Protein 3IT5 (pdb70)

Solvent-accessible surface area: 32335 Å² total; per-residue (Å²): 115,12,65,60,82,25,1,2,0,0,0,111,89,38,132,33,9,41,0,12,0,1,0,8,56,113,17,86,38,193,40,19,1,0,0,6,0,0,107,65,64,32,201,58,76,39,70,34,91,10,0,0,0,0,1,43,8,46,3,129,36,67,28,144,0,28,0,52,0,55,40,128,58,11,28,2,0,1,0,25,12,0,22,126,41,106,12,70,100,46,68,127,13,68,17,59,41,61,0,1,16,0,1,14,59,74,111,4,1,39,45,90,38,68,101,23,130,4,0,12,0,11,0,0,0,1,85,115,57,57,67,39,46,0,93,31,0,5,0,0,19,7,129,1,36,28,6,103,60,34,100,16,68,44,38,190,94,0,60,0,85,18,80,100,70,47,64,76,43,28,6,95,147,94,1,114,0,60,2,86,26,214,1,91,56,73,100,20,1,3,0,0,1,119,98,36,128,30,9,40,0,12,0,0,0,6,58,114,14,93,36,184,38,23,0,0,0,4,0,0,106,66,62,25,211,85,70,47,69,30,83,17,0,1,0,0,0,40,1,52,5,131,36,59,29,140,0,27,0,56,0,59,45,124,63,9,31,2,0,0,0,25,10,0,26,127,39,113,13,65,100,54,63,126,12,64,18,51,52,74,0,0,19,0,0,13,50,69,111,4,2,34,43,86,68,54,100,23,128,5,0,11,0,10,1,0,1,0,87,111,52,57,61,41,44,0,94,29,0,4,0,2,18,7,115,2,38,20,9,97,60,37,100,17,68,55,40,207,89,0,58,0,80,17,82,99,70,45,64,73,47,18,8,98,146,94,2,113,0,58,3,89,80,71,92,49,74,20,2,2,0,0,0,102,94,40,116,31,7,37,0,14,0,1,1,4,54,114,15,98,33,171,43,22,0,0,0,7,0,0,110,66,61,28,208,75,76,43,75,27,97,11,0,0,0,0,1,42,8,46,2,132,33,73,25,143,0,24,0,49,0,59,42,125,78,14,43,2,0,2,0,25,10,0,23,140,39,109,14,69,91,51,69,126,14,67,23,54,42,55,0,0,18,0,1,14,68,75,117,4,0,41,46,101,34,73,101,20,126,3,0,11,0,11,0,0,2,0,90,114,56,57,64,42,44,0,105,42,5,11,0,0,18,8,88,0,32,21,8,106,55,41,94,16,68,74,38,219,112,0,55,0,74,19,88,100,62,46,62,80,48,29,10,94,159,96,2,117,0,53,0,91,26,191,124,68,76,99,23,14,3,0,0,0,110,100,38,120,29,7,35,0,14,1,1,1,4,56,118,15,102,32,173,40,31,0,0,0,7,0,0,116,65,59,22,211,80,56,51,71,26,88,18,0,0,0,0,0,42,4,53,3,132,38,64,25,144,0,23,0,48,0,59,44,123,77,12,34,2,0,2,0,26,8,0,23,139,38,114,14,68,96,54,67,123,11,64,21,50,50,62,0,0,21,0,1,14,86,72,125,14,1,37,50,110,34,74,96,19,127,4,0,11,0,13,0,0,4,0,91,104,55,52,63,44,47,0,97,41,10,11,1,2,16,6,110,1,40,14,9,98,56,39,94,21,70,61,39,220,96,0,51,0,91,16,71,99,63,46,62,77,53,22,10,100,152,98,2,115,0,54,2,87,81

Sequence (724 aa):
APPSNLMQLPWRQGYSWQPNGAHSNTGSGYPYSSFDASYDWPRWGSATYSVVAAHAGTVRVLSRCQVRVTHPSGWATNYYHMDQIQVSNGQQVSADTKLGVYAGNINTALCEGGSSSTGPHLHFSLLYNGAFVSLQGASFGPYRINVGTSNYDNDCRRYYFYNQSAGTTHCAFRPLYNPGLALAPPSNLMQLPWRQGYSWQPNGAHSNTGSGYPYSSFDASYDWPRWGSATYSVVAAHAGTVRVLSRCQVRVTHPSGWATNYYHMDQIQVSNGQQVSADTKLGVYAGNINTALCEGGSSTGPHLHFSLLYNGAFVSLQGASFGPYRINVGTSNYDNDCRRYYFYNQSAGTTHCAFRPLYNPGLAPPSNLMQLPWRQGYSWQPNGAHSNTGSGYPYSSFDASYDWPRWGSATYSVVAAHAGTVRVLSRCQVRVTHPSGWATNYYHMDQIQVSNGQQVSADTKLGVYAGNINTALCEGGSSTGPHLHFSLLYNGAFVSLQGASFGPYRINVGTSNYDNDCRRYYFYNQSAGTTHCAFRPLYNPGLALPPSNLMQLPWRQGYSWQPNGAHSNTGSGYPYSSFDASYDWPRWGSATYSVVAAHAGTVRVLSRCQVRVTHPSGWATNYYHMDQIQVSNGQQVSADTKLGVYAGNINTALCEGGSSTGPHLHFSLLYNGAFVSLQGASFGPYRINVGTSNYDNDCRRYYFYNQSAGTTHCAFRPLYNPGLA

Organism: Pseudomonas aeruginosa (strain ATCC 15692 / DSM 22644 / CIP 104116 / JCM 14847 / LMG 12228 / 1C / PRS 101 / PAO1) (NCBI:txid208964)

GO terms:
  GO:0004175 endopeptidase activity (F, IDA)
  GO:0009253 peptidoglycan catabolic process (P, IDA)
  GO:0043952 protein transport by the Sec complex (P, IDA)
  GO:0015628 protein secretion by the type II secretion system (P, IDA)
  GO:0006508 proteolysis (P, IDA)
  GO:0005576 extracellular region (C, EXP)

Nearest PDB structures (foldseek):
  3it5-assembly4_G  TM=1.002E+00  e=1.362E-33  Pseudomonas aeruginosa PAO1
  6ik4-assembly1_A  TM=9.801E-01  e=1.605E-22  Pseudoalteromonas sp. CF6-2
  8af1-assembly1_A  TM=9.557E-01  e=5.249E-18  Lysobacter capsici
  8s0u-assembly1_B  TM=6.283E-01  e=2.150E-04  Enterococcus faecalis
  6smk-assembly1_A  TM=6.850E-01  e=1.338E-03  Enterococcus faecalis V583

CATH classification: 2.70.70.10

B-factor: mean 7.85, std 3.72, range [2.0, 39.34]

Structure (mmCIF, N/CA/C/O backbone):
data_3IT5
#
_entry.id   3IT5
#
_cell.length_a   105.818
_cell.length_b   34.079
_cell.length_c   105.837
_cell.angle_alpha   90.000
_cell.angle_beta   102.040
_cell.angle_gamma   90.000
#
_symmetry.space_group_name_H-M   'P 1 21 1'
#
loop_
_entity.id
_entity.type
_entity.pdbx_description
1 polymer 'Protease lasA'
2 non-polymer 'ZINC ION'
3 water water
#
loop_
_atom_site.group_PDB
_atom_site.id
_atom_site.type_symbol
_atom_site.label_atom_id
_atom_site.label_alt_id
_atom_site.label_comp_id
_atom_site.label_asym_id
_atom_site.label_entity_id
_atom_site.label_seq_id
_atom_site.pdbx_PDB_ins_code
_atom_site.Cartn_x
_atom_site.Cartn_y
_atom_site.Cartn_z
_atom_site.occupancy
_atom_site.B_iso_or_equiv
_atom_site.auth_seq_id
_atom_site.auth_comp_id
_atom_site.auth_asym_id
_atom_site.auth_atom_id
_atom_site.pdbx_PDB_model_num
ATOM 1 N N . ALA A 1 1 ? 29.400 -9.275 19.851 1.00 9.45 1 ALA A N 1
ATOM 2 C CA . ALA A 1 1 ? 30.588 -9.250 20.758 1.00 9.05 1 ALA A CA 1
ATOM 3 C C . ALA A 1 1 ? 31.594 -10.326 20.346 1.00 8.85 1 ALA A C 1
ATOM 4 O O . ALA A 1 1 ? 31.372 -11.507 20.603 1.00 8.59 1 ALA A O 1
ATOM 6 N N . PRO A 1 2 ? 32.712 -9.917 19.710 1.00 8.79 2 PRO A N 1
ATOM 7 C CA . PRO A 1 2 ? 33.640 -10.864 19.081 1.00 8.77 2 PRO A CA 1
ATOM 8 C C . PRO A 1 2 ? 34.224 -11.849 20.090 1.00 8.90 2 PRO A C 1
ATOM 9 O O . PRO A 1 2 ? 34.411 -11.478 21.250 1.00 8.32 2 PRO A O 1
ATOM 13 N N . PRO A 1 3 ? 34.507 -13.097 19.660 1.00 9.47 3 PRO A N 1
ATOM 14 C CA . PRO A 1 3 ? 35.163 -14.037 20.574 1.00 9.83 3 PRO A CA 1
ATOM 15 C C . PRO A 1 3 ? 36.461 -13.444 21.122 1.00 9.92 3 PRO A C 1
ATOM 16 O O . PRO A 1 3 ? 37.253 -12.872 20.368 1.00 9.90 3 PRO A O 1
ATOM 20 N N . SER A 1 4 ? 36.655 -13.578 22.431 1.00 9.83 4 SER A N 1
ATOM 21 C CA . SER A 1 4 ? 37.779 -12.967 23.139 1.00 9.74 4 SER A CA 1
ATOM 22 C C . SER A 1 4 ? 39.165 -13.471 22.705 1.00 9.67 4 SER A C 1
ATOM 23 O O . SER A 1 4 ? 40.181 -12.882 23.079 1.00 9.76 4 SER A O 1
ATOM 26 N N . ASN A 1 5 ? 39.192 -14.554 21.926 1.00 9.19 5 ASN A N 1
ATOM 27 C CA . ASN A 1 5 ? 40.431 -15.159 21.423 1.00 8.89 5 ASN A CA 1
ATOM 28 C C . ASN A 1 5 ? 40.624 -14.973 19.908 1.00 8.56 5 ASN A C 1
ATOM 29 O O . ASN A 1 5 ? 41.504 -15.592 19.304 1.00 8.26 5 ASN A O 1
ATOM 34 N N . LEU A 1 6 ? 39.791 -14.125 19.306 1.00 8.19 6 LEU A N 1
ATOM 35 C CA . LEU A 1 6 ? 39.799 -13.912 17.856 1.00 8.08 6 LEU A CA 1
ATOM 36 C C . LEU A 1 6 ? 40.784 -12.839 17.409 1.00 7.79 6 LEU A C 1
ATOM 37 O O . LEU A 1 6 ? 41.381 -12.948 16.333 1.00 7.88 6 LEU A O 1
ATOM 42 N N . MET A 1 7 ? 40.959 -11.814 18.240 1.00 7.47 7 MET A N 1
ATOM 43 C CA . MET A 1 7 ? 41.700 -10.623 17.838 1.00 7.16 7 MET A CA 1
ATOM 44 C C . MET A 1 7 ? 42.825 -10.200 18.773 1.00 7.05 7 MET A C 1
ATOM 45 O O . MET A 1 7 ? 42.718 -10.315 19.996 1.00 7.23 7 MET A O 1
ATOM 50 N N . GLN A 1 8 ? 43.906 -9.721 18.161 1.00 6.77 8 GLN A N 1
ATOM 51 C CA . GLN A 1 8 ? 44.982 -9.013 18.843 1.00 6.34 8 GLN A CA 1
ATOM 52 C C . GLN A 1 8 ? 44.943 -7.550 18.386 1.00 6.30 8 GLN A C 1
ATOM 53 O O . GLN A 1 8 ? 44.157 -7.194 17.504 1.00 6.71 8 GLN A O 1
ATOM 59 N N . LEU A 1 9 ? 45.794 -6.711 18.973 1.00 5.88 9 LEU A N 1
ATOM 60 C CA . LEU A 1 9 ? 45.929 -5.313 18.551 1.00 5.48 9 LEU A CA 1
ATOM 61 C C . LEU A 1 9 ? 46.608 -5.220 17.174 1.00 5.24 9 LEU A C 1
ATOM 62 O O . LEU A 1 9 ? 47.472 -6.046 16.857 1.00 5.00 9 LEU A O 1
ATOM 67 N N . PRO A 1 10 ? 46.222 -4.215 16.354 1.00 5.13 10 PRO A N 1
ATOM 68 C CA . PRO A 1 10 ? 46.690 -4.116 14.961 1.00 5.05 10 PRO A CA 1
ATOM 69 C C . PRO A 1 10 ? 48.112 -3.561 14.770 1.00 5.18 10 PRO A C 1
ATOM 70 O O . PRO A 1 10 ? 48.352 -2.756 13.860 1.00 4.92 10 PRO A O 1
ATOM 74 N N . TRP A 1 11 ? 49.037 -3.977 15.634 1.00 5.36 11 TRP A N 1
ATOM 75 C CA . TRP A 1 11 ? 50.466 -3.771 15.401 1.00 5.68 11 TRP A CA 1
ATOM 76 C C . TRP A 1 11 ? 51.254 -5.013 15.803 1.00 6.05 11 TRP A C 1
ATOM 77 O O . TRP A 1 11 ? 50.704 -5.922 16.425 1.00 5.94 11 TRP A O 1
ATOM 88 N N . ARG A 1 12 ? 52.530 -5.052 15.427 1.00 6.41 12 ARG A N 1
ATOM 89 C CA . ARG A 1 12 ? 53.376 -6.218 15.668 1.00 7.15 12 ARG A CA 1
ATOM 90 C C . ARG A 1 12 ? 53.379 -6.668 17.126 1.00 7.10 12 ARG A C 1
ATOM 91 O O . ARG A 1 12 ? 53.466 -5.853 18.044 1.00 6.88 12 ARG A O 1
ATOM 99 N N . GLN A 1 13 ? 53.287 -7.980 17.317 1.00 7.28 13 GLN A N 1
ATOM 100 C CA . GLN A 1 13 ? 53.399 -8.590 18.634 1.00 7.35 13 GLN A CA 1
ATOM 101 C C . GLN A 1 13 ? 54.749 -8.235 19.265 1.00 7.33 13 GLN A C 1
ATOM 102 O O . GLN A 1 13 ? 55.778 -8.231 18.583 1.00 7.32 13 GLN A O 1
ATOM 108 N N . GLY A 1 14 ? 54.740 -7.927 20.560 1.00 7.33 14 GLY A N 1
ATOM 109 C CA . GLY A 1 14 ? 55.969 -7.582 21.283 1.00 7.18 14 GLY A CA 1
ATOM 110 C C . GLY A 1 14 ? 56.277 -6.093 21.303 1.00 7.17 14 GLY A C 1
ATOM 111 O O . GLY A 1 14 ? 57.248 -5.656 21.935 1.00 6.97 14 GLY A O 1
ATOM 112 N N . TYR A 1 15 ? 55.446 -5.315 20.615 1.00 7.05 15 TYR A N 1
ATOM 113 C CA . TYR A 1 15 ? 55.641 -3.872 20.502 1.00 7.07 15 TYR A CA 1
ATOM 114 C C . TYR A 1 15 ? 54.437 -3.101 21.064 1.00 6.66 15 TYR A C 1
ATOM 115 O O . TYR A 1 15 ? 53.376 -3.679 21.299 1.00 6.46 15 TYR A O 1
ATOM 124 N N . SER A 1 16 ? 54.621 -1.806 21.301 1.00 6.45 16 SER A N 1
ATOM 125 C CA . SER A 1 16 ? 53.631 -0.990 22.000 1.00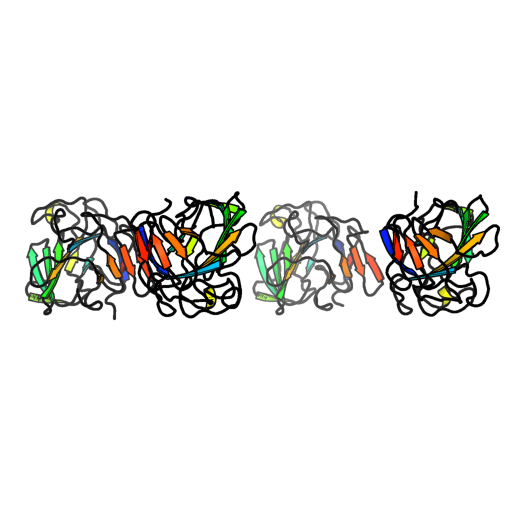 6.29 16 SER A CA 1
ATOM 126 C C . SER A 1 16 ? 53.352 0.321 21.268 1.00 6.25 16 SER A C 1
ATOM 127 O O . SER A 1 16 ? 54.275 1.086 20.974 1.00 6.27 16 SER A O 1
ATOM 130 N N . TRP A 1 17 ? 52.078 0.569 20.975 1.00 6.16 17 TRP A N 1
ATOM 131 C CA . TRP A 1 17 ? 51.645 1.840 20.393 1.00 6.00 17 TRP A CA 1
ATOM 132 C C . TRP A 1 17 ? 50.698 2.554 21.344 1.00 5.99 17 TRP A C 1
ATOM 133 O O . TRP A 1 17 ? 50.165 1.940 22.276 1.00 6.06 17 TRP A O 1
ATOM 144 N N . GLN A 1 18 ? 50.480 3.844 21.089 1.00 6.05 18 GLN A N 1
ATOM 145 C CA . GLN A 1 18 ? 49.555 4.658 21.881 1.00 6.19 18 GLN A CA 1
ATOM 146 C C . GLN A 1 18 ? 48.197 4.805 21.192 1.00 6.25 18 GLN A C 1
ATOM 147 O O . GLN A 1 18 ? 48.108 5.429 20.128 1.00 6.28 18 GLN A O 1
ATOM 153 N N . PRO A 1 19 ? 47.129 4.260 21.805 1.00 6.32 19 PRO A N 1
ATOM 154 C CA . PRO A 1 19 ? 45.794 4.449 21.231 1.00 6.28 19 PRO A CA 1
ATOM 155 C C . PRO A 1 19 ? 45.131 5.741 21.707 1.00 6.31 19 PRO A C 1
ATOM 156 O O . PRO A 1 19 ? 45.513 6.287 22.744 1.00 6.37 19 PRO A O 1
ATOM 160 N N . ASN A 1 20 ? 44.153 6.227 20.945 1.00 6.24 20 ASN A N 1
ATOM 161 C CA . ASN A 1 20 ? 43.323 7.349 21.380 1.00 6.37 20 ASN A CA 1
ATOM 162 C C . ASN A 1 20 ? 41.893 6.872 21.644 1.00 6.52 20 ASN A C 1
ATOM 163 O O . ASN A 1 20 ? 41.606 5.682 21.513 1.00 6.73 20 ASN A O 1
ATOM 168 N N . GLY A 1 21 ? 41.004 7.794 22.007 1.00 6.72 21 GLY A N 1
ATOM 169 C CA . GLY A 1 21 ? 39.627 7.453 22.354 1.00 6.68 21 GLY A CA 1
ATOM 170 C C . GLY A 1 21 ? 38.794 6.896 21.213 1.00 7.02 21 GLY A C 1
ATOM 171 O O . GLY A 1 21 ? 39.008 7.233 20.039 1.00 7.12 21 GLY A O 1
ATOM 172 N N . ALA A 1 22 ? 37.841 6.039 21.568 1.00 6.91 22 ALA A N 1
ATOM 173 C CA . ALA A 1 22 ? 36.936 5.434 20.604 1.00 6.97 22 ALA A CA 1
ATOM 174 C C . ALA A 1 22 ? 36.078 6.485 19.909 1.00 7.06 22 ALA A C 1
ATOM 175 O O . ALA A 1 22 ? 35.686 7.492 20.509 1.00 7.23 22 ALA A O 1
ATOM 177 N N . HIS A 1 23 ? 35.801 6.242 18.636 1.00 6.91 23 HIS A N 1
ATOM 178 C CA . HIS A 1 23 ? 35.007 7.157 17.833 1.00 7.13 23 HIS A CA 1
ATOM 179 C C . HIS A 1 23 ? 34.366 6.401 16.687 1.00 7.46 23 HIS A C 1
ATOM 180 O O . HIS A 1 23 ? 34.698 5.237 16.442 1.00 7.83 23 HIS A O 1
ATOM 187 N N . SER A 1 24 ? 33.429 7.050 16.003 1.00 8.04 24 SER A N 1
ATOM 188 C CA . SER A 1 24 ? 32.834 6.473 14.810 1.00 8.65 24 SER A CA 1
ATOM 189 C C . SER A 1 24 ? 33.842 6.588 13.677 1.00 9.06 24 SER A C 1
ATOM 190 O O . SER A 1 24 ? 34.786 7.377 13.761 1.00 9.15 24 SER A O 1
ATOM 193 N N . ASN A 1 25 ? 33.653 5.788 12.632 1.00 9.46 25 ASN A N 1
ATOM 194 C CA . ASN A 1 25 ? 34.508 5.822 11.449 1.00 10.04 25 ASN A CA 1
ATOM 195 C C . ASN A 1 25 ? 34.717 7.239 10.907 1.00 10.61 25 ASN A C 1
ATOM 196 O O . ASN A 1 25 ? 35.807 7.584 10.450 1.00 10.42 25 ASN A O 1
ATOM 201 N N . THR A 1 26 ? 33.662 8.050 10.980 1.00 11.33 26 THR A N 1
ATOM 202 C CA . THR A 1 26 ? 33.679 9.432 10.505 1.00 12.22 26 THR A CA 1
ATOM 203 C C . THR A 1 26 ? 34.154 10.399 11.586 1.00 12.87 26 THR A C 1
ATOM 204 O O . THR A 1 26 ? 34.417 11.575 11.309 1.00 13.12 26 THR A O 1
ATOM 208 N N . GLY A 1 27 ? 34.252 9.896 12.815 1.00 13.59 27 GLY A N 1
ATOM 209 C CA . GLY A 1 27 ? 34.611 10.711 13.971 1.00 14.32 27 GLY A CA 1
ATOM 210 C C . GLY A 1 27 ? 33.459 11.498 14.579 1.00 14.94 27 GLY A C 1
ATOM 211 O O . GLY A 1 27 ? 33.656 12.236 15.545 1.00 15.00 27 GLY A O 1
ATOM 212 N N . SER A 1 28 ? 32.255 11.344 14.029 1.00 15.47 28 SER A N 1
ATOM 213 C CA . SER A 1 28 ? 31.106 12.114 14.509 1.00 16.01 28 SER A CA 1
ATOM 214 C C . SER A 1 28 ? 29.987 11.291 15.148 1.00 16.32 28 SER A C 1
ATOM 215 O O . SER A 1 28 ? 29.606 11.547 16.291 1.00 16.66 28 SER A O 1
ATOM 218 N N . GLY A 1 29 ? 29.467 10.304 14.424 1.00 16.45 29 GLY A N 1
ATOM 219 C CA . GLY A 1 29 ? 28.215 9.659 14.819 1.00 16.60 29 GLY A CA 1
ATOM 220 C C . GLY A 1 29 ? 28.303 8.490 15.783 1.00 16.63 29 GLY A C 1
ATOM 221 O O . GLY A 1 29 ? 29.214 8.402 16.611 1.00 16.88 29 GLY A O 1
ATOM 222 N N . TYR A 1 30 ? 27.326 7.598 15.660 1.00 16.44 30 TYR A N 1
ATOM 223 C CA . TYR A 1 30 ? 27.190 6.408 16.490 1.00 16.34 30 TYR A CA 1
ATOM 224 C C . TYR A 1 30 ? 27.054 5.215 15.535 1.00 15.53 30 TYR A C 1
ATOM 225 O O . TYR A 1 30 ? 26.301 5.304 14.556 1.00 15.57 30 TYR A O 1
ATOM 234 N N . PRO A 1 31 ? 27.743 4.088 15.817 1.00 14.61 31 PRO A N 1
ATOM 235 C CA . PRO A 1 31 ? 28.453 3.686 17.033 1.00 13.82 31 PRO A CA 1
ATOM 236 C C . PRO A 1 31 ? 29.955 3.992 17.069 1.00 13.01 31 PRO A C 1
ATOM 237 O O . PRO A 1 31 ? 30.539 4.385 16.059 1.00 12.94 31 PRO A O 1
ATOM 241 N N . TYR A 1 32 ? 30.565 3.792 18.238 1.00 12.05 32 TYR A N 1
ATOM 242 C CA . TYR A 1 32 ? 31.993 4.040 18.435 1.00 10.97 32 TYR A CA 1
ATOM 243 C C . TYR A 1 32 ? 32.791 2.806 18.004 1.00 10.25 32 TYR A C 1
ATOM 244 O O . TYR A 1 32 ? 33.235 2.003 18.828 1.00 9.56 32 TYR A O 1
ATOM 253 N N . SER A 1 33 ? 32.960 2.687 16.691 1.00 9.46 33 SER A N 1
ATOM 254 C CA . SER A 1 33 ? 33.526 1.509 16.039 1.00 8.82 33 SER A CA 1
ATOM 255 C C . SER A 1 33 ? 35.043 1.508 15.933 1.00 8.31 33 SER A C 1
ATOM 256 O O . SER A 1 33 ? 35.635 0.468 15.650 1.00 8.26 33 SER A O 1
ATOM 259 N N . SER A 1 34 ? 35.662 2.669 16.134 1.00 7.83 34 SER A N 1
ATOM 260 C CA . SER A 1 34 ? 37.072 2.849 15.788 1.00 7.27 34 SER A CA 1
ATOM 261 C C . SER A 1 34 ? 37.915 3.423 16.923 1.00 7.18 34 SER A C 1
ATOM 262 O O . SER A 1 34 ? 37.406 4.120 17.805 1.00 7.16 34 SER A O 1
ATOM 265 N N . PHE A 1 35 ? 39.206 3.116 16.889 1.00 6.89 35 PHE A N 1
ATOM 266 C CA . PHE A 1 35 ? 40.193 3.842 17.677 1.00 7.07 35 PHE A CA 1
ATOM 267 C C . PHE A 1 35 ? 41.477 4.010 16.877 1.00 6.82 35 PHE A C 1
ATOM 268 O O . PHE A 1 35 ? 41.797 3.187 16.012 1.00 7.34 35 PHE A O 1
ATOM 276 N N . ASP A 1 36 ? 42.189 5.095 17.148 1.00 6.47 36 ASP A N 1
ATOM 277 C CA . ASP A 1 36 ? 43.440 5.370 16.463 1.00 6.22 36 ASP A CA 1
ATOM 278 C C . ASP A 1 36 ? 44.605 4.914 17.321 1.00 6.30 36 ASP A C 1
ATOM 279 O O . ASP A 1 36 ? 44.472 4.783 18.536 1.00 5.87 36 ASP A O 1
ATOM 284 N N . ALA A 1 37 ? 45.737 4.657 16.674 1.00 6.27 37 ALA A N 1
ATOM 285 C CA . ALA A 1 37 ? 46.946 4.246 17.364 1.00 6.57 37 ALA A CA 1
ATOM 286 C C . ALA A 1 37 ? 48.169 4.661 16.567 1.00 6.78 37 ALA A C 1
ATOM 287 O O . ALA A 1 37 ? 48.192 4.570 15.338 1.00 6.71 37 ALA A O 1
ATOM 289 N N . SER A 1 38 ? 49.178 5.136 17.286 1.00 6.98 38 SER A N 1
ATOM 290 C CA . SER A 1 38 ? 50.441 5.523 16.689 1.00 7.29 38 SER A CA 1
ATOM 291 C C . SER A 1 38 ? 51.528 5.276 17.720 1.00 7.44 38 SER A C 1
ATOM 292 O O . SER A 1 38 ? 51.313 5.499 18.919 1.00 7.62 38 SER A O 1
ATOM 295 N N . TYR A 1 39 ? 52.687 4.809 17.263 1.00 7.59 39 TYR A N 1
ATOM 296 C CA . TYR A 1 39 ? 53.818 4.600 18.165 1.00 7.64 39 TYR A CA 1
ATOM 297 C C . TYR A 1 39 ? 54.102 5.854 18.991 1.00 7.76 39 TYR A C 1
ATOM 298 O O . TYR A 1 39 ? 54.137 5.785 20.220 1.00 7.80 39 TYR A O 1
ATOM 307 N N . ASP A 1 40 ? 54.279 6.991 18.313 1.00 7.88 40 ASP A N 1
ATOM 308 C CA . ASP A 1 40 ? 54.701 8.236 18.971 1.00 8.29 40 ASP A CA 1
ATOM 309 C C . ASP A 1 40 ? 53.824 9.474 18.721 1.00 8.25 40 ASP A C 1
ATOM 310 O O . ASP A 1 40 ? 54.065 10.516 19.328 1.00 8.41 40 ASP A O 1
ATOM 315 N N . TRP A 1 41 ? 52.818 9.353 17.848 1.00 8.12 41 TRP A N 1
ATOM 316 C CA . TRP A 1 41 ? 51.936 10.474 17.443 1.00 7.99 41 TRP A CA 1
ATOM 317 C C . TRP A 1 41 ? 52.695 11.736 16.981 1.00 8.13 41 TRP A C 1
ATOM 318 O O . TRP A 1 41 ? 52.539 12.815 17.567 1.00 7.99 41 TRP A O 1
ATOM 329 N N . PRO A 1 42 ? 53.500 11.610 15.908 1.00 8.20 42 PRO A N 1
ATOM 330 C CA . PRO A 1 42 ? 54.441 12.661 15.552 1.00 8.19 42 PRO A CA 1
ATOM 331 C C . PRO A 1 42 ? 53.888 13.631 14.501 1.00 8.17 42 PRO A C 1
ATOM 332 O O . PRO A 1 42 ? 52.697 13.586 14.176 1.00 8.13 42 PRO A O 1
ATOM 336 N N . ARG A 1 43 ? 54.759 14.494 13.983 1.00 8.08 43 ARG A N 1
ATOM 337 C CA . ARG A 1 43 ? 54.423 15.377 12.871 1.00 8.12 43 ARG A CA 1
ATOM 338 C C . ARG A 1 43 ? 54.480 14.595 11.559 1.00 7.81 43 ARG A C 1
ATOM 339 O O . ARG A 1 43 ? 55.071 13.513 11.505 1.00 7.55 43 ARG A O 1
ATOM 347 N N . TRP A 1 44 ? 53.875 15.139 10.504 1.00 7.49 44 TRP A N 1
ATOM 348 C CA . TRP A 1 44 ? 54.030 14.575 9.160 1.00 7.61 44 TRP A CA 1
ATOM 349 C C . TRP A 1 44 ? 55.507 14.571 8.759 1.00 7.72 44 TRP A C 1
ATOM 350 O O . TRP A 1 44 ? 56.304 15.360 9.278 1.00 7.58 44 TRP A O 1
ATOM 361 N N . GLY A 1 45 ? 55.865 13.673 7.846 1.00 7.68 45 GLY A N 1
ATOM 362 C CA . GLY A 1 45 ? 57.249 13.518 7.418 1.00 7.53 45 GLY A CA 1
ATOM 363 C C . GLY A 1 45 ? 58.101 12.737 8.405 1.00 7.30 45 GLY A C 1
ATOM 364 O O . GLY A 1 45 ? 59.314 12.609 8.215 1.00 7.36 45 GLY A O 1
ATOM 365 N N . SER A 1 46 ? 57.469 12.225 9.459 1.00 6.87 46 SER A N 1
ATOM 366 C CA . SER A 1 46 ? 58.146 11.395 10.461 1.00 6.55 46 SER A CA 1
ATOM 367 C C . SER A 1 46 ? 58.165 9.914 10.079 1.00 6.25 46 SER A C 1
ATOM 368 O O . SER A 1 46 ? 57.459 9.481 9.158 1.00 5.89 46 SER A O 1
ATOM 371 N N . ALA A 1 47 ? 58.978 9.146 10.804 1.00 5.92 47 ALA A N 1
ATOM 372 C CA . ALA A 1 47 ? 59.050 7.698 10.632 1.00 5.94 47 ALA A CA 1
ATOM 373 C C . ALA A 1 47 ? 57.733 7.050 11.040 1.00 5.69 47 ALA A C 1
ATOM 374 O O . ALA A 1 47 ? 57.113 7.459 12.022 1.00 6.01 47 ALA A O 1
ATOM 376 N N . THR A 1 48 ? 57.296 6.057 10.271 1.00 5.66 48 THR A N 1
ATOM 377 C CA . THR A 1 48 ? 56.057 5.339 10.569 1.00 5.68 48 THR A CA 1
ATOM 378 C C . THR A 1 48 ? 56.299 3.840 10.712 1.00 5.83 48 THR A C 1
ATOM 379 O O . THR A 1 48 ? 57.338 3.322 10.288 1.00 5.99 48 THR A O 1
ATOM 383 N N . TYR A 1 49 ? 55.323 3.148 11.291 1.00 5.67 49 TYR A N 1
ATOM 384 C CA . TYR A 1 49 ? 55.530 1.774 11.732 1.00 5.95 49 TYR A CA 1
ATOM 385 C C . TYR A 1 49 ? 54.500 0.783 11.194 1.00 5.72 49 TYR A C 1
ATOM 386 O O . TYR A 1 49 ? 53.533 1.172 10.536 1.00 5.53 49 TYR A O 1
ATOM 395 N N . SER A 1 50 ? 54.729 -0.500 11.466 1.00 5.72 50 SER A N 1
ATOM 396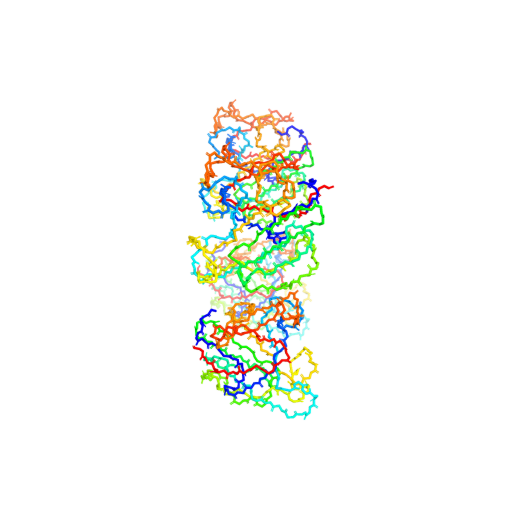 C CA . SER A 1 50 ? 53.988 -1.580 10.810 1.00 5.49 50 SER A CA 1
ATOM 397 C C . SER A 1 50 ? 52.597 -1.814 11.393 1.00 5.39 50 SER A C 1
ATOM 398 O O . SER A 1 50 ? 52.444 -2.004 12.607 1.00 5.44 50 SER A O 1
ATOM 401 N N . VAL A 1 51 ? 51.592 -1.788 10.514 1.00 4.90 51 VAL A N 1
ATOM 402 C CA . VAL A 1 51 ? 50.236 -2.220 10.847 1.00 4.50 51 VAL A CA 1
ATOM 403 C C . VAL A 1 51 ? 50.058 -3.695 10.443 1.00 4.59 51 VAL A C 1
ATOM 404 O O . VAL A 1 51 ? 50.368 -4.083 9.312 1.00 4.45 51 VAL A O 1
ATOM 408 N N . VAL A 1 52 ? 49.571 -4.510 11.374 1.00 4.27 52 VAL A N 1
ATOM 409 C CA . VAL A 1 52 ? 49.337 -5.929 11.107 1.00 4.27 52 VAL A CA 1
ATOM 410 C C . VAL A 1 52 ? 47.862 -6.293 11.271 1.00 4.15 52 VAL A C 1
ATOM 411 O O . VAL A 1 52 ? 47.105 -5.589 11.960 1.00 3.77 52 VAL A O 1
ATOM 415 N N . ALA A 1 53 ? 47.467 -7.395 10.637 1.00 4.24 53 ALA A N 1
ATOM 416 C CA . ALA A 1 53 ? 46.118 -7.933 10.769 1.00 4.11 53 ALA A CA 1
ATOM 417 C C . ALA A 1 53 ? 45.803 -8.259 12.224 1.00 4.18 53 ALA A C 1
ATOM 418 O O . ALA A 1 53 ? 46.584 -8.918 12.916 1.00 4.22 53 ALA A O 1
ATOM 420 N N . ALA A 1 54 ? 44.652 -7.781 12.681 1.00 4.11 54 ALA A N 1
ATOM 421 C CA . ALA A 1 54 ? 44.200 -8.032 14.040 1.00 3.83 54 ALA A CA 1
ATOM 422 C C . ALA A 1 54 ? 43.687 -9.462 14.198 1.00 3.84 54 ALA A C 1
ATOM 423 O O . ALA A 1 54 ? 43.570 -9.965 15.315 1.00 3.58 54 ALA A O 1
ATOM 425 N N . HIS A 1 55 ? 43.401 -10.113 13.071 1.00 4.00 55 HIS A N 1
ATOM 426 C CA . HIS A 1 55 ? 42.856 -11.466 13.068 1.00 4.09 55 HIS A CA 1
ATOM 427 C C . HIS A 1 55 ? 43.058 -12.173 11.730 1.00 4.28 55 HIS A C 1
ATOM 428 O O . HIS A 1 55 ? 43.450 -11.550 10.730 1.00 4.27 55 HIS A O 1
ATOM 435 N N . ALA A 1 56 ? 42.773 -13.475 11.735 1.00 3.89 56 ALA A N 1
ATOM 436 C CA . ALA A 1 56 ? 42.709 -14.292 10.530 1.00 4.12 56 ALA A CA 1
ATOM 437 C C . ALA A 1 56 ? 41.528 -13.885 9.655 1.00 4.07 56 ALA A C 1
ATOM 438 O O . ALA A 1 56 ? 40.468 -13.514 10.163 1.00 3.87 56 ALA A O 1
ATOM 440 N N . GLY A 1 57 ? 41.722 -13.961 8.342 1.00 4.28 57 GLY A N 1
ATOM 441 C CA . GLY A 1 57 ? 40.660 -13.669 7.387 1.00 4.62 57 GLY A CA 1
ATOM 442 C C . GLY A 1 57 ? 41.164 -13.281 6.013 1.00 4.79 57 GLY A C 1
ATOM 443 O O . GLY A 1 57 ? 42.334 -13.515 5.673 1.00 4.77 57 GLY A O 1
ATOM 444 N N . THR A 1 58 ? 40.274 -12.679 5.227 1.00 4.85 58 THR A N 1
ATOM 445 C CA . THR A 1 58 ? 40.565 -12.340 3.833 1.00 5.11 58 THR A CA 1
ATOM 446 C C . THR A 1 58 ? 40.796 -10.843 3.655 1.00 5.14 58 THR A C 1
ATOM 447 O O . THR A 1 58 ? 40.027 -10.022 4.165 1.00 4.73 58 THR A O 1
ATOM 451 N N . VAL A 1 59 ? 41.844 -10.511 2.903 1.00 5.28 59 VAL A N 1
ATOM 452 C CA . VAL A 1 59 ? 42.200 -9.123 2.603 1.00 5.90 59 VAL A CA 1
ATOM 453 C C . VAL A 1 59 ? 41.416 -8.572 1.410 1.00 6.09 59 VAL A C 1
ATOM 454 O O . VAL A 1 59 ? 41.221 -9.257 0.401 1.00 6.03 59 VAL A O 1
ATOM 458 N N . ARG A 1 60 ? 40.948 -7.338 1.560 1.00 6.55 60 ARG A N 1
ATOM 459 C CA . ARG A 1 60 ? 40.524 -6.520 0.436 1.00 7.15 60 ARG A CA 1
ATOM 460 C C . ARG A 1 60 ? 41.362 -5.250 0.450 1.00 7.14 60 ARG A C 1
ATOM 461 O O . ARG A 1 60 ? 41.337 -4.501 1.427 1.00 7.23 60 ARG A O 1
ATOM 469 N N . VAL A 1 61 ? 42.121 -5.019 -0.619 1.00 7.24 61 VAL A N 1
ATOM 470 C CA . VAL A 1 61 ? 42.803 -3.738 -0.788 1.00 7.40 61 VAL A CA 1
ATOM 471 C C . VAL A 1 61 ? 41.862 -2.790 -1.537 1.00 7.64 61 VAL A C 1
ATOM 472 O O . VAL A 1 61 ? 41.736 -2.848 -2.769 1.00 7.61 61 VAL A O 1
ATOM 476 N N . LEU A 1 62 ? 41.189 -1.939 -0.767 1.00 7.88 62 LEU A N 1
ATOM 477 C CA . LEU A 1 62 ? 40.206 -0.987 -1.294 1.00 8.15 62 LEU A CA 1
ATOM 478 C C . LEU A 1 62 ? 40.868 0.172 -2.038 1.00 7.99 62 LEU A C 1
ATOM 479 O O . LEU A 1 62 ? 40.290 0.730 -2.969 1.00 7.77 62 LEU A O 1
ATOM 484 N N . SER A 1 63 ? 42.084 0.519 -1.617 1.00 8.09 63 SER A N 1
ATOM 485 C CA . SER A 1 63 ? 42.863 1.596 -2.218 1.00 7.95 63 SER A CA 1
ATOM 486 C C . SER A 1 63 ? 44.283 1.557 -1.655 1.00 7.89 63 SER A C 1
ATOM 487 O O . SER A 1 63 ? 44.569 0.768 -0.751 1.00 7.74 63 SER A O 1
ATOM 490 N N . ARG A 1 64 ? 45.157 2.420 -2.171 1.00 7.76 64 ARG A N 1
ATOM 491 C CA . ARG A 1 64 ? 46.545 2.531 -1.685 1.00 7.61 64 ARG A CA 1
ATOM 492 C C . ARG A 1 64 ? 46.651 2.852 -0.186 1.00 7.40 64 ARG A C 1
ATOM 493 O O . ARG A 1 64 ? 47.712 2.677 0.422 1.00 7.38 64 ARG A O 1
ATOM 501 N N . CYS A 1 65 ? 45.548 3.315 0.401 1.00 7.16 65 CYS A N 1
ATOM 502 C CA . CYS A 1 65 ? 45.545 3.761 1.789 1.00 6.85 65 CYS A CA 1
ATOM 503 C C . CYS A 1 65 ? 44.477 3.108 2.681 1.00 6.60 65 CYS A C 1
ATOM 504 O O . CYS A 1 65 ? 44.248 3.556 3.810 1.00 6.12 65 CYS A O 1
ATOM 507 N N . GLN A 1 66 ? 43.838 2.047 2.185 1.00 6.06 66 GLN A N 1
ATOM 508 C CA . GLN A 1 66 ? 42.799 1.359 2.963 1.00 6.00 66 GLN A CA 1
ATOM 509 C C . GLN A 1 66 ? 42.731 -0.142 2.702 1.00 5.99 66 GLN A C 1
ATOM 510 O O . GLN A 1 66 ? 42.800 -0.587 1.550 1.00 5.91 66 GLN A O 1
ATOM 516 N N . VAL A 1 67 ? 42.574 -0.897 3.793 1.00 5.99 67 VAL A N 1
ATOM 517 C CA . VAL A 1 67 ? 42.561 -2.364 3.796 1.00 6.15 67 VAL A CA 1
ATOM 518 C C . VAL A 1 67 ? 41.489 -2.857 4.768 1.00 6.24 67 VAL A C 1
ATOM 519 O O . VAL A 1 67 ? 41.272 -2.248 5.822 1.00 6.35 67 VAL A O 1
ATOM 523 N N . ARG A 1 68 ? 40.826 -3.954 4.406 1.00 6.12 68 ARG A N 1
ATOM 524 C CA . ARG A 1 68 ? 39.880 -4.639 5.286 1.00 6.23 68 ARG A CA 1
ATOM 525 C C . ARG A 1 68 ? 40.280 -6.115 5.406 1.00 6.12 68 ARG A C 1
ATOM 526 O O . ARG A 1 68 ? 40.664 -6.745 4.416 1.00 6.09 68 ARG A O 1
ATOM 534 N N . VAL A 1 69 ? 40.209 -6.655 6.621 1.00 5.99 69 VAL A N 1
ATOM 535 C CA . VAL A 1 69 ? 40.442 -8.082 6.847 1.00 5.67 69 VAL A CA 1
ATOM 536 C C . VAL A 1 69 ? 39.132 -8.706 7.328 1.00 5.69 69 VAL A C 1
ATOM 537 O O . VAL A 1 69 ? 38.578 -8.295 8.350 1.00 5.50 69 VAL A O 1
ATOM 541 N N . THR A 1 70 ? 38.633 -9.684 6.575 1.00 5.53 70 THR A N 1
ATOM 542 C CA . THR A 1 70 ? 37.309 -10.243 6.819 1.00 5.35 70 THR A CA 1
ATOM 543 C C . THR A 1 70 ? 37.371 -11.725 7.189 1.00 5.63 70 THR A C 1
ATOM 544 O O . THR A 1 70 ? 37.835 -12.553 6.397 1.00 5.59 70 THR A O 1
ATOM 548 N N . HIS A 1 71 ? 36.905 -12.040 8.396 1.00 5.66 71 HIS A N 1
ATOM 549 C CA . HIS A 1 71 ? 36.861 -13.412 8.914 1.00 6.16 71 HIS A CA 1
ATOM 550 C C . HIS A 1 71 ? 35.619 -14.139 8.374 1.00 6.04 71 HIS A C 1
ATOM 551 O O . HIS A 1 71 ? 34.625 -13.488 8.035 1.00 5.95 71 HIS A O 1
ATOM 558 N N . PRO A 1 72 ? 35.672 -15.486 8.264 1.00 6.22 72 PRO A N 1
ATOM 559 C CA . PRO A 1 72 ? 34.465 -16.240 7.870 1.00 6.31 72 PRO A CA 1
ATOM 560 C C . PRO A 1 72 ? 33.268 -16.044 8.816 1.00 6.52 72 PRO A C 1
ATOM 561 O O . PRO A 1 72 ? 32.126 -16.275 8.419 1.00 6.39 72 PRO A O 1
ATOM 565 N N . SER A 1 73 ? 33.532 -15.611 10.047 1.00 6.55 73 SER A N 1
ATOM 566 C CA . SER A 1 73 ? 32.473 -15.299 11.012 1.00 6.82 73 SER A CA 1
ATOM 567 C C . SER A 1 73 ? 31.600 -14.106 10.606 1.00 6.85 73 SER A C 1
ATOM 568 O O . SER A 1 73 ? 30.487 -13.943 11.112 1.00 6.76 73 SER A O 1
ATOM 571 N N . GLY A 1 74 ? 32.108 -13.279 9.695 1.00 6.94 74 GLY A N 1
ATOM 572 C CA . GLY A 1 74 ? 31.468 -12.009 9.370 1.00 6.72 74 GLY A CA 1
ATOM 573 C C . GLY A 1 74 ? 32.237 -10.873 10.019 1.00 6.73 74 GLY A C 1
ATOM 574 O O . GLY A 1 74 ? 32.380 -9.795 9.432 1.00 6.54 74 GLY A O 1
ATOM 575 N N . TRP A 1 75 ? 32.738 -11.129 11.231 1.00 6.57 75 TRP A N 1
ATOM 576 C CA . TRP A 1 75 ? 33.595 -10.189 11.957 1.00 6.06 75 TRP A CA 1
ATOM 577 C C . TRP A 1 75 ? 34.733 -9.701 11.074 1.00 5.87 75 TRP A C 1
ATOM 578 O O . TRP A 1 75 ? 35.427 -10.496 10.438 1.00 5.59 75 TRP A O 1
ATOM 589 N N . ALA A 1 76 ? 34.914 -8.385 11.031 1.00 5.46 76 ALA A N 1
ATOM 590 C CA . ALA A 1 76 ? 35.915 -7.790 10.155 1.00 5.09 76 ALA A CA 1
ATOM 591 C C . ALA A 1 76 ? 36.583 -6.590 10.800 1.00 4.89 76 ALA A C 1
ATOM 592 O O . ALA A 1 76 ? 36.033 -5.964 11.705 1.00 4.70 76 ALA A O 1
ATOM 594 N N . THR A 1 77 ? 37.774 -6.264 10.318 1.00 4.78 77 THR A N 1
ATOM 595 C CA . THR A 1 77 ? 38.466 -5.072 10.784 1.00 4.52 77 THR A CA 1
ATOM 596 C C . THR A 1 77 ? 38.851 -4.182 9.609 1.00 4.52 77 THR A C 1
ATOM 597 O O . THR A 1 77 ? 39.248 -4.668 8.550 1.00 4.36 77 THR A O 1
ATOM 601 N N . ASN A 1 78 ? 38.701 -2.877 9.800 1.00 4.63 78 ASN A N 1
ATOM 602 C CA . ASN A 1 78 ? 39.086 -1.907 8.789 1.00 4.81 78 ASN A CA 1
ATOM 603 C C . ASN A 1 78 ? 40.337 -1.138 9.197 1.00 4.65 78 ASN A C 1
ATOM 604 O O . ASN A 1 78 ? 40.557 -0.877 10.379 1.00 5.04 78 ASN A O 1
ATOM 609 N N . TYR A 1 79 ? 41.147 -0.780 8.204 1.00 4.68 79 TYR A N 1
ATOM 610 C CA . TYR A 1 79 ? 42.431 -0.127 8.420 1.00 4.34 79 TYR A CA 1
ATOM 611 C C . TYR A 1 79 ? 42.546 1.035 7.439 1.00 4.56 79 TYR A C 1
ATOM 612 O O . TYR A 1 79 ? 42.655 0.826 6.230 1.00 4.46 79 TYR A O 1
ATOM 621 N N . TYR A 1 80 ? 42.498 2.257 7.963 1.00 4.56 80 TYR A N 1
ATOM 622 C CA . TYR A 1 80 ? 42.576 3.446 7.124 1.00 4.78 80 TYR A CA 1
ATOM 623 C C . TYR A 1 80 ? 43.803 4.263 7.506 1.00 4.88 80 TYR A C 1
ATOM 624 O O . TYR A 1 80 ? 44.421 4.021 8.549 1.00 4.70 80 TYR A O 1
ATOM 633 N N . HIS A 1 81 ? 44.153 5.224 6.652 1.00 5.17 81 HIS A N 1
ATOM 634 C CA . HIS A 1 81 ? 45.418 5.959 6.745 1.00 5.42 81 HIS A CA 1
ATOM 635 C C . HIS A 1 81 ? 46.607 5.005 6.575 1.00 5.35 81 HIS A C 1
ATOM 636 O O . HIS A 1 81 ? 47.602 5.104 7.287 1.00 5.48 81 HIS A O 1
ATOM 643 N N . MET A 1 82 ? 46.482 4.084 5.623 1.00 5.45 82 MET A N 1
ATOM 644 C CA . MET A 1 82 ? 47.525 3.102 5.330 1.00 5.54 82 MET A CA 1
ATOM 645 C C . MET A 1 82 ? 48.449 3.589 4.222 1.00 5.45 82 MET A C 1
ATOM 646 O O . MET A 1 82 ? 48.126 4.529 3.493 1.00 5.03 82 MET A O 1
ATOM 651 N N . ASP A 1 83 ? 49.606 2.945 4.111 1.00 5.56 83 ASP A N 1
ATOM 652 C CA . ASP A 1 83 ? 50.565 3.224 3.050 1.00 5.61 83 ASP A CA 1
ATOM 653 C C . ASP A 1 83 ? 51.381 1.960 2.813 1.00 5.66 83 ASP A C 1
ATOM 654 O O . ASP A 1 83 ? 51.406 1.069 3.666 1.00 5.44 83 ASP A O 1
ATOM 659 N N . GLN A 1 84 ? 52.020 1.874 1.646 1.00 5.82 84 GLN A N 1
ATOM 660 C CA . GLN A 1 84 ? 52.954 0.791 1.333 1.00 5.62 84 GLN A CA 1
ATOM 661 C C . GLN A 1 84 ? 52.318 -0.583 1.577 1.00 5.88 84 GLN A C 1
ATOM 662 O O . GLN A 1 84 ? 52.912 -1.468 2.212 1.00 5.95 84 GLN A O 1
ATOM 668 N N . ILE A 1 85 ? 51.099 -0.744 1.064 1.00 5.80 85 ILE A N 1
ATOM 669 C CA . ILE A 1 85 ? 50.333 -1.977 1.233 1.00 6.08 85 ILE A CA 1
ATOM 670 C C . ILE A 1 85 ? 51.055 -3.162 0.598 1.00 6.07 85 ILE A C 1
ATOM 671 O O . ILE A 1 85 ? 51.408 -3.138 -0.584 1.00 6.30 85 ILE A O 1
ATOM 676 N N . GLN A 1 86 ? 51.297 -4.184 1.411 1.00 6.04 86 GLN A N 1
ATOM 677 C CA . GLN A 1 86 ? 52.058 -5.342 0.974 1.00 5.91 86 GLN A CA 1
ATOM 678 C C . GLN A 1 86 ? 51.232 -6.633 0.963 1.00 5.99 86 GLN A C 1
ATOM 679 O O . GLN A 1 86 ? 51.780 -7.737 1.006 1.00 6.04 86 GLN A O 1
ATOM 685 N N . VAL A 1 87 ? 49.913 -6.479 0.899 1.00 5.99 87 VAL A N 1
ATOM 686 C CA . VAL A 1 87 ? 49.001 -7.618 0.745 1.00 6.13 87 VAL A CA 1
ATOM 687 C C . VAL A 1 87 ? 48.097 -7.397 -0.475 1.00 6.33 87 VAL A C 1
ATOM 688 O O . VAL A 1 87 ? 48.009 -6.274 -0.988 1.00 6.41 87 VAL A O 1
ATOM 692 N N . SER A 1 88 ? 47.445 -8.462 -0.937 1.00 6.42 88 SER A N 1
ATOM 693 C CA . SER A 1 88 ? 46.638 -8.415 -2.162 1.00 6.57 88 SER A CA 1
ATOM 694 C C . SER A 1 88 ? 45.180 -8.806 -1.938 1.00 6.56 88 SER A C 1
ATOM 695 O O . SER A 1 88 ? 44.834 -9.386 -0.908 1.00 6.34 88 SER A O 1
ATOM 698 N N . ASN A 1 89 ? 44.337 -8.481 -2.918 1.00 6.56 89 ASN A N 1
ATOM 699 C CA . ASN A 1 89 ? 42.945 -8.910 -2.941 1.00 6.63 89 ASN A CA 1
ATOM 700 C C . ASN A 1 89 ? 42.846 -10.430 -2.920 1.00 6.73 89 ASN A C 1
ATOM 701 O O . ASN A 1 89 ? 43.474 -11.106 -3.733 1.00 6.70 89 ASN A O 1
ATOM 706 N N . GLY A 1 90 ? 42.066 -10.958 -1.980 1.00 6.68 90 GLY A N 1
ATOM 707 C CA . GLY A 1 90 ? 41.862 -12.399 -1.866 1.00 6.58 90 GLY A CA 1
ATOM 708 C C . GLY A 1 90 ? 42.905 -13.109 -1.019 1.00 6.45 90 GLY A C 1
ATOM 709 O O . GLY A 1 90 ? 42.796 -14.313 -0.778 1.00 6.54 90 GLY A O 1
ATOM 710 N N . GLN A 1 91 ? 43.916 -12.370 -0.567 1.00 6.42 91 GLN A N 1
ATOM 711 C CA . GLN A 1 91 ? 44.976 -12.947 0.256 1.00 6.36 91 GLN A CA 1
ATOM 712 C C . GLN A 1 91 ? 44.476 -13.294 1.649 1.00 6.33 91 GLN A C 1
ATOM 713 O O . GLN A 1 91 ? 44.033 -12.425 2.404 1.00 6.19 91 GLN A O 1
ATOM 719 N N . GLN A 1 92 ? 44.561 -14.574 1.989 1.00 6.20 92 GLN A N 1
ATOM 720 C CA . GLN A 1 92 ? 44.241 -15.005 3.333 1.00 6.23 92 GLN A CA 1
ATOM 721 C C . GLN A 1 92 ? 45.438 -14.717 4.238 1.00 5.93 92 GLN A C 1
ATOM 722 O O . GLN A 1 92 ? 46.589 -14.921 3.841 1.00 5.70 92 GLN A O 1
ATOM 728 N N . VAL A 1 93 ? 45.147 -14.226 5.444 1.00 5.55 93 VAL A N 1
ATOM 729 C CA . VAL A 1 93 ? 46.158 -13.780 6.404 1.00 5.32 93 VAL A CA 1
ATOM 730 C C . VAL A 1 93 ? 45.793 -14.223 7.824 1.00 5.56 93 VAL A C 1
ATOM 731 O O . VAL A 1 93 ? 44.645 -14.575 8.098 1.00 5.40 93 VAL A O 1
ATOM 735 N N . SER A 1 94 ? 46.775 -14.177 8.721 1.00 5.68 94 SER A N 1
ATOM 736 C CA . SER A 1 94 ? 46.576 -14.485 10.134 1.00 5.58 94 SER A CA 1
ATOM 737 C C . SER A 1 94 ? 46.784 -13.212 10.954 1.00 5.49 94 SER A C 1
ATOM 738 O O . SER A 1 94 ? 47.331 -12.226 10.451 1.00 5.67 94 SER A O 1
ATOM 741 N N . ALA A 1 95 ? 46.364 -13.232 12.215 1.00 5.22 95 ALA A N 1
ATOM 742 C CA . ALA A 1 95 ? 46.752 -12.181 13.139 1.00 5.16 95 ALA A CA 1
ATOM 743 C C . ALA A 1 95 ? 48.265 -12.025 13.043 1.00 5.22 95 ALA A C 1
ATOM 744 O O . ALA A 1 95 ? 48.990 -13.020 12.968 1.00 5.28 95 ALA A O 1
ATOM 746 N N . ASP A 1 96 ? 48.722 -10.776 12.990 1.00 5.18 96 ASP A N 1
ATOM 747 C CA . ASP A 1 96 ? 50.150 -10.441 12.992 1.00 5.50 96 ASP A CA 1
ATOM 748 C C . ASP A 1 96 ? 50.808 -10.498 11.604 1.00 5.54 96 ASP A C 1
ATOM 749 O O . ASP A 1 96 ? 52.036 -10.467 11.499 1.00 5.67 96 ASP A O 1
ATOM 754 N N . THR A 1 97 ? 49.996 -10.576 10.547 1.00 5.69 97 THR A N 1
ATOM 755 C CA . THR A 1 97 ? 50.512 -10.474 9.179 1.00 5.67 97 THR A CA 1
ATOM 756 C C . THR A 1 97 ? 50.637 -8.999 8.815 1.00 5.63 97 THR A C 1
ATOM 757 O O . THR A 1 97 ? 49.643 -8.276 8.806 1.00 5.67 97 THR A O 1
ATOM 761 N N . LYS A 1 98 ? 51.855 -8.555 8.510 1.00 5.49 98 LYS A N 1
ATOM 762 C CA . LYS A 1 98 ? 52.079 -7.150 8.177 1.00 5.25 98 LYS A CA 1
ATOM 763 C C . LYS A 1 98 ? 51.310 -6.743 6.922 1.00 4.92 98 LYS A C 1
ATOM 764 O O . LYS A 1 98 ? 51.508 -7.311 5.850 1.00 4.91 98 LYS A O 1
ATOM 770 N N . LEU A 1 99 ? 50.431 -5.756 7.077 1.00 4.87 99 LEU A N 1
ATOM 771 C CA . LEU A 1 99 ? 49.607 -5.248 5.976 1.00 4.39 99 LEU A CA 1
ATOM 772 C C . LEU A 1 99 ? 50.282 -4.087 5.256 1.00 4.37 99 LEU A C 1
ATOM 773 O O . LEU A 1 99 ? 49.976 -3.803 4.093 1.00 4.23 99 LEU A O 1
ATOM 778 N N . GLY A 1 100 ? 51.185 -3.410 5.966 1.00 4.09 100 GLY A N 1
ATOM 779 C CA . GLY A 1 100 ? 51.908 -2.263 5.435 1.00 3.79 100 GLY A CA 1
ATOM 780 C C . GLY A 1 100 ? 52.403 -1.361 6.552 1.00 4.14 100 GLY A C 1
ATOM 781 O O . GLY A 1 100 ? 52.934 -1.831 7.566 1.00 3.81 100 GLY A O 1
ATOM 782 N N . VAL A 1 101 ? 52.228 -0.058 6.360 1.00 3.93 101 VAL A N 1
ATOM 783 C CA . VAL A 1 101 ? 52.563 0.934 7.380 1.00 4.23 101 VAL A CA 1
ATOM 784 C C . VAL A 1 101 ? 51.437 1.947 7.451 1.00 4.31 101 VAL A C 1
ATOM 785 O O . VAL A 1 101 ? 50.626 2.030 6.522 1.00 4.45 101 VAL A O 1
ATOM 789 N N . TYR A 1 102 ? 51.359 2.704 8.545 1.00 4.39 102 TYR A N 1
ATOM 790 C CA . TYR A 1 102 ? 50.504 3.884 8.526 1.00 4.35 102 TYR A CA 1
ATOM 791 C C . TYR A 1 102 ? 51.240 5.017 7.818 1.00 4.34 102 TYR A C 1
ATOM 792 O O . TYR A 1 102 ? 52.471 5.054 7.808 1.00 4.28 102 TYR A O 1
ATOM 801 N N . ALA A 1 103 ? 50.484 5.917 7.196 1.00 4.20 103 ALA A N 1
ATOM 802 C CA . ALA A 1 103 ? 51.065 6.923 6.304 1.00 4.14 103 ALA A CA 1
ATOM 803 C C . ALA A 1 103 ? 51.806 8.039 7.043 1.00 4.19 103 ALA A C 1
ATOM 804 O O . ALA A 1 103 ? 51.341 8.539 8.072 1.00 3.97 103 ALA A O 1
ATOM 806 N N . GLY A 1 104 ? 52.968 8.410 6.508 1.00 4.31 104 GLY A N 1
ATOM 807 C CA . GLY A 1 104 ? 53.764 9.524 7.040 1.00 4.11 104 GLY A CA 1
ATOM 808 C C . GLY A 1 104 ? 53.614 10.803 6.234 1.00 4.11 104 GLY A C 1
ATOM 809 O O . GLY A 1 104 ? 54.330 11.782 6.468 1.00 4.15 104 GLY A O 1
ATOM 810 N N . ASN A 1 105 ? 52.705 10.783 5.263 1.00 3.87 105 ASN A N 1
ATOM 811 C CA . ASN A 1 105 ? 52.340 11.980 4.515 1.00 4.26 105 ASN A CA 1
ATOM 812 C C . ASN A 1 105 ? 50.824 12.100 4.365 1.00 4.16 105 ASN A C 1
ATOM 813 O O . ASN A 1 105 ? 50.142 11.112 4.064 1.00 4.42 105 ASN A O 1
ATOM 818 N N . ILE A 1 106 ? 50.310 13.308 4.587 1.00 4.13 106 ILE A N 1
ATOM 819 C CA . ILE A 1 106 ? 48.867 13.574 4.589 1.00 4.00 106 ILE A CA 1
ATOM 820 C C . ILE A 1 106 ? 48.199 13.214 3.257 1.00 4.22 106 ILE A C 1
ATOM 821 O O . ILE A 1 106 ? 47.009 12.905 3.203 1.00 4.10 106 ILE A O 1
ATOM 826 N N . ASN A 1 107 ? 48.988 13.259 2.188 1.00 4.62 107 ASN A N 1
ATOM 827 C CA . ASN A 1 107 ? 48.499 13.036 0.837 1.00 4.91 107 ASN A CA 1
ATOM 828 C C . ASN A 1 107 ? 48.003 11.604 0.684 1.00 4.97 107 ASN A C 1
ATOM 829 O O . ASN A 1 107 ? 46.868 11.366 0.254 1.00 4.75 107 ASN A O 1
ATOM 834 N N . THR A 1 108 ? 48.861 10.659 1.055 1.00 4.87 108 THR A N 1
ATOM 835 C CA . THR A 1 108 ? 48.497 9.247 1.067 1.00 4.98 108 THR A CA 1
ATOM 836 C C . THR A 1 108 ? 47.500 8.980 2.191 1.00 4.94 108 THR A C 1
ATOM 837 O O . THR A 1 108 ? 46.497 8.299 1.978 1.00 4.73 108 THR A O 1
ATOM 841 N N . ALA A 1 109 ? 47.767 9.552 3.367 1.00 4.85 109 ALA A N 1
ATOM 842 C CA . ALA A 1 109 ? 46.906 9.402 4.544 1.00 5.44 109 ALA A CA 1
ATOM 843 C C . ALA A 1 109 ? 45.425 9.650 4.261 1.00 5.46 109 ALA A C 1
ATOM 844 O O . ALA A 1 109 ? 44.548 9.060 4.903 1.00 5.72 109 ALA A O 1
ATOM 846 N N . LEU A 1 110 ? 45.152 10.520 3.296 1.00 5.58 110 LEU A N 1
ATOM 847 C CA . LEU A 1 110 ? 43.781 10.872 2.967 1.00 5.99 110 LEU A CA 1
ATOM 848 C C . LEU A 1 110 ? 43.479 10.614 1.491 1.00 6.16 110 LEU A C 1
ATOM 849 O O . LEU A 1 110 ? 42.877 11.448 0.824 1.00 6.28 110 LEU A O 1
ATOM 854 N N . CYS A 1 111 ? 43.888 9.445 0.994 1.00 6.94 111 CYS A N 1
ATOM 855 C CA . CYS A 1 111 ? 43.618 9.049 -0.399 1.00 7.50 111 CYS A CA 1
ATOM 856 C C . CYS A 1 111 ? 42.117 8.931 -0.697 1.00 7.25 111 CYS A C 1
ATOM 857 O O . CYS A 1 111 ? 41.676 9.119 -1.840 1.00 6.95 111 CYS A O 1
ATOM 860 N N . GLU A 1 112 ? 41.338 8.621 0.337 1.00 7.15 112 GLU A N 1
ATOM 861 C CA . GLU A 1 112 ? 39.892 8.478 0.185 1.00 7.17 112 GLU A CA 1
ATOM 862 C C . GLU A 1 112 ? 39.129 9.547 0.964 1.00 6.91 112 GLU A C 1
ATOM 863 O O . GLU A 1 112 ? 37.994 9.329 1.381 1.00 6.57 112 GLU A O 1
ATOM 869 N N . GLY A 1 113 ? 39.767 10.707 1.135 1.00 6.77 113 GLY A N 1
ATOM 870 C CA . GLY A 1 113 ? 39.170 11.852 1.821 1.00 6.71 113 GLY A CA 1
ATOM 871 C C . GLY A 1 113 ? 39.388 11.857 3.325 1.00 6.76 113 GLY A C 1
ATOM 872 O O . GLY A 1 113 ? 40.151 11.044 3.858 1.00 7.05 113 GLY A O 1
ATOM 873 N N . GLY A 1 114 ? 38.704 12.776 4.003 1.00 6.55 114 GLY A N 1
ATOM 874 C CA . GLY A 1 114 ? 38.736 12.878 5.459 1.00 6.48 114 GLY A CA 1
ATOM 875 C C . GLY A 1 114 ? 39.656 13.985 5.943 1.00 6.23 114 GLY A C 1
ATOM 876 O O . GLY A 1 114 ? 40.001 14.897 5.181 1.00 6.43 114 GLY A O 1
ATOM 877 N N . SER A 1 115 ? 40.013 13.903 7.223 1.00 5.91 115 SER A N 1
ATOM 878 C CA A SER A 1 115 ? 40.988 14.802 7.833 0.50 5.86 115 SER A CA 1
ATOM 879 C CA B SER A 1 115 ? 40.960 14.814 7.861 0.50 5.67 115 SER A CA 1
ATOM 880 C C . SER A 1 115 ? 41.902 13.999 8.749 1.00 5.73 115 SER A C 1
ATOM 881 O O . SER A 1 115 ? 41.612 12.849 9.062 1.00 5.67 115 SER A O 1
ATOM 886 N N . SER A 1 116 ? 43.016 14.605 9.162 1.00 5.65 116 SER A N 1
ATOM 887 C CA . SER A 1 116 ? 43.984 13.947 10.050 1.00 5.62 116 SER A CA 1
ATOM 888 C C . SER A 1 116 ? 44.918 14.952 10.711 1.00 5.56 116 SER A C 1
ATOM 889 O O . SER A 1 116 ? 45.425 15.869 10.057 1.00 5.66 116 SER A O 1
ATOM 892 N N . THR A 1 117 ? 45.143 14.753 12.008 1.00 5.48 117 THR A N 1
ATOM 893 C CA . THR A 1 117 ? 46.015 15.608 12.817 1.00 5.43 117 THR A CA 1
ATOM 894 C C . THR A 1 117 ? 47.499 15.323 12.561 1.00 5.34 117 THR A C 1
ATOM 895 O O . THR A 1 117 ? 48.351 16.194 12.739 1.00 5.21 117 THR A O 1
ATOM 899 N N . GLY A 1 118 ? 47.794 14.096 12.142 1.00 5.44 118 GLY A N 1
ATOM 900 C CA . GLY A 1 118 ? 49.169 13.637 11.916 1.00 5.52 118 GLY A CA 1
ATOM 901 C C . GLY A 1 118 ? 49.163 12.134 11.693 1.00 5.40 118 GLY A C 1
ATOM 902 O O . GLY A 1 118 ? 48.094 11.523 11.699 1.00 5.69 118 GLY A O 1
ATOM 903 N N . PRO A 1 119 ? 50.349 11.525 11.497 1.00 5.44 119 PRO A N 1
ATOM 904 C CA . PRO A 1 119 ? 50.438 10.077 11.247 1.00 5.14 119 PRO A CA 1
ATOM 905 C C . PRO A 1 119 ? 49.805 9.225 12.355 1.00 4.93 119 PRO A C 1
ATOM 906 O O . PRO A 1 119 ? 50.136 9.388 13.534 1.00 4.61 119 PRO A O 1
ATOM 910 N N . HIS A 1 120 ? 48.900 8.333 11.952 1.00 4.63 120 HIS A N 1
ATOM 911 C CA . HIS A 1 120 ? 48.259 7.356 12.839 1.00 4.34 120 HIS A CA 1
ATOM 912 C C . HIS A 1 120 ? 47.492 6.306 12.025 1.00 4.34 120 HIS A C 1
ATOM 913 O O . HIS A 1 120 ? 47.251 6.487 10.829 1.00 4.17 120 HIS A O 1
ATOM 920 N N . LEU A 1 121 ? 47.128 5.207 12.680 1.00 4.51 121 LEU A N 1
ATOM 921 C CA . LEU A 1 121 ? 46.204 4.239 12.097 1.00 4.41 121 LEU A CA 1
ATOM 922 C C . LEU A 1 121 ? 44.790 4.435 12.654 1.00 4.27 121 LEU A C 1
ATOM 923 O O . LEU A 1 121 ? 44.595 4.454 13.870 1.00 4.30 121 LEU A O 1
ATOM 928 N N . HIS A 1 122 ? 43.821 4.587 11.753 1.00 4.16 122 HIS A N 1
ATOM 929 C CA . HIS A 1 122 ? 42.400 4.559 12.095 1.00 4.14 122 HIS A CA 1
ATOM 930 C C . HIS A 1 122 ? 41.904 3.125 11.874 1.00 3.99 122 HIS A C 1
ATOM 931 O O . HIS A 1 122 ? 41.963 2.604 10.762 1.00 3.82 122 HIS A O 1
ATOM 938 N N . PHE A 1 123 ? 41.424 2.499 12.947 1.00 3.95 123 PHE A N 1
ATOM 939 C CA . PHE A 1 123 ? 41.173 1.053 12.979 1.00 3.93 123 PHE A CA 1
ATOM 940 C C . PHE A 1 123 ? 39.750 0.751 13.459 1.00 3.85 123 PHE A C 1
ATOM 941 O O . PHE A 1 123 ? 39.384 1.107 14.576 1.00 3.90 123 PHE A O 1
ATOM 949 N N . SER A 1 124 ? 38.959 0.089 12.613 1.00 4.08 124 SER A N 1
ATOM 950 C CA . SER A 1 124 ? 37.516 -0.085 12.859 1.00 4.36 124 SER A CA 1
ATOM 951 C C . SER A 1 124 ? 37.040 -1.536 12.943 1.00 4.39 124 SER A C 1
ATOM 952 O O . SER A 1 124 ? 37.533 -2.405 12.227 1.00 4.55 124 SER A O 1
ATOM 955 N N . LEU A 1 125 ? 36.046 -1.767 13.797 1.00 4.58 125 LEU A N 1
ATOM 956 C CA . LEU A 1 125 ? 35.435 -3.081 13.972 1.00 4.66 125 LEU A CA 1
ATOM 957 C C . LEU A 1 125 ? 34.137 -3.205 13.177 1.00 4.88 125 LEU A C 1
ATOM 958 O O . LEU A 1 125 ? 33.233 -2.373 13.304 1.00 4.66 125 LEU A O 1
ATOM 963 N N . LEU A 1 126 ? 34.056 -4.257 12.367 1.00 5.26 126 LEU A N 1
ATOM 964 C CA . LEU A 1 126 ? 32.882 -4.524 11.542 1.00 5.88 126 LEU A CA 1
ATOM 965 C C . LEU A 1 126 ? 32.294 -5.910 11.778 1.00 6.51 126 LEU A C 1
ATOM 966 O O . LEU A 1 126 ? 32.910 -6.762 12.422 1.00 6.38 126 LEU A O 1
ATOM 971 N N . TYR A 1 127 ? 31.086 -6.112 11.256 1.00 7.20 127 TYR A N 1
ATOM 972 C CA . TYR A 1 127 ? 30.416 -7.405 11.291 1.00 7.75 127 TYR A CA 1
ATOM 973 C C . TYR A 1 127 ? 29.432 -7.449 10.139 1.00 7.91 127 TYR A C 1
ATOM 974 O O . TYR A 1 127 ? 28.558 -6.587 10.035 1.00 8.00 127 TYR A O 1
ATOM 983 N N . ASN A 1 128 ? 29.603 -8.439 9.263 1.00 8.08 128 ASN A N 1
ATOM 984 C CA . ASN A 1 128 ? 28.796 -8.585 8.047 1.00 8.18 128 ASN A CA 1
ATOM 985 C C . ASN A 1 128 ? 28.785 -7.347 7.139 1.00 8.28 128 ASN A C 1
ATOM 986 O O . ASN A 1 128 ? 27.822 -7.104 6.403 1.00 8.37 128 ASN A O 1
ATOM 991 N N . GLY A 1 129 ? 29.865 -6.571 7.202 1.00 8.40 129 GLY A N 1
ATOM 992 C CA . GLY A 1 129 ? 30.035 -5.394 6.352 1.00 8.35 129 GLY A CA 1
ATOM 993 C C . GLY A 1 129 ? 29.610 -4.058 6.935 1.00 8.20 129 GLY A C 1
ATOM 994 O O . GLY A 1 129 ? 29.668 -3.038 6.243 1.00 8.50 129 GLY A O 1
ATOM 995 N N . ALA A 1 130 ? 29.177 -4.046 8.195 1.00 8.07 130 ALA A N 1
ATOM 996 C CA . ALA A 1 130 ? 28.802 -2.790 8.857 1.00 7.97 130 ALA A CA 1
ATOM 997 C C . ALA A 1 130 ? 29.645 -2.531 10.105 1.00 7.85 130 ALA A C 1
ATOM 998 O O . ALA A 1 130 ? 30.064 -3.469 10.784 1.00 7.60 130 ALA A O 1
ATOM 1000 N N . PHE A 1 131 ? 29.888 -1.258 10.404 1.00 7.88 131 PHE A N 1
ATOM 1001 C CA . PHE A 1 131 ? 30.642 -0.894 11.599 1.00 7.77 131 PHE A CA 1
ATOM 1002 C C . PHE A 1 131 ? 29.808 -1.206 12.836 1.00 7.62 131 PHE A C 1
ATOM 1003 O O . PHE A 1 131 ? 28.587 -1.026 12.829 1.00 7.37 131 PHE A O 1
ATOM 1011 N N . VAL A 1 132 ? 30.475 -1.698 13.879 1.00 7.45 132 VAL A N 1
ATOM 1012 C CA . VAL A 1 132 ? 29.826 -2.063 15.143 1.00 7.47 132 VAL A CA 1
ATOM 1013 C C . VAL A 1 132 ? 30.579 -1.461 16.338 1.00 7.49 132 VAL A C 1
ATOM 1014 O O . VAL A 1 132 ? 31.732 -1.051 16.210 1.00 7.34 132 VAL A O 1
ATOM 1018 N N . SER A 1 133 ? 29.926 -1.423 17.497 1.00 7.43 133 SER A N 1
ATOM 1019 C CA . SER A 1 133 ? 30.514 -0.847 18.705 1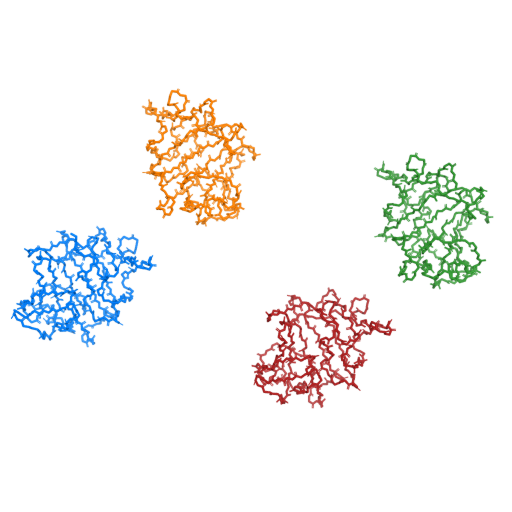.00 7.52 133 SER A CA 1
ATOM 1020 C C . SER A 1 133 ? 31.690 -1.659 19.240 1.00 7.55 133 SER A C 1
ATOM 1021 O O . SER A 1 133 ? 31.624 -2.885 19.321 1.00 7.33 133 SER A O 1
ATOM 1024 N N . LEU A 1 134 ? 32.755 -0.954 19.616 1.00 7.66 134 LEU A N 1
ATOM 1025 C CA . LEU A 1 134 ? 33.903 -1.557 20.289 1.00 7.95 134 LEU A CA 1
ATOM 1026 C C . LEU A 1 134 ? 33.622 -1.950 21.746 1.00 8.22 134 LEU A C 1
ATOM 1027 O O . LEU A 1 134 ? 34.451 -2.610 22.376 1.00 8.24 134 LEU A O 1
ATOM 1032 N N . GLN A 1 135 ? 32.461 -1.562 22.276 1.00 8.29 135 GLN A N 1
ATOM 1033 C CA . GLN A 1 135 ? 32.106 -1.879 23.663 1.00 8.50 135 GLN A CA 1
ATOM 1034 C C . GLN A 1 135 ? 32.238 -3.372 23.967 1.00 8.49 135 GLN A C 1
ATOM 1035 O O . GLN A 1 135 ? 31.642 -4.212 23.284 1.00 8.35 135 GLN A O 1
ATOM 1041 N N . GLY A 1 136 ? 33.050 -3.688 24.974 1.00 8.24 136 GLY A N 1
ATOM 1042 C CA . GLY A 1 136 ? 33.237 -5.065 25.427 1.00 8.41 136 GLY A CA 1
ATOM 1043 C C . GLY A 1 136 ? 34.123 -5.968 24.581 1.00 8.29 136 GLY A C 1
ATOM 1044 O O . GLY A 1 136 ? 34.370 -7.111 24.962 1.00 8.41 136 GLY A O 1
ATOM 1045 N N . ALA A 1 137 ? 34.602 -5.469 23.441 1.00 8.39 137 ALA A N 1
ATOM 1046 C CA . ALA A 1 137 ? 35.450 -6.259 22.540 1.00 8.48 137 ALA A CA 1
ATOM 1047 C C . ALA A 1 137 ? 36.845 -6.521 23.119 1.00 8.50 137 ALA A C 1
ATOM 1048 O O . ALA A 1 137 ? 37.438 -5.642 23.748 1.00 8.46 137 ALA A O 1
ATOM 1050 N N . SER A 1 138 ? 37.356 -7.734 22.908 1.00 8.56 138 SER A N 1
ATOM 1051 C CA . SER A 1 138 ? 38.714 -8.086 23.338 1.00 8.49 138 SER A CA 1
ATOM 1052 C C . SER A 1 138 ? 39.742 -8.000 22.207 1.00 8.28 138 SER A C 1
ATOM 1053 O O . SER A 1 138 ? 39.490 -8.434 21.082 1.00 8.05 138 SER A O 1
ATOM 1056 N N . PHE A 1 139 ? 40.892 -7.422 22.531 1.00 7.93 139 PHE A N 1
ATOM 1057 C CA . PHE A 1 139 ? 42.051 -7.400 21.657 1.00 8.04 139 PHE A CA 1
ATOM 1058 C C . PHE A 1 139 ? 43.204 -7.880 22.513 1.00 8.34 139 PHE A C 1
ATOM 1059 O O . PHE A 1 139 ? 43.709 -7.136 23.359 1.00 8.32 139 PHE A O 1
ATOM 1067 N N . GLY A 1 140 ? 43.585 -9.141 22.318 1.00 8.25 140 GLY A N 1
ATOM 1068 C CA . GLY A 1 140 ? 44.461 -9.831 23.264 1.00 8.43 140 GLY A CA 1
ATOM 1069 C C . GLY A 1 140 ? 43.737 -9.964 24.595 1.00 8.54 140 GLY A C 1
ATOM 1070 O O . GLY A 1 140 ? 42.539 -10.264 24.615 1.00 8.24 140 GLY A O 1
ATOM 1071 N N . PRO A 1 141 ? 44.448 -9.718 25.715 1.00 8.58 141 PRO A N 1
ATOM 1072 C CA . PRO A 1 141 ? 43.827 -9.775 27.039 1.00 8.60 141 PRO A CA 1
ATOM 1073 C C . PRO A 1 141 ? 42.913 -8.577 27.331 1.00 8.64 141 PRO A C 1
ATOM 1074 O O . PRO A 1 141 ? 42.095 -8.644 28.253 1.00 8.57 141 PRO A O 1
ATOM 1078 N N . TYR A 1 142 ? 43.056 -7.502 26.551 1.00 8.45 142 TYR A N 1
ATOM 1079 C CA . TYR A 1 142 ? 42.340 -6.244 26.801 1.00 8.50 142 TYR A CA 1
ATOM 1080 C C . TYR A 1 142 ? 40.876 -6.276 26.373 1.00 8.88 142 TYR A C 1
ATOM 1081 O O . TYR A 1 142 ? 40.557 -6.640 25.233 1.00 8.78 142 TYR A O 1
ATOM 1090 N N . ARG A 1 143 ? 40.000 -5.890 27.297 1.00 8.96 143 ARG A N 1
ATOM 1091 C CA . ARG A 1 143 ? 38.607 -5.599 26.989 1.00 9.43 143 ARG A CA 1
ATOM 1092 C C . ARG A 1 143 ? 38.448 -4.086 26.965 1.00 9.33 143 ARG A C 1
ATOM 1093 O O . ARG A 1 143 ? 38.830 -3.397 27.913 1.00 9.27 143 ARG A O 1
ATOM 1101 N N . ILE A 1 144 ? 37.889 -3.572 25.877 1.00 9.27 144 ILE A N 1
ATOM 1102 C CA . ILE A 1 144 ? 37.732 -2.129 25.711 1.00 9.27 144 ILE A CA 1
ATOM 1103 C C . ILE A 1 144 ? 36.380 -1.634 26.240 1.00 9.16 144 ILE A C 1
ATOM 1104 O O . ILE A 1 144 ? 35.335 -2.257 26.014 1.00 9.21 144 ILE A O 1
ATOM 1109 N N . ASN A 1 145 ? 36.427 -0.538 26.989 1.00 8.88 145 ASN A N 1
ATOM 1110 C CA . ASN A 1 145 ? 35.228 0.191 27.360 1.00 8.93 145 ASN A CA 1
ATOM 1111 C C . ASN A 1 145 ? 35.203 1.502 26.589 1.00 9.07 145 ASN A C 1
ATOM 1112 O O . ASN A 1 145 ? 36.188 2.249 26.568 1.00 8.61 145 ASN A O 1
ATOM 1117 N N . VAL A 1 146 ? 34.066 1.753 25.953 1.00 9.09 146 VAL A N 1
ATOM 1118 C CA . VAL A 1 146 ? 33.844 2.911 25.101 1.00 9.52 146 VAL A CA 1
ATOM 1119 C C . VAL A 1 146 ? 33.421 4.144 25.922 1.00 9.76 146 VAL A C 1
ATOM 1120 O O . VAL A 1 146 ? 32.549 4.053 26.792 1.00 9.75 146 VAL A O 1
ATOM 1124 N N . GLY A 1 147 ? 34.054 5.284 25.637 1.00 10.14 147 GLY A N 1
ATOM 1125 C CA . GLY A 1 147 ? 33.760 6.560 26.307 1.00 10.43 147 GLY A CA 1
ATOM 1126 C C . GLY A 1 147 ? 32.403 7.150 25.948 1.00 10.70 147 GLY A C 1
ATOM 1127 O O . GLY A 1 147 ? 31.620 6.526 25.232 1.00 10.88 147 GLY A O 1
ATOM 1128 N N . THR A 1 148 ? 32.131 8.362 26.429 1.00 10.70 148 THR A N 1
ATOM 1129 C CA . THR A 1 148 ? 30.791 8.960 26.301 1.00 10.86 148 THR A CA 1
ATOM 1130 C C . THR A 1 148 ? 30.612 9.911 25.109 1.00 10.81 148 THR A C 1
ATOM 1131 O O . THR A 1 148 ? 29.484 10.209 24.710 1.00 10.77 148 THR A O 1
ATOM 1135 N N . SER A 1 149 ? 31.721 10.385 24.552 1.00 10.65 149 SER A N 1
ATOM 1136 C CA . SER A 1 149 ? 31.694 11.189 23.330 1.00 10.52 149 SER A CA 1
ATOM 1137 C C . SER A 1 149 ? 32.721 10.645 22.349 1.00 10.24 149 SER A C 1
ATOM 1138 O O . SER A 1 149 ? 33.618 9.898 22.743 1.00 9.97 149 SER A O 1
ATOM 1141 N N . ASN A 1 150 ? 32.575 10.994 21.072 1.00 9.91 150 ASN A N 1
ATOM 1142 C CA . ASN A 1 150 ? 33.591 10.658 20.082 1.00 9.65 150 ASN A CA 1
ATOM 1143 C C . ASN A 1 150 ? 34.939 11.202 20.525 1.00 9.56 150 ASN A C 1
ATOM 1144 O O . ASN A 1 150 ? 35.055 12.381 20.877 1.00 9.49 150 ASN A O 1
ATOM 1149 N N . TYR A 1 151 ? 35.938 10.321 20.537 1.00 9.32 151 TYR A N 1
ATOM 1150 C CA . TYR A 1 151 ? 37.305 10.645 20.970 1.00 9.10 151 TYR A CA 1
ATOM 1151 C C . TYR A 1 151 ? 37.480 10.852 22.483 1.00 9.08 151 TYR A C 1
ATOM 1152 O O . TYR A 1 151 ? 38.549 11.282 22.921 1.00 9.06 151 TYR A O 1
ATOM 1161 N N . ASP A 1 152 ? 36.453 10.549 23.281 1.00 9.14 152 ASP A N 1
ATOM 1162 C CA . ASP A 1 152 ? 36.590 10.620 24.745 1.00 9.30 152 ASP A CA 1
ATOM 1163 C C . ASP A 1 152 ? 37.748 9.727 25.191 1.00 9.48 152 ASP A C 1
ATOM 1164 O O . ASP A 1 152 ? 37.816 8.554 24.814 1.00 9.65 152 ASP A O 1
ATOM 1169 N N . ASN A 1 153 ? 38.664 10.300 25.968 1.00 9.66 153 ASN A N 1
ATOM 1170 C CA . ASN A 1 153 ? 39.882 9.600 26.381 1.00 9.88 153 ASN A CA 1
ATOM 1171 C C . ASN A 1 153 ? 40.150 9.670 27.882 1.00 10.17 153 ASN A C 1
ATOM 1172 O O . ASN A 1 153 ? 41.227 9.283 28.349 1.00 10.11 153 ASN A O 1
ATOM 1177 N N . ASP A 1 154 ? 39.170 10.187 28.622 1.00 10.64 154 ASP A N 1
ATOM 1178 C CA . ASP A 1 154 ? 39.194 10.180 30.079 1.00 11.18 154 ASP A CA 1
ATOM 1179 C C . ASP A 1 154 ? 39.301 8.725 30.524 1.00 11.34 154 ASP A C 1
ATOM 1180 O O . ASP A 1 154 ? 38.428 7.914 30.209 1.00 11.60 154 ASP A O 1
ATOM 1185 N N . CYS A 1 155 ? 40.376 8.405 31.244 1.00 11.85 155 CYS A N 1
ATOM 1186 C CA . CYS A 1 155 ? 40.692 7.018 31.619 1.00 12.27 155 CYS A CA 1
ATOM 1187 C C . CYS A 1 155 ? 39.659 6.380 32.564 1.00 12.47 155 CYS A C 1
ATOM 1188 O O . CYS A 1 155 ? 39.658 5.162 32.774 1.00 12.60 155 CYS A O 1
ATOM 1191 N N . ARG A 1 156 ? 38.780 7.210 33.118 1.00 12.58 156 ARG A N 1
ATOM 1192 C CA . ARG A 1 156 ? 37.659 6.738 33.926 1.00 12.84 156 ARG A CA 1
ATOM 1193 C C . ARG A 1 156 ? 36.523 6.167 33.065 1.00 12.54 156 ARG A C 1
ATOM 1194 O O . ARG A 1 156 ? 35.784 5.289 33.514 1.00 12.57 156 ARG A O 1
ATOM 1202 N N . ARG A 1 157 ? 36.397 6.659 31.833 1.00 11.99 157 ARG A N 1
ATOM 1203 C CA . ARG A 1 157 ? 35.326 6.227 30.924 1.00 11.46 157 ARG A CA 1
ATOM 1204 C C . ARG A 1 157 ? 35.840 5.382 29.760 1.00 10.74 157 ARG A C 1
ATOM 1205 O O . ARG A 1 157 ? 35.197 4.408 29.366 1.00 10.67 157 ARG A O 1
ATOM 1213 N N . TYR A 1 158 ? 36.983 5.777 29.206 1.00 9.87 158 TYR A N 1
ATOM 1214 C CA . TYR A 1 158 ? 37.621 5.040 28.117 1.00 9.35 158 TYR A CA 1
ATOM 1215 C C . TYR A 1 158 ? 38.877 4.355 28.628 1.00 9.16 158 TYR A C 1
ATOM 1216 O O . TYR A 1 158 ? 39.766 5.009 29.180 1.00 9.12 158 TYR A O 1
ATOM 1225 N N . TYR A 1 159 ? 38.949 3.041 28.438 1.00 8.76 159 TYR A N 1
ATOM 1226 C CA . TYR A 1 159 ? 40.090 2.263 28.907 1.00 8.61 159 TYR A CA 1
ATOM 1227 C C . TYR A 1 159 ? 40.207 0.898 28.232 1.00 8.34 159 TYR A C 1
ATOM 1228 O O . TYR A 1 159 ? 39.229 0.358 27.706 1.00 8.20 159 TYR A O 1
ATOM 1237 N N . PHE A 1 160 ? 41.420 0.358 28.254 1.00 8.09 160 PHE A N 1
ATOM 1238 C CA . PHE A 1 160 ? 41.680 -1.023 27.884 1.00 8.07 160 PHE A CA 1
ATOM 1239 C C . PHE A 1 160 ? 41.922 -1.788 29.183 1.00 8.17 160 PHE A C 1
ATOM 1240 O O . PHE A 1 160 ? 42.906 -1.531 29.879 1.00 7.76 160 PHE A O 1
ATOM 1248 N N . TYR A 1 161 ? 41.017 -2.702 29.532 1.00 8.13 161 TYR A N 1
ATOM 1249 C CA . TYR A 1 161 ? 41.185 -3.476 30.763 1.00 8.16 161 TYR A CA 1
ATOM 1250 C C . TYR A 1 161 ? 41.799 -4.842 30.490 1.00 8.04 161 TYR A C 1
ATOM 1251 O O . TYR A 1 161 ? 41.185 -5.692 29.830 1.00 7.58 161 TYR A O 1
ATOM 1260 N N . ASN A 1 162 ? 43.015 -5.038 31.001 1.00 7.88 162 ASN A N 1
ATOM 1261 C CA . ASN A 1 162 ? 43.708 -6.317 30.896 1.00 7.88 162 ASN A CA 1
ATOM 1262 C C . ASN A 1 162 ? 43.071 -7.352 31.825 1.00 8.14 162 ASN A C 1
ATOM 1263 O O . ASN A 1 162 ? 43.172 -7.251 33.052 1.00 8.17 162 ASN A O 1
ATOM 1268 N N . GLN A 1 163 ? 42.433 -8.354 31.224 1.00 8.39 163 GLN A N 1
ATOM 1269 C CA . GLN A 1 163 ? 41.667 -9.365 31.959 1.00 8.69 163 GLN A CA 1
ATOM 1270 C C . GLN A 1 163 ? 42.542 -10.470 32.563 1.00 8.92 163 GLN A C 1
ATOM 1271 O O . GLN A 1 163 ? 42.044 -11.350 33.270 1.00 8.97 163 GLN A O 1
ATOM 1277 N N . SER A 1 164 ? 43.840 -10.409 32.287 1.00 9.06 164 SER A N 1
ATOM 1278 C CA . SER A 1 164 ? 44.792 -11.404 32.771 1.00 9.41 164 SER A CA 1
ATOM 1279 C C . SER A 1 164 ? 45.671 -10.869 33.901 1.00 9.33 164 SER A C 1
ATOM 1280 O O . SER A 1 164 ? 46.289 -11.649 34.626 1.00 9.44 164 SER A O 1
ATOM 1283 N N . ALA A 1 165 ? 45.716 -9.542 34.039 1.00 9.31 165 ALA A N 1
ATOM 1284 C CA . ALA A 1 165 ? 46.582 -8.865 35.006 1.00 8.98 165 ALA A CA 1
ATOM 1285 C C . ALA A 1 165 ? 45.808 -7.939 35.946 1.00 8.87 165 ALA A C 1
ATOM 1286 O O . ALA A 1 165 ? 46.331 -7.503 36.976 1.00 8.67 165 ALA A O 1
ATOM 1288 N N . GLY A 1 166 ? 44.568 -7.632 35.578 1.00 8.74 166 GLY A N 1
ATOM 1289 C CA . GLY A 1 166 ? 43.725 -6.740 36.372 1.00 8.46 166 GLY A CA 1
ATOM 1290 C C . GLY A 1 166 ? 44.060 -5.270 36.193 1.00 8.45 166 GLY A C 1
ATOM 1291 O O . GLY A 1 166 ? 43.523 -4.423 36.908 1.00 8.58 166 GLY A O 1
ATOM 1292 N N . THR A 1 167 ? 44.934 -4.971 35.230 1.00 8.30 167 THR A N 1
ATOM 1293 C CA . THR A 1 167 ? 45.416 -3.607 34.984 1.00 8.16 167 THR A CA 1
ATOM 1294 C C . THR A 1 167 ? 44.527 -2.809 34.033 1.00 8.07 167 THR A C 1
ATOM 1295 O O . THR A 1 167 ? 43.945 -3.358 33.092 1.00 7.67 167 THR A O 1
ATOM 1299 N N . THR A 1 168 ? 44.437 -1.506 34.295 1.00 8.02 168 THR A N 1
ATOM 1300 C CA . THR A 1 168 ? 43.696 -0.570 33.452 1.00 8.03 168 THR A CA 1
ATOM 1301 C C . THR A 1 168 ? 44.681 0.251 32.624 1.00 8.01 168 THR A C 1
ATOM 1302 O O . THR A 1 168 ? 45.703 0.715 33.138 1.00 8.12 168 THR A O 1
ATOM 1306 N N . HIS A 1 169 ? 44.372 0.419 31.341 1.00 8.07 169 HIS A N 1
ATOM 1307 C 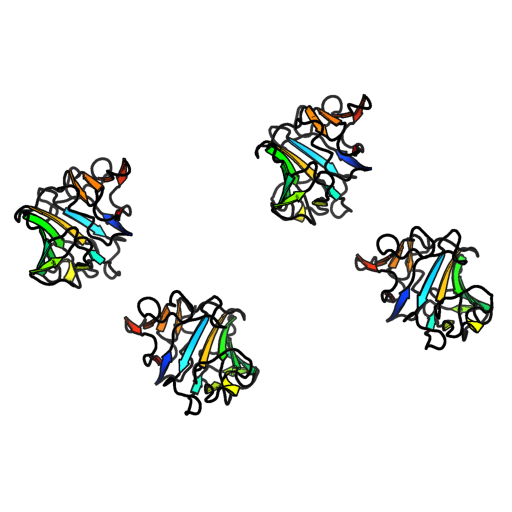CA . HIS A 1 169 ? 45.294 1.041 30.392 1.00 8.13 169 HIS A CA 1
ATOM 1308 C C . HIS A 1 169 ? 44.662 2.228 29.683 1.00 8.36 169 HIS A C 1
ATOM 1309 O O . HIS A 1 169 ? 43.616 2.101 29.046 1.00 8.36 169 HIS A O 1
ATOM 1316 N N . CYS A 1 170 ? 45.320 3.377 29.792 1.00 8.65 170 CYS A N 1
ATOM 1317 C CA . CYS A 1 170 ? 44.749 4.651 29.364 1.00 9.09 170 CYS A CA 1
ATOM 1318 C C . CYS A 1 170 ? 45.110 5.019 27.928 1.00 8.75 170 CYS A C 1
ATOM 1319 O O . CYS A 1 170 ? 46.085 4.513 27.366 1.00 8.48 170 CYS A O 1
ATOM 1322 N N . ALA A 1 171 ? 44.310 5.909 27.344 1.00 8.90 171 ALA A N 1
ATOM 1323 C CA . ALA A 1 171 ? 44.646 6.522 26.066 1.00 8.97 171 ALA A CA 1
ATOM 1324 C C . ALA A 1 171 ? 45.951 7.293 26.219 1.00 9.02 171 ALA A C 1
ATOM 1325 O O . ALA A 1 171 ? 46.214 7.873 27.278 1.00 9.02 171 ALA A O 1
ATOM 1327 N N . PHE A 1 172 ? 46.769 7.256 25.169 1.00 9.06 172 PHE A N 1
ATOM 1328 C CA . PHE A 1 172 ? 48.054 7.967 25.098 1.00 9.13 172 PHE A CA 1
ATOM 1329 C C . PHE A 1 172 ? 49.141 7.445 26.054 1.00 9.35 172 PHE A C 1
ATOM 1330 O O . PHE A 1 172 ? 50.051 8.183 26.444 1.00 9.17 172 PHE A O 1
ATOM 1338 N N . ARG A 1 173 ? 49.027 6.170 26.425 1.00 9.44 173 ARG A N 1
ATOM 1339 C CA . ARG A 1 173 ? 50.129 5.433 27.048 1.00 9.69 173 ARG A CA 1
ATOM 1340 C C . ARG A 1 173 ? 50.491 4.233 26.170 1.00 9.34 173 ARG A C 1
ATOM 1341 O O . ARG A 1 173 ? 49.640 3.743 25.424 1.00 9.23 173 ARG A O 1
ATOM 1349 N N . PRO A 1 174 ? 51.758 3.769 26.238 1.00 9.20 174 PRO A N 1
ATOM 1350 C CA . PRO A 1 174 ? 52.165 2.607 25.441 1.00 8.98 174 PRO A CA 1
ATOM 1351 C C . PRO A 1 174 ? 51.351 1.372 25.802 1.00 8.74 174 PRO A C 1
ATOM 1352 O O . PRO A 1 174 ? 51.265 1.010 26.972 1.00 8.96 174 PRO A O 1
ATOM 1356 N N . LEU A 1 175 ? 50.747 0.745 24.797 1.00 8.54 175 LEU A N 1
ATOM 1357 C CA . LEU A 1 175 ? 49.918 -0.437 25.011 1.00 8.10 175 LEU A CA 1
ATOM 1358 C C . LEU A 1 175 ? 50.603 -1.667 24.421 1.00 7.88 175 LEU A C 1
ATOM 1359 O O . LEU A 1 175 ? 50.606 -1.859 23.202 1.00 7.88 175 LEU A O 1
ATOM 1364 N N . TYR A 1 176 ? 51.187 -2.490 25.291 1.00 7.63 176 TYR A N 1
ATOM 1365 C CA . TYR A 1 176 ? 51.895 -3.702 24.862 1.00 7.26 176 TYR A CA 1
ATOM 1366 C C . TYR A 1 176 ? 50.956 -4.714 24.217 1.00 7.18 176 TYR A C 1
ATOM 1367 O O . TYR A 1 176 ? 49.878 -4.988 24.738 1.00 7.00 176 TYR A O 1
ATOM 1376 N N . ASN A 1 177 ? 51.386 -5.260 23.081 1.00 7.28 177 ASN A N 1
ATOM 1377 C CA . ASN A 1 177 ? 50.629 -6.276 22.356 1.00 7.26 177 ASN A CA 1
ATOM 1378 C C . ASN A 1 177 ? 51.241 -7.665 22.550 1.00 7.35 177 ASN A C 1
ATOM 1379 O O . ASN A 1 177 ? 52.257 -7.985 21.933 1.00 7.42 177 ASN A O 1
ATOM 1384 N N . PRO A 1 178 ? 50.623 -8.497 23.413 1.00 7.65 178 PRO A N 1
ATOM 1385 C CA . PRO A 1 178 ? 51.163 -9.837 23.656 1.00 7.68 178 PRO A CA 1
ATOM 1386 C C . PRO A 1 178 ? 50.751 -10.866 22.595 1.00 7.99 178 PRO A C 1
ATOM 1387 O O . PRO A 1 178 ? 51.365 -11.931 22.502 1.00 7.75 178 PRO A O 1
ATOM 1391 N N . GLY A 1 179 ? 49.740 -10.533 21.795 1.00 8.16 179 GLY A N 1
ATOM 1392 C CA . GLY A 1 179 ? 49.232 -11.424 20.752 1.00 8.49 179 GLY A CA 1
ATOM 1393 C C . GLY A 1 179 ? 47.782 -11.795 20.986 1.00 8.77 179 GLY A C 1
ATOM 1394 O O . GLY A 1 179 ? 47.057 -11.079 21.684 1.00 8.66 179 GLY A O 1
ATOM 1395 N N . LEU A 1 180 ? 47.357 -12.912 20.402 1.00 8.85 180 LEU A N 1
ATOM 1396 C CA . LEU A 1 180 ? 46.010 -13.428 20.627 1.00 9.48 180 LEU A CA 1
ATOM 1397 C C . LEU A 1 180 ? 45.891 -14.007 22.025 1.00 9.91 180 LEU A C 1
ATOM 1398 O O . LEU A 1 180 ? 46.811 -14.664 22.508 1.00 9.80 180 LEU A O 1
ATOM 1403 N N . ALA A 1 181 ? 44.754 -13.758 22.670 1.00 10.75 181 ALA A N 1
ATOM 1404 C CA . ALA A 1 181 ? 44.462 -14.370 23.960 1.00 11.63 181 ALA A CA 1
ATOM 1405 C C . ALA A 1 181 ? 43.978 -15.797 23.751 1.00 12.15 181 ALA A C 1
ATOM 1406 O O . ALA A 1 181 ? 43.541 -16.160 22.657 1.00 12.14 181 ALA A O 1
ATOM 1408 N N . LEU A 1 182 ? 44.080 -16.605 24.800 1.00 12.80 182 LEU A N 1
ATOM 1409 C CA . LEU A 1 182 ? 43.482 -17.930 24.805 1.00 13.32 182 LEU A CA 1
ATOM 1410 C C . LEU A 1 182 ? 42.180 -17.845 25.596 1.00 13.48 182 LEU A C 1
ATOM 1411 O O . LEU A 1 182 ? 41.184 -17.305 25.108 1.00 13.58 182 LEU A O 1
ATOM 1417 N N . ALA B 1 1 ? 18.645 6.817 66.279 1.00 14.33 1 ALA B N 1
ATOM 1418 C CA . ALA B 1 1 ? 19.765 7.790 66.414 1.00 14.08 1 ALA B CA 1
ATOM 1419 C C . ALA B 1 1 ? 19.287 9.222 66.311 1.00 13.77 1 ALA B C 1
ATOM 1420 O O . ALA B 1 1 ? 19.884 10.008 65.569 1.00 14.17 1 ALA B O 1
ATOM 1422 N N . PRO B 1 2 ? 18.240 9.575 67.084 1.00 13.30 2 PRO B N 1
ATOM 1423 C CA . PRO B 1 2 ? 17.430 10.777 66.954 1.00 12.91 2 PRO B CA 1
ATOM 1424 C C . PRO B 1 2 ? 17.616 11.768 65.780 1.00 12.08 2 PRO B C 1
ATOM 1425 O O . PRO B 1 2 ? 17.007 11.520 64.767 1.00 12.28 2 PRO B O 1
ATOM 1429 N N . PRO B 1 3 ? 18.421 12.855 65.888 1.00 11.62 3 PRO B N 1
ATOM 1430 C CA . PRO B 1 3 ? 18.195 13.897 64.861 1.00 11.18 3 PRO B CA 1
ATOM 1431 C C . PRO B 1 3 ? 17.880 13.354 63.454 1.00 10.78 3 PRO B C 1
ATOM 1432 O O . PRO B 1 3 ? 18.747 12.778 62.791 1.00 10.36 3 PRO B O 1
ATOM 1436 N N . SER B 1 4 ? 16.631 13.547 63.028 1.00 10.34 4 SER B N 1
ATOM 1437 C CA . SER B 1 4 ? 16.098 12.993 61.776 1.00 9.90 4 SER B CA 1
ATOM 1438 C C . SER B 1 4 ? 16.789 13.486 60.500 1.00 9.86 4 SER B C 1
ATOM 1439 O O . SER B 1 4 ? 16.557 12.938 59.417 1.00 10.03 4 SER B O 1
ATOM 1442 N N . ASN B 1 5 ? 17.621 14.520 60.641 1.00 9.24 5 ASN B N 1
ATOM 1443 C CA . ASN B 1 5 ? 18.370 15.112 59.528 1.00 9.01 5 ASN B CA 1
ATOM 1444 C C . ASN B 1 5 ? 19.890 14.933 59.662 1.00 8.52 5 ASN B C 1
ATOM 1445 O O . ASN B 1 5 ? 20.668 15.574 58.951 1.00 8.22 5 ASN B O 1
ATOM 1450 N N . LEU B 1 6 ? 20.304 14.065 60.582 1.00 8.14 6 LEU B N 1
ATOM 1451 C CA . LEU B 1 6 ? 21.724 13.822 60.829 1.00 8.00 6 LEU B CA 1
ATOM 1452 C C . LEU B 1 6 ? 22.312 12.812 59.853 1.00 7.69 6 LEU B C 1
ATOM 1453 O O . LEU B 1 6 ? 23.391 13.038 59.295 1.00 7.87 6 LEU B O 1
ATOM 1458 N N . MET B 1 7 ? 21.595 11.707 59.648 1.00 7.37 7 MET B N 1
ATOM 1459 C CA . MET B 1 7 ? 22.160 10.546 58.962 1.00 7.12 7 MET B CA 1
ATOM 1460 C C . MET B 1 7 ? 21.441 10.093 57.700 1.00 6.93 7 MET B C 1
ATOM 1461 O O . MET B 1 7 ? 20.214 10.156 57.590 1.00 6.86 7 MET B O 1
ATOM 1466 N N . GLN B 1 8 ? 22.250 9.619 56.761 1.00 6.75 8 GLN B N 1
ATOM 1467 C CA . GLN B 1 8 ? 21.787 8.933 55.569 1.00 6.53 8 GLN B CA 1
ATOM 1468 C C . GLN B 1 8 ? 22.269 7.486 55.656 1.00 6.52 8 GLN B C 1
ATOM 1469 O O . GLN B 1 8 ? 23.100 7.150 56.510 1.00 6.73 8 GLN B O 1
ATOM 1475 N N . LEU B 1 9 ? 21.750 6.634 54.776 1.00 6.19 9 LEU B N 1
ATOM 1476 C CA . LEU B 1 9 ? 22.201 5.246 54.680 1.00 5.62 9 LEU B CA 1
ATOM 1477 C C . LEU B 1 9 ? 23.692 5.179 54.309 1.00 5.40 9 LEU B C 1
ATOM 1478 O O . LEU B 1 9 ? 24.184 6.036 53.557 1.00 5.08 9 LEU B O 1
ATOM 1483 N N . PRO B 1 10 ? 24.418 4.174 54.845 1.00 5.17 10 PRO B N 1
ATOM 1484 C CA . PRO B 1 10 ? 25.875 4.107 54.696 1.00 5.31 10 PRO B CA 1
ATOM 1485 C C . PRO B 1 10 ? 26.359 3.521 53.361 1.00 5.53 10 PRO B C 1
ATOM 1486 O O . PRO B 1 10 ? 27.265 2.677 53.335 1.00 5.56 10 PRO B O 1
ATOM 1490 N N . TRP B 1 11 ? 25.736 3.958 52.270 1.00 5.61 11 TRP B N 1
ATOM 1491 C CA . TRP B 1 11 ? 26.292 3.794 50.930 1.00 5.91 11 TRP B CA 1
ATOM 1492 C C . TRP B 1 11 ? 25.968 5.038 50.099 1.00 6.26 11 TRP B C 1
ATOM 1493 O O . TRP B 1 11 ? 25.293 5.953 50.585 1.00 6.13 11 TRP B O 1
ATOM 1504 N N . ARG B 1 12 ? 26.461 5.073 48.864 1.00 6.55 12 ARG B N 1
ATOM 1505 C CA . ARG B 1 12 ? 26.354 6.256 48.010 1.00 7.33 12 ARG B CA 1
ATOM 1506 C C . ARG B 1 12 ? 24.914 6.715 47.759 1.00 7.26 12 ARG B C 1
ATOM 1507 O O . ARG B 1 12 ? 24.039 5.915 47.429 1.00 7.04 12 ARG B O 1
ATOM 1515 N N . GLN B 1 13 ? 24.692 8.014 47.927 1.00 7.34 13 GLN B N 1
ATOM 1516 C CA . GLN B 1 13 ? 23.442 8.661 47.531 1.00 7.43 13 GLN B CA 1
ATOM 1517 C C . GLN B 1 13 ? 23.203 8.445 46.036 1.00 7.39 13 GLN B C 1
ATOM 1518 O O . GLN B 1 13 ? 24.079 8.721 45.214 1.00 7.29 13 GLN B O 1
ATOM 1524 N N . GLY B 1 14 ? 22.023 7.932 45.698 1.00 7.47 14 GLY B N 1
ATOM 1525 C CA . GLY B 1 14 ? 21.682 7.603 44.316 1.00 7.38 14 GLY B CA 1
ATOM 1526 C C . GLY B 1 14 ? 21.680 6.109 44.060 1.00 7.35 14 GLY B C 1
ATOM 1527 O O . GLY B 1 14 ? 21.181 5.648 43.032 1.00 7.28 14 GLY B O 1
ATOM 1528 N N . TYR B 1 15 ? 22.233 5.349 45.002 1.00 7.36 15 TYR B N 1
ATOM 1529 C CA . TYR B 1 15 ? 22.378 3.902 44.846 1.00 7.26 15 TYR B CA 1
ATOM 1530 C C . TYR B 1 15 ? 21.606 3.122 45.919 1.00 6.86 15 TYR B C 1
ATOM 1531 O O . TYR B 1 15 ? 21.199 3.682 46.940 1.00 6.49 15 TYR B O 1
ATOM 1540 N N . SER B 1 16 ? 21.404 1.832 45.672 1.00 6.59 16 SER B N 1
ATOM 1541 C CA . SER B 1 16 ? 20.537 1.005 46.510 1.00 6.36 16 SER B CA 1
ATOM 1542 C C . SER B 1 16 ? 21.219 -0.298 46.917 1.00 6.43 16 SER B C 1
ATOM 1543 O O . SER B 1 16 ? 21.761 -1.017 46.069 1.00 6.56 16 SER B O 1
ATOM 1546 N N . TRP B 1 17 ? 21.198 -0.592 48.216 1.00 6.04 17 TRP B N 1
ATOM 1547 C CA . TRP B 1 17 ? 21.599 -1.910 48.710 1.00 6.02 17 TRP B CA 1
ATOM 1548 C C . TRP B 1 17 ? 20.426 -2.590 49.410 1.00 5.92 17 TRP B C 1
ATOM 1549 O O . TRP B 1 17 ? 19.366 -1.987 49.602 1.00 6.09 17 TRP B O 1
ATOM 1560 N N . GLN B 1 18 ? 20.637 -3.844 49.801 1.00 5.96 18 GLN B N 1
ATOM 1561 C CA . GLN B 1 18 ? 19.620 -4.645 50.485 1.00 5.96 18 GLN B CA 1
ATOM 1562 C C . GLN B 1 18 ? 19.964 -4.821 51.966 1.00 6.01 18 GLN B C 1
ATOM 1563 O O . GLN B 1 18 ? 21.051 -5.313 52.291 1.00 5.84 18 GLN B O 1
ATOM 1569 N N . PRO B 1 19 ? 19.040 -4.430 52.870 1.00 6.00 19 PRO B N 1
ATOM 1570 C CA . PRO B 1 19 ? 19.289 -4.570 54.311 1.00 6.03 19 PRO B CA 1
ATOM 1571 C C . PRO B 1 19 ? 18.767 -5.884 54.903 1.00 6.12 19 PRO B C 1
ATOM 1572 O O . PRO B 1 19 ? 17.808 -6.457 54.386 1.00 5.94 19 PRO B O 1
ATOM 1576 N N . ASN B 1 20 ? 19.399 -6.356 55.977 1.00 6.15 20 ASN B N 1
ATOM 1577 C CA . ASN B 1 20 ? 18.866 -7.481 56.746 1.00 6.17 20 ASN B CA 1
ATOM 1578 C C . ASN B 1 20 ? 18.274 -6.998 58.073 1.00 6.36 20 ASN B C 1
ATOM 1579 O O . ASN B 1 20 ? 18.262 -5.796 58.345 1.00 6.37 20 ASN B O 1
ATOM 1584 N N . GLY B 1 21 ? 17.798 -7.926 58.898 1.00 6.57 21 GLY B N 1
ATOM 1585 C CA . GLY B 1 21 ? 17.161 -7.570 60.166 1.00 6.83 21 GLY B CA 1
ATOM 1586 C C . GLY B 1 21 ? 18.113 -6.975 61.189 1.00 6.99 21 GLY B C 1
ATOM 1587 O O . GLY B 1 21 ? 19.295 -7.333 61.236 1.00 6.91 21 GLY B O 1
ATOM 1588 N N . ALA B 1 22 ? 17.586 -6.066 62.007 1.00 6.92 22 ALA B N 1
ATOM 1589 C CA . ALA B 1 22 ? 18.349 -5.426 63.076 1.00 7.11 22 ALA B CA 1
ATOM 1590 C C . ALA B 1 22 ? 18.852 -6.433 64.107 1.00 7.07 22 ALA B C 1
ATOM 1591 O O . ALA B 1 22 ? 18.157 -7.397 64.445 1.00 7.43 22 ALA B O 1
ATOM 1593 N N . HIS B 1 23 ? 20.058 -6.192 64.607 1.00 7.07 23 HIS B N 1
ATOM 1594 C CA . HIS B 1 23 ? 20.688 -7.079 65.585 1.00 7.32 23 HIS B CA 1
ATOM 1595 C C . HIS B 1 23 ? 21.698 -6.327 66.444 1.00 7.60 23 HIS B C 1
ATOM 1596 O O . HIS B 1 23 ? 22.015 -5.167 66.170 1.00 7.89 23 HIS B O 1
ATOM 1603 N N . SER B 1 24 ? 22.198 -6.988 67.487 1.00 8.25 24 SER B N 1
ATOM 1604 C CA . SER B 1 24 ? 23.248 -6.419 68.324 1.00 8.65 24 SER B CA 1
ATOM 1605 C C . SER B 1 24 ? 24.573 -6.406 67.565 1.00 9.03 24 SER B C 1
ATOM 1606 O O . SER B 1 24 ? 24.703 -7.043 66.515 1.00 8.84 24 SER B O 1
ATOM 1609 N N . ASN B 1 25 ? 25.548 -5.671 68.092 1.00 9.45 25 ASN B N 1
ATOM 1610 C CA . ASN B 1 25 ? 26.880 -5.641 67.507 1.00 10.12 25 ASN B CA 1
ATOM 1611 C C . ASN B 1 25 ? 27.462 -7.048 67.365 1.00 10.66 25 ASN B C 1
ATOM 1612 O O . ASN B 1 25 ? 28.017 -7.394 66.322 1.00 10.43 25 ASN B O 1
ATOM 1617 N N . THR B 1 26 ? 27.312 -7.854 68.418 1.00 11.50 26 THR B N 1
ATOM 1618 C CA . THR B 1 26 ? 27.729 -9.255 68.399 1.00 12.30 26 THR B CA 1
ATOM 1619 C C . THR B 1 26 ? 26.786 -10.100 67.542 1.00 12.91 26 THR B C 1
ATOM 1620 O O . THR B 1 26 ? 27.209 -11.086 66.923 1.00 13.12 26 THR B O 1
ATOM 1624 N N . GLY B 1 27 ? 25.515 -9.697 67.510 1.00 13.53 27 GLY B N 1
ATOM 1625 C CA . GLY B 1 27 ? 24.454 -10.439 66.830 1.00 14.27 27 GLY B CA 1
ATOM 1626 C C . GLY B 1 27 ? 23.695 -11.376 67.757 1.00 14.90 27 GLY B C 1
ATOM 1627 O O . GLY B 1 27 ? 22.767 -12.065 67.327 1.00 15.03 27 GLY B O 1
ATOM 1628 N N . SER B 1 28 ? 24.072 -11.385 69.035 1.00 15.38 28 SER B N 1
ATOM 1629 C CA . SER B 1 28 ? 23.570 -12.385 69.976 1.00 15.97 28 SER B CA 1
ATOM 1630 C C . SER B 1 28 ? 22.635 -11.873 71.072 1.00 16.17 28 SER B C 1
ATOM 1631 O O . SER B 1 28 ? 21.770 -12.620 71.548 1.00 16.59 28 SER B O 1
ATOM 1634 N N . GLY B 1 29 ? 22.807 -10.618 71.480 1.00 16.17 29 GLY B N 1
ATOM 1635 C CA . GLY B 1 29 ? 22.082 -10.105 72.641 1.00 16.27 29 GLY B CA 1
ATOM 1636 C C . GLY B 1 29 ? 21.258 -8.854 72.412 1.00 16.33 29 GLY B C 1
ATOM 1637 O O . GLY B 1 29 ? 20.347 -8.832 71.580 1.00 16.35 29 GLY B O 1
ATOM 1638 N N . TYR B 1 30 ? 21.603 -7.808 73.156 1.00 16.07 30 TYR B N 1
ATOM 1639 C CA . TYR B 1 30 ? 20.830 -6.576 73.218 1.00 16.06 30 TYR B CA 1
ATOM 1640 C C . TYR B 1 30 ? 21.812 -5.405 73.337 1.00 15.25 30 TYR B C 1
ATOM 1641 O O . TYR B 1 30 ? 22.906 -5.587 73.878 1.00 15.29 30 TYR B O 1
ATOM 1650 N N . PRO B 1 31 ? 21.449 -4.209 72.821 1.00 14.47 31 PRO B N 1
ATOM 1651 C CA . PRO B 1 31 ? 20.262 -3.845 72.038 1.00 13.71 31 PRO B CA 1
ATOM 1652 C C . PRO B 1 31 ? 20.477 -4.000 70.528 1.00 13.02 31 PRO B C 1
ATOM 1653 O O . PRO B 1 31 ? 21.602 -4.247 70.090 1.00 12.95 31 PRO B O 1
ATOM 1657 N N . TYR B 1 32 ? 19.408 -3.851 69.743 1.00 12.19 32 TYR B N 1
ATOM 1658 C CA . TYR B 1 32 ? 19.501 -4.012 68.287 1.00 11.14 32 TYR B CA 1
ATOM 1659 C C . TYR B 1 32 ? 20.038 -2.728 67.656 1.00 10.50 32 TYR B C 1
ATOM 1660 O O . TYR B 1 32 ? 19.282 -1.866 67.203 1.00 10.13 32 TYR B O 1
ATOM 1669 N N . SER B 1 33 ? 21.365 -2.634 67.650 1.00 9.64 33 SER B N 1
ATOM 1670 C CA . SER B 1 33 ? 22.106 -1.433 67.296 1.00 8.88 33 SER B CA 1
ATOM 1671 C C . SER B 1 33 ? 22.556 -1.428 65.844 1.00 8.50 33 SER B C 1
ATOM 1672 O O . SER B 1 33 ? 22.955 -0.384 65.319 1.00 8.45 33 SER B O 1
ATOM 1675 N N . SER B 1 34 ? 22.496 -2.596 65.207 1.00 7.92 34 SER B N 1
ATOM 1676 C CA . SER B 1 34 ? 23.146 -2.809 63.917 1.00 7.49 34 SER B CA 1
ATOM 1677 C C . SER B 1 34 ? 22.236 -3.464 62.890 1.00 7.29 34 SER B C 1
ATOM 1678 O O . SER B 1 34 ? 21.315 -4.200 63.238 1.00 7.60 34 SER B O 1
ATOM 1681 N N . PHE B 1 35 ? 22.508 -3.184 61.623 1.00 7.08 35 PHE B N 1
ATOM 1682 C CA . PHE B 1 35 ? 21.964 -3.972 60.528 1.00 7.17 35 PHE B CA 1
ATOM 1683 C C . PHE B 1 35 ? 23.024 -4.160 59.453 1.00 6.83 35 PHE B C 1
ATOM 1684 O O . PHE B 1 35 ? 23.974 -3.378 59.358 1.00 7.20 35 PHE B O 1
ATOM 1692 N N . ASP B 1 36 ? 22.873 -5.213 58.660 1.00 6.57 36 ASP B N 1
ATOM 1693 C CA . ASP B 1 36 ? 23.808 -5.478 57.589 1.00 6.25 36 ASP B CA 1
ATOM 1694 C C . ASP B 1 36 ? 23.217 -5.024 56.260 1.00 6.36 36 ASP B C 1
ATOM 1695 O O . ASP B 1 36 ? 21.996 -5.023 56.077 1.00 5.79 36 ASP B O 1
ATOM 1700 N N . ALA B 1 37 ? 24.087 -4.616 55.344 1.00 6.25 37 ALA B N 1
ATOM 1701 C CA . ALA B 1 37 ? 23.647 -4.213 54.016 1.00 6.53 37 ALA B CA 1
ATOM 1702 C C . ALA B 1 37 ? 24.680 -4.597 52.976 1.00 6.62 37 ALA B C 1
ATOM 1703 O O . ALA B 1 37 ? 25.879 -4.452 53.196 1.00 6.48 37 ALA B O 1
ATOM 1705 N N . SER B 1 38 ? 24.186 -5.092 51.844 1.00 6.81 38 SER B N 1
ATOM 1706 C CA . SER B 1 38 ? 25.012 -5.485 50.719 1.00 7.10 38 SER B CA 1
ATOM 1707 C C . SER B 1 38 ? 24.235 -5.121 49.464 1.00 7.38 38 SER B C 1
ATOM 1708 O O . SER B 1 38 ? 23.001 -5.107 49.485 1.00 7.41 38 SER B O 1
ATOM 1711 N N . TYR B 1 39 ? 24.940 -4.813 48.379 1.00 7.61 39 TYR B N 1
ATOM 1712 C CA . TYR B 1 39 ? 24.257 -4.549 47.114 1.00 7.72 39 TYR B CA 1
ATOM 1713 C C . TYR B 1 39 ? 23.446 -5.767 46.679 1.00 7.85 39 TYR B C 1
ATOM 1714 O O . TYR B 1 39 ? 22.281 -5.638 46.307 1.00 7.88 39 TYR B O 1
ATOM 1723 N N . ASP B 1 40 ? 24.069 -6.941 46.743 1.00 8.17 40 ASP B N 1
ATOM 1724 C CA . ASP B 1 40 ? 23.488 -8.159 46.183 1.00 8.46 40 ASP B CA 1
ATOM 1725 C C . ASP B 1 40 ? 23.617 -9.398 47.074 1.00 8.33 40 ASP B C 1
ATOM 1726 O O . ASP B 1 40 ? 23.099 -10.460 46.729 1.00 8.35 40 ASP B O 1
ATOM 1731 N N . TRP B 1 41 ? 24.295 -9.255 48.213 1.00 8.27 41 TRP B N 1
ATOM 1732 C CA . TRP B 1 41 ? 24.631 -10.388 49.093 1.00 8.32 41 TRP B CA 1
ATOM 1733 C C . TRP B 1 41 ? 25.287 -11.556 48.326 1.00 8.35 41 TRP B C 1
ATOM 1734 O O . TRP B 1 41 ? 24.686 -12.620 48.186 1.00 8.39 41 TRP B O 1
ATOM 1745 N N . PRO B 1 42 ? 26.530 -11.358 47.835 1.00 8.46 42 PRO B N 1
ATOM 1746 C CA . PRO B 1 42 ? 27.177 -12.345 46.971 1.00 8.32 42 PRO B CA 1
ATOM 1747 C C . PRO B 1 42 ? 27.952 -13.415 47.750 1.00 8.28 42 PRO B C 1
ATOM 1748 O O . PRO B 1 42 ? 27.969 -13.394 48.980 1.00 8.20 42 PRO B O 1
ATOM 1752 N N . ARG B 1 43 ? 28.587 -14.336 47.029 1.00 8.20 43 ARG B N 1
ATOM 1753 C CA . ARG B 1 43 ? 29.510 -15.296 47.641 1.00 8.26 43 ARG B CA 1
ATOM 1754 C C . ARG B 1 43 ? 30.884 -14.634 47.780 1.00 7.99 43 ARG B C 1
ATOM 1755 O O . ARG B 1 43 ? 31.147 -13.625 47.135 1.00 7.65 43 ARG B O 1
ATOM 1763 N N . TRP B 1 44 ? 31.756 -15.200 48.613 1.00 7.92 44 TRP B N 1
ATOM 1764 C CA . TRP B 1 44 ? 33.117 -14.673 48.793 1.00 7.91 44 TRP B CA 1
ATOM 1765 C C . TRP B 1 44 ? 33.902 -14.568 47.478 1.00 8.03 44 TRP B C 1
ATOM 1766 O O . TRP B 1 44 ? 33.758 -15.409 46.590 1.00 7.99 44 TRP B O 1
ATOM 1777 N N . GLY B 1 45 ? 34.723 -13.527 47.366 1.00 7.73 45 GLY B N 1
ATOM 1778 C CA . GLY B 1 45 ? 35.560 -13.314 46.188 1.00 7.65 45 GLY B CA 1
ATOM 1779 C C . GLY B 1 45 ? 34.910 -12.441 45.126 1.00 7.45 45 GLY B C 1
ATOM 1780 O O . GLY B 1 45 ? 35.583 -11.972 44.208 1.00 7.55 45 GLY B O 1
ATOM 1781 N N . SER B 1 46 ? 33.602 -12.224 45.262 1.00 7.21 46 SER B N 1
ATOM 1782 C CA . SER B 1 46 ? 32.825 -11.432 44.308 1.00 6.75 46 SER B CA 1
ATOM 1783 C C . SER B 1 46 ? 33.089 -9.934 44.440 1.00 6.50 46 SER B C 1
ATOM 1784 O O . SER B 1 46 ? 33.788 -9.489 45.357 1.00 6.20 46 SER B O 1
ATOM 1787 N N . ALA B 1 47 ? 32.517 -9.167 43.513 1.00 6.04 47 ALA B N 1
ATOM 1788 C CA . ALA B 1 47 ? 32.637 -7.713 43.507 1.00 5.95 47 ALA B CA 1
ATOM 1789 C C . ALA B 1 47 ? 31.928 -7.092 44.708 1.00 5.76 47 ALA B C 1
ATOM 1790 O O . ALA B 1 47 ? 30.820 -7.499 45.070 1.00 5.82 47 ALA B O 1
ATOM 1792 N N . THR B 1 48 ? 32.582 -6.116 45.330 1.00 5.67 48 THR B N 1
ATOM 1793 C CA . THR B 1 48 ? 32.025 -5.425 46.486 1.00 5.66 48 THR B CA 1
ATOM 1794 C C . THR B 1 48 ? 31.964 -3.917 46.248 1.00 5.77 48 THR B C 1
ATOM 1795 O O . THR B 1 48 ? 32.588 -3.397 45.318 1.00 5.84 48 THR B O 1
ATOM 1799 N N . TYR B 1 49 ? 31.215 -3.224 47.100 1.00 5.61 49 TYR B N 1
ATOM 1800 C CA . TYR B 1 49 ? 30.796 -1.863 46.795 1.00 5.79 49 TYR B CA 1
ATOM 1801 C C . TYR B 1 49 ? 31.083 -0.860 47.905 1.00 5.53 49 TYR B C 1
ATOM 1802 O O . TYR B 1 49 ? 31.436 -1.232 49.024 1.00 5.42 49 TYR B O 1
ATOM 1811 N N . SER B 1 50 ? 30.921 0.415 47.568 1.00 5.53 50 SER B N 1
ATOM 1812 C CA . SER B 1 50 ? 31.397 1.530 48.381 1.00 5.48 50 SER B CA 1
ATOM 1813 C C . SER B 1 50 ? 30.577 1.817 49.636 1.00 5.41 50 SER B C 1
ATOM 1814 O O . SER B 1 50 ? 29.378 2.109 49.562 1.00 5.43 50 SER B O 1
ATOM 1817 N N . VAL B 1 51 ? 31.247 1.724 50.784 1.00 4.99 51 VAL B N 1
ATOM 1818 C CA . VAL B 1 51 ? 30.712 2.174 52.066 1.00 4.72 51 VAL B CA 1
ATOM 1819 C C . VAL B 1 51 ? 31.040 3.665 52.245 1.00 4.80 51 VAL B C 1
ATOM 1820 O O . VAL B 1 51 ? 32.177 4.090 52.007 1.00 4.87 51 VAL B O 1
ATOM 1824 N N . VAL B 1 52 ? 30.041 4.453 52.632 1.00 4.38 52 VAL B N 1
ATOM 1825 C CA . VAL B 1 52 ? 30.240 5.886 52.887 1.00 4.16 52 VAL B CA 1
ATOM 1826 C C . VAL B 1 52 ? 29.793 6.242 54.307 1.00 4.06 52 VAL B C 1
ATOM 1827 O O . VAL B 1 52 ? 29.024 5.501 54.925 1.00 3.93 52 VAL B O 1
ATOM 1831 N N . ALA B 1 53 ? 30.270 7.381 54.808 1.00 4.05 53 ALA B N 1
ATOM 1832 C CA . ALA B 1 53 ? 29.889 7.870 56.134 1.00 4.00 53 ALA B CA 1
ATOM 1833 C C . ALA B 1 53 ? 28.404 8.201 56.172 1.00 4.07 53 ALA B C 1
ATOM 1834 O O . ALA B 1 53 ? 27.866 8.795 55.230 1.00 3.86 53 ALA B O 1
ATOM 1836 N N . ALA B 1 54 ? 27.750 7.804 57.260 1.00 3.87 54 ALA B N 1
ATOM 1837 C CA . ALA B 1 54 ? 26.314 8.023 57.432 1.00 4.02 54 ALA B CA 1
ATOM 1838 C C . ALA B 1 54 ? 26.004 9.468 57.820 1.00 3.78 54 ALA B C 1
ATOM 1839 O O . ALA B 1 54 ? 24.909 9.965 57.566 1.00 3.55 54 ALA B O 1
ATOM 1841 N N . HIS B 1 55 ? 26.986 10.129 58.430 1.00 4.08 55 HIS B N 1
ATOM 1842 C CA . HIS B 1 55 ? 26.841 11.490 58.945 1.00 3.90 55 HIS B CA 1
ATOM 1843 C C . HIS B 1 55 ? 28.204 12.165 59.062 1.00 4.23 55 HIS B C 1
ATOM 1844 O O . HIS B 1 55 ? 29.246 11.500 58.993 1.00 4.28 55 HIS B O 1
ATOM 1851 N N . ALA B 1 56 ? 28.181 13.483 59.254 1.00 4.11 56 ALA B N 1
ATOM 1852 C CA . ALA B 1 56 ? 29.371 14.275 59.546 1.00 4.07 56 ALA B CA 1
ATOM 1853 C C . ALA B 1 56 ? 30.041 13.835 60.846 1.00 4.27 56 ALA B C 1
ATOM 1854 O O . ALA B 1 56 ? 29.375 13.337 61.758 1.00 4.05 56 ALA B O 1
ATOM 1856 N N . GLY B 1 57 ? 31.357 14.030 60.927 1.00 4.37 57 GLY B N 1
ATOM 1857 C CA . GLY B 1 57 ? 32.114 13.676 62.125 1.00 4.72 57 GLY B CA 1
ATOM 1858 C C . GLY B 1 57 ? 33.571 13.333 61.875 1.00 5.01 57 GLY B C 1
ATOM 1859 O O . GLY B 1 57 ? 34.089 13.521 60.769 1.00 4.91 57 GLY B O 1
ATOM 1860 N N . THR B 1 58 ? 34.225 12.829 62.920 1.00 5.27 58 THR B N 1
ATOM 1861 C CA . THR B 1 58 ? 35.653 12.509 62.896 1.00 5.48 58 THR B CA 1
ATOM 1862 C C . THR B 1 58 ? 35.864 11.004 62.733 1.00 5.51 58 THR B C 1
ATOM 1863 O O . THR B 1 58 ? 35.170 10.193 63.355 1.00 5.18 58 THR B O 1
ATOM 1867 N N . VAL B 1 59 ? 36.839 10.649 61.901 1.00 5.77 59 VAL B N 1
ATOM 1868 C CA . VAL B 1 59 ? 37.174 9.255 61.623 1.00 5.88 59 VAL B CA 1
ATOM 1869 C C . VAL B 1 59 ? 38.129 8.671 62.669 1.00 6.09 59 VAL B C 1
ATOM 1870 O O . VAL B 1 59 ? 39.065 9.339 63.115 1.00 5.95 59 VAL B O 1
ATOM 1874 N N . ARG B 1 60 ? 37.856 7.430 63.066 1.00 6.26 60 ARG B N 1
ATOM 1875 C CA . ARG B 1 60 ? 38.845 6.570 63.696 1.00 6.87 60 ARG B CA 1
ATOM 1876 C C . ARG B 1 60 ? 38.966 5.309 62.848 1.00 6.88 60 ARG B C 1
ATOM 1877 O O . ARG B 1 60 ? 37.972 4.617 62.620 1.00 7.08 60 ARG B O 1
ATOM 1885 N N . VAL B 1 61 ? 40.172 5.025 62.367 1.00 7.00 61 VAL B N 1
ATOM 1886 C CA . VAL B 1 61 ? 40.429 3.767 61.666 1.00 7.31 61 VAL B CA 1
ATOM 1887 C C . VAL B 1 61 ? 40.890 2.756 62.711 1.00 7.37 61 VAL B C 1
ATOM 1888 O O . VAL B 1 61 ? 42.063 2.738 63.100 1.00 7.58 61 VAL B O 1
ATOM 1892 N N . LEU B 1 62 ? 39.952 1.938 63.182 1.00 7.48 62 LEU B N 1
ATOM 1893 C CA . LEU B 1 62 ? 40.222 0.974 64.251 1.00 7.88 62 LEU B CA 1
ATOM 1894 C C . LEU B 1 62 ? 41.155 -0.156 63.812 1.00 7.85 62 LEU B C 1
ATOM 1895 O O . LEU B 1 62 ? 42.019 -0.579 64.582 1.00 7.81 62 LEU B O 1
ATOM 1900 N N . SER B 1 63 ? 40.987 -0.623 62.570 1.00 8.05 63 SER B N 1
ATOM 1901 C CA . SER B 1 63 ? 41.809 -1.703 62.007 1.00 7.92 63 SER B CA 1
ATOM 1902 C C . SER B 1 63 ? 41.770 -1.725 60.472 1.00 7.79 63 SER B C 1
ATOM 1903 O O . SER B 1 63 ? 41.345 -0.755 59.846 1.00 7.62 63 SER B O 1
ATOM 1906 N N . ARG B 1 64 ? 42.210 -2.830 59.870 1.00 7.78 64 ARG B N 1
ATOM 1907 C CA . ARG B 1 64 ? 42.128 -2.983 58.411 1.00 7.76 64 ARG B CA 1
ATOM 1908 C C . ARG B 1 64 ? 40.696 -3.249 57.934 1.00 7.49 64 ARG B C 1
ATOM 1909 O O . ARG B 1 64 ? 40.415 -3.202 56.728 1.00 7.58 64 ARG B O 1
ATOM 1917 N N . CYS B 1 65 ? 39.797 -3.513 58.887 1.00 7.10 65 CYS B N 1
ATOM 1918 C CA . CYS B 1 65 ? 38.419 -3.875 58.573 1.00 6.71 65 CYS B CA 1
ATOM 1919 C C . CYS B 1 65 ? 37.343 -3.145 59.392 1.00 6.45 65 CYS B C 1
ATOM 1920 O O . CYS B 1 65 ? 36.159 -3.471 59.292 1.00 6.06 65 CYS B O 1
ATOM 1923 N N . GLN B 1 66 ? 37.742 -2.145 60.177 1.00 6.25 66 GLN B N 1
ATOM 1924 C CA . GLN B 1 66 ? 36.784 -1.438 61.036 1.00 6.06 66 GLN B CA 1
ATOM 1925 C C . GLN B 1 66 ? 37.068 0.059 61.152 1.00 5.98 66 GLN B C 1
ATOM 1926 O O . GLN B 1 66 ? 38.214 0.473 61.344 1.00 5.96 66 GLN B O 1
ATOM 1932 N N . VAL B 1 67 ? 36.003 0.851 61.024 1.00 5.95 67 VAL B N 1
ATOM 1933 C CA . VAL B 1 67 ? 36.054 2.315 61.050 1.00 6.12 67 VAL B CA 1
ATOM 1934 C C . VAL B 1 67 ? 34.916 2.815 61.937 1.00 6.32 67 VAL B C 1
ATOM 1935 O O . VAL B 1 67 ? 33.868 2.158 62.038 1.00 6.26 67 VAL B O 1
ATOM 1939 N N . ARG B 1 68 ? 35.134 3.961 62.583 1.00 6.07 68 ARG B N 1
ATOM 1940 C CA . ARG B 1 68 ? 34.075 4.682 63.288 1.00 6.24 68 ARG B CA 1
ATOM 1941 C C . ARG B 1 68 ? 34.000 6.141 62.826 1.00 5.83 68 ARG B C 1
ATOM 1942 O O . ARG B 1 68 ? 35.009 6.735 62.469 1.00 6.00 68 ARG B O 1
ATOM 1950 N N . VAL B 1 69 ? 32.791 6.697 62.819 1.00 5.58 69 VAL B N 1
ATOM 1951 C CA . VAL B 1 69 ? 32.570 8.117 62.539 1.00 5.46 69 VAL B CA 1
ATOM 1952 C C . VAL B 1 69 ? 31.775 8.687 63.718 1.00 5.23 69 VAL B C 1
ATOM 1953 O O . VAL B 1 69 ? 30.693 8.193 64.035 1.00 4.94 69 VAL B O 1
ATOM 1957 N N . THR B 1 70 ? 32.331 9.699 64.380 1.00 5.14 70 THR B N 1
ATOM 1958 C CA . THR B 1 70 ? 31.753 10.237 65.611 1.00 5.06 70 THR B CA 1
ATOM 1959 C C . THR B 1 70 ? 31.432 11.728 65.470 1.00 5.27 70 THR B C 1
ATOM 1960 O O . THR B 1 70 ? 32.326 12.543 65.250 1.00 5.23 70 THR B O 1
ATOM 1964 N N . HIS B 1 71 ? 30.149 12.062 65.596 1.00 5.58 71 HIS B N 1
ATOM 1965 C CA . HIS B 1 71 ? 29.672 13.444 65.522 1.00 5.97 71 HIS B CA 1
ATOM 1966 C C . HIS B 1 71 ? 29.929 14.168 66.849 1.00 6.11 71 HIS B C 1
ATOM 1967 O O . HIS B 1 71 ? 29.960 13.518 67.900 1.00 6.09 71 HIS B O 1
ATOM 1974 N N . PRO B 1 72 ? 30.118 15.511 66.815 1.00 6.36 72 PRO B N 1
ATOM 1975 C CA . PRO B 1 72 ? 30.271 16.275 68.069 1.00 6.43 72 PRO B CA 1
ATOM 1976 C C . PRO B 1 72 ? 29.102 16.084 69.035 1.00 6.63 72 PRO B C 1
ATOM 1977 O O . PRO B 1 72 ? 29.271 16.215 70.252 1.00 6.50 72 PRO B O 1
ATOM 1981 N N . SER B 1 73 ? 27.934 15.759 68.487 1.00 6.67 73 SER B N 1
ATOM 1982 C CA . SER B 1 73 ? 26.715 15.584 69.274 1.00 7.03 73 SER B CA 1
ATOM 1983 C C . SER B 1 73 ? 26.784 14.408 70.252 1.00 7.04 73 SER B C 1
ATOM 1984 O O . SER B 1 73 ? 26.055 14.376 71.245 1.00 7.20 73 SER B O 1
ATOM 1987 N N . GLY B 1 74 ? 27.667 13.456 69.966 1.00 7.13 74 GLY B N 1
ATOM 1988 C CA . GLY B 1 74 ? 27.789 12.233 70.752 1.00 6.90 74 GLY B CA 1
ATOM 1989 C C . GLY B 1 74 ? 27.377 11.027 69.931 1.00 6.87 74 GLY B C 1
ATOM 1990 O O . GLY B 1 74 ? 27.793 9.899 70.212 1.00 6.85 74 GLY B O 1
ATOM 1991 N N . TRP B 1 75 ? 26.552 11.269 68.913 1.00 6.69 75 TRP B N 1
ATOM 1992 C CA . TRP B 1 75 ? 26.104 10.212 68.011 1.00 6.26 75 TRP B CA 1
ATOM 1993 C C . TRP B 1 75 ? 27.260 9.726 67.158 1.00 6.11 75 TRP B C 1
ATOM 1994 O O . TRP B 1 75 ? 28.111 10.515 66.744 1.00 6.24 75 TRP B O 1
ATOM 2005 N N . ALA B 1 76 ? 27.292 8.420 66.911 1.00 5.70 76 ALA B N 1
ATOM 2006 C CA . ALA B 1 76 ? 28.387 7.811 66.171 1.00 5.40 76 ALA B CA 1
ATOM 2007 C C . ALA B 1 76 ? 27.922 6.580 65.416 1.00 5.28 76 ALA B C 1
ATOM 2008 O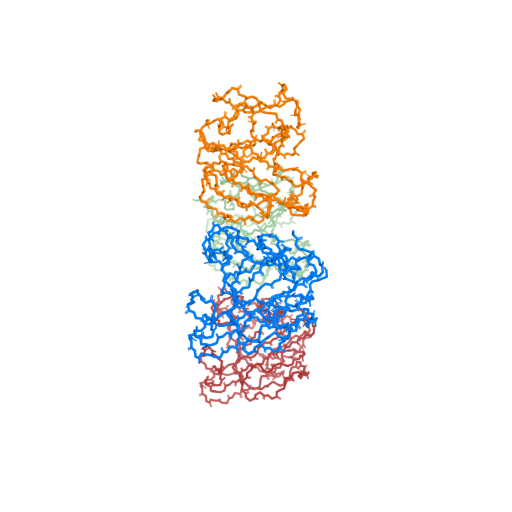 O . ALA B 1 76 ? 26.957 5.915 65.802 1.00 5.04 76 ALA B O 1
ATOM 2010 N N . THR B 1 77 ? 28.632 6.274 64.341 1.00 5.13 77 THR B N 1
ATOM 2011 C CA . THR B 1 77 ? 28.337 5.096 63.550 1.00 4.83 77 THR B CA 1
ATOM 2012 C C . THR B 1 77 ? 29.574 4.222 63.406 1.00 4.78 77 THR B C 1
ATOM 2013 O O . THR B 1 77 ? 30.693 4.717 63.259 1.00 4.54 77 THR B O 1
ATOM 2017 N N . ASN B 1 78 ? 29.351 2.918 63.478 1.00 4.74 78 ASN B N 1
ATOM 2018 C CA . ASN B 1 78 ? 30.407 1.941 63.348 1.00 4.92 78 ASN B CA 1
ATOM 2019 C C . ASN B 1 78 ? 30.210 1.122 62.079 1.00 4.78 78 ASN B C 1
ATOM 2020 O O . ASN B 1 78 ? 29.078 0.791 61.716 1.00 4.65 78 ASN B O 1
ATOM 2025 N N . TYR B 1 79 ? 31.327 0.807 61.426 1.00 4.54 79 TYR B N 1
ATOM 2026 C CA . TYR B 1 79 ? 31.356 0.136 60.133 1.00 4.46 79 TYR B CA 1
ATOM 2027 C C . TYR B 1 79 ? 32.308 -1.049 60.231 1.00 4.51 79 TYR B C 1
ATOM 2028 O O . TYR B 1 79 ? 33.521 -0.873 60.342 1.00 4.40 79 TYR B O 1
ATOM 2037 N N . TYR B 1 80 ? 31.761 -2.260 60.206 1.00 4.66 80 TYR B N 1
ATOM 2038 C CA . TYR B 1 80 ? 32.597 -3.450 60.312 1.00 4.77 80 TYR B CA 1
ATOM 2039 C C . TYR B 1 80 ? 32.594 -4.255 59.014 1.00 4.85 80 TYR B C 1
ATOM 2040 O O . TYR B 1 80 ? 31.734 -4.055 58.152 1.00 5.09 80 TYR B O 1
ATOM 2049 N N . HIS B 1 81 ? 33.565 -5.157 58.883 1.00 5.29 81 HIS B N 1
ATOM 2050 C CA . HIS B 1 81 ? 33.818 -5.919 57.650 1.00 5.45 81 HIS B CA 1
ATOM 2051 C C . HIS B 1 81 ? 34.333 -5.039 56.494 1.00 5.48 81 HIS B C 1
ATOM 2052 O O . HIS B 1 81 ? 34.093 -5.343 55.322 1.00 5.68 81 HIS B O 1
ATOM 2059 N N . MET B 1 82 ? 35.046 -3.966 56.833 1.00 5.38 82 MET B N 1
ATOM 2060 C CA . MET B 1 82 ? 35.613 -3.038 55.841 1.00 5.50 82 MET B CA 1
ATOM 2061 C C . MET B 1 82 ? 36.857 -3.589 55.133 1.00 5.34 82 MET B C 1
ATOM 2062 O O . MET B 1 82 ? 37.491 -4.532 55.605 1.00 4.90 82 MET B O 1
ATOM 2067 N N . ASP B 1 83 ? 37.191 -2.981 53.996 1.00 5.35 83 ASP B N 1
ATOM 2068 C CA . ASP B 1 83 ? 38.450 -3.230 53.291 1.00 5.57 83 ASP B CA 1
ATOM 2069 C C . ASP B 1 83 ? 38.794 -1.981 52.491 1.00 5.56 83 ASP B C 1
ATOM 2070 O O . ASP B 1 83 ? 37.919 -1.153 52.218 1.00 5.47 83 ASP B O 1
ATOM 2075 N N . GLN B 1 84 ? 40.072 -1.845 52.136 1.00 5.66 84 GLN B N 1
ATOM 2076 C CA . GLN B 1 84 ? 40.556 -0.754 51.280 1.00 5.69 84 GLN B CA 1
ATOM 2077 C C . GLN B 1 84 ? 40.138 0.611 51.826 1.00 5.73 84 GLN B C 1
ATOM 2078 O O . GLN B 1 84 ? 39.767 1.519 51.070 1.00 5.77 84 GLN B O 1
ATOM 2084 N N . ILE B 1 85 ? 40.198 0.734 53.150 1.00 5.83 85 ILE B N 1
ATOM 2085 C CA . ILE B 1 85 ? 39.870 1.972 53.854 1.00 5.99 85 ILE B CA 1
ATOM 2086 C C . ILE B 1 85 ? 40.755 3.101 53.325 1.00 6.08 85 ILE B C 1
ATOM 2087 O O . ILE B 1 85 ? 41.962 2.925 53.133 1.00 6.09 85 ILE B O 1
ATOM 2092 N N . GLN B 1 86 ? 40.136 4.243 53.048 1.00 6.22 86 GLN B N 1
ATOM 2093 C CA . GLN B 1 86 ? 40.835 5.347 52.389 1.00 5.90 86 GLN B CA 1
ATOM 2094 C C . GLN B 1 86 ? 40.716 6.659 53.165 1.00 5.95 86 GLN B C 1
ATOM 2095 O O . GLN B 1 86 ? 41.149 7.716 52.696 1.00 5.98 86 GLN B O 1
ATOM 2101 N N . VAL B 1 87 ? 40.138 6.571 54.362 1.00 5.86 87 VAL B N 1
ATOM 2102 C CA . VAL B 1 87 ? 40.113 7.685 55.309 1.00 5.57 87 VAL B CA 1
ATOM 2103 C C . VAL B 1 87 ? 41.196 7.465 56.380 1.00 5.89 87 VAL B C 1
ATOM 2104 O O . VAL B 1 87 ? 41.835 6.405 56.409 1.00 5.90 87 VAL B O 1
ATOM 2108 N N . SER B 1 88 ? 41.404 8.456 57.247 1.00 5.99 88 SER B N 1
ATOM 2109 C CA . SER B 1 88 ? 42.501 8.415 58.221 1.00 6.34 88 SER B CA 1
ATOM 2110 C C . SER B 1 88 ? 42.057 8.860 59.616 1.00 6.50 88 SER B C 1
ATOM 2111 O O . SER B 1 88 ? 41.054 9.557 59.754 1.00 6.13 88 SER B O 1
ATOM 2114 N N . ASN B 1 89 ? 42.811 8.456 60.643 1.00 6.60 89 ASN B N 1
ATOM 2115 C CA . ASN B 1 89 ? 42.567 8.903 62.018 1.00 6.62 89 ASN B CA 1
ATOM 2116 C C . ASN B 1 89 ? 42.553 10.426 62.126 1.00 6.77 89 ASN B C 1
ATOM 2117 O O . ASN B 1 89 ? 43.472 11.093 61.652 1.00 6.75 89 ASN B O 1
ATOM 2122 N N . GLY B 1 90 ? 41.506 10.967 62.747 1.00 6.72 90 GLY B N 1
ATOM 2123 C CA . GLY B 1 90 ? 41.381 12.410 62.924 1.00 6.67 90 GLY B CA 1
ATOM 2124 C C . GLY B 1 90 ? 40.760 13.129 61.737 1.00 6.55 90 GLY B C 1
ATOM 2125 O O . GLY B 1 90 ? 40.562 14.342 61.782 1.00 6.48 90 GLY B O 1
ATOM 2126 N N . GLN B 1 91 ? 40.443 12.382 60.680 1.00 6.45 91 GLN B N 1
ATOM 2127 C CA . GLN B 1 91 ? 39.853 12.969 59.476 1.00 6.39 91 GLN B CA 1
ATOM 2128 C C . GLN B 1 91 ? 38.413 13.428 59.684 1.00 6.22 91 GLN B C 1
ATOM 2129 O O . GLN B 1 91 ? 37.542 12.648 60.085 1.00 6.07 91 GLN B O 1
ATOM 2135 N N . GLN B 1 92 ? 38.173 14.702 59.399 1.00 6.08 92 GLN B N 1
ATOM 2136 C CA . GLN B 1 92 ? 36.815 15.214 59.325 1.00 6.16 92 GLN B CA 1
ATOM 2137 C C . GLN B 1 92 ? 36.183 14.802 58.003 1.00 5.85 92 GLN B C 1
ATOM 2138 O O . GLN B 1 92 ? 36.801 14.910 56.941 1.00 5.70 92 GLN B O 1
ATOM 2144 N N . VAL B 1 93 ? 34.950 14.320 58.091 1.00 5.46 93 VAL B N 1
ATOM 2145 C CA . VAL B 1 93 ? 34.199 13.843 56.940 1.00 5.25 93 VAL B CA 1
ATOM 2146 C C . VAL B 1 93 ? 32.733 14.226 57.108 1.00 5.40 93 VAL B C 1
ATOM 2147 O O . VAL B 1 93 ? 32.298 14.575 58.210 1.00 5.20 93 VAL B O 1
ATOM 2151 N N . SER B 1 94 ? 31.985 14.157 56.009 1.00 5.56 94 SER B N 1
ATOM 2152 C CA . SER B 1 94 ? 30.552 14.424 56.005 1.00 5.30 94 SER B CA 1
ATOM 2153 C C . SER B 1 94 ? 29.830 13.197 55.477 1.00 5.45 94 SER B C 1
ATOM 2154 O O . SER B 1 94 ? 30.459 12.282 54.943 1.00 5.39 94 SER B O 1
ATOM 2157 N N . ALA B 1 95 ? 28.508 13.179 55.616 1.00 5.20 95 ALA B N 1
ATOM 2158 C CA . ALA B 1 95 ? 27.699 12.150 54.993 1.00 5.36 95 ALA B CA 1
ATOM 2159 C C . ALA B 1 95 ? 28.058 12.027 53.515 1.00 5.44 95 ALA B C 1
ATOM 2160 O O . ALA B 1 95 ? 28.347 13.028 52.850 1.00 5.55 95 ALA B O 1
ATOM 2162 N N . ASP B 1 96 ? 28.071 10.789 53.031 1.00 5.38 96 ASP B N 1
ATOM 2163 C CA . ASP B 1 96 ? 28.315 10.454 51.622 1.00 5.81 96 ASP B CA 1
ATOM 2164 C C . ASP B 1 96 ? 29.798 10.368 51.239 1.00 5.84 96 ASP B C 1
ATOM 2165 O O . ASP B 1 96 ? 30.120 9.973 50.123 1.00 5.94 96 ASP B O 1
ATOM 2170 N N . THR B 1 97 ? 30.695 10.728 52.160 1.00 6.05 97 THR B N 1
ATOM 2171 C CA . THR B 1 97 ? 32.138 10.602 51.912 1.00 6.09 97 THR B CA 1
ATOM 2172 C C . THR B 1 97 ? 32.557 9.136 52.002 1.00 5.82 97 THR B C 1
ATOM 2173 O O . THR B 1 97 ? 32.316 8.491 53.012 1.00 5.94 97 THR B O 1
ATOM 2177 N N . LYS B 1 98 ? 33.180 8.624 50.940 1.00 5.69 98 LYS B N 1
ATOM 2178 C CA . LYS B 1 98 ? 33.578 7.211 50.847 1.00 5.17 98 LYS B CA 1
ATOM 2179 C C . LYS B 1 98 ? 34.545 6.799 51.957 1.00 4.91 98 LYS B C 1
ATOM 2180 O O . LYS B 1 98 ? 35.490 7.522 52.260 1.00 4.90 98 LYS B O 1
ATOM 2186 N N . LEU B 1 99 ? 34.288 5.634 52.555 1.00 4.59 99 LEU B N 1
ATOM 2187 C CA . LEU B 1 99 ? 35.124 5.086 53.621 1.00 4.24 99 LEU B CA 1
ATOM 2188 C C . LEU B 1 99 ? 35.979 3.922 53.122 1.00 4.26 99 LEU B C 1
ATOM 2189 O O . LEU B 1 99 ? 37.021 3.617 53.706 1.00 3.72 99 LEU B O 1
ATOM 2194 N N . GLY B 1 100 ? 35.513 3.271 52.055 1.00 4.02 100 GLY B N 1
ATOM 2195 C CA . GLY B 1 100 ? 36.140 2.068 51.513 1.00 4.00 100 GLY B CA 1
ATOM 2196 C C . GLY B 1 100 ? 35.097 1.148 50.896 1.00 4.12 100 GLY B C 1
ATOM 2197 O O . GLY B 1 100 ? 33.999 1.593 50.528 1.00 3.98 100 GLY B O 1
ATOM 2198 N N . VAL B 1 101 ? 35.435 -0.132 50.751 1.00 4.02 101 VAL B N 1
ATOM 2199 C CA . VAL B 1 101 ? 34.418 -1.138 50.400 1.00 4.01 101 VAL B CA 1
ATOM 2200 C C . VAL B 1 101 ? 34.192 -2.076 51.578 1.00 4.22 101 VAL B C 1
ATOM 2201 O O . VAL B 1 101 ? 34.969 -2.057 52.543 1.00 3.97 101 VAL B O 1
ATOM 2205 N N . TYR B 1 102 ? 33.121 -2.870 51.523 1.00 4.24 102 TYR B N 1
ATOM 2206 C CA . TYR B 1 102 ? 33.028 -4.015 52.421 1.00 4.30 102 TYR B CA 1
ATOM 2207 C C . TYR B 1 102 ? 33.848 -5.157 51.826 1.00 4.20 102 TYR B C 1
ATOM 2208 O O . TYR B 1 102 ? 33.883 -5.334 50.609 1.00 3.90 102 TYR B O 1
ATOM 2217 N N . ALA B 1 103 ? 34.531 -5.903 52.689 1.00 4.16 103 ALA B N 1
ATOM 2218 C CA . ALA B 1 103 ? 35.522 -6.889 52.246 1.00 4.24 103 ALA B CA 1
ATOM 2219 C C . ALA B 1 103 ? 34.918 -8.027 51.428 1.00 4.37 103 ALA B C 1
ATOM 2220 O O . ALA B 1 103 ? 33.898 -8.613 51.811 1.00 4.37 103 ALA B O 1
ATOM 2222 N N . GLY B 1 104 ? 35.555 -8.316 50.294 1.00 4.38 104 GLY B N 1
ATOM 2223 C CA . GLY B 1 104 ? 35.128 -9.394 49.399 1.00 4.28 104 GLY B CA 1
ATOM 2224 C C . GLY B 1 104 ? 35.625 -10.759 49.827 1.00 4.25 104 GLY B C 1
ATOM 2225 O O . GLY B 1 104 ? 35.255 -11.771 49.239 1.00 4.27 104 GLY B O 1
ATOM 2226 N N . ASN B 1 105 ? 36.474 -10.774 50.852 1.00 4.30 105 ASN B N 1
ATOM 2227 C CA . ASN B 1 105 ? 37.032 -12.001 51.406 1.00 4.50 105 ASN B CA 1
ATOM 2228 C C . ASN B 1 105 ? 36.832 -12.051 52.922 1.00 4.38 105 ASN B C 1
ATOM 2229 O O . ASN B 1 105 ? 36.838 -11.009 53.589 1.00 4.40 105 ASN B O 1
ATOM 2234 N N . ILE B 1 106 ? 36.648 -13.259 53.452 1.00 4.23 106 ILE B N 1
ATOM 2235 C CA . ILE B 1 106 ? 36.394 -13.470 54.881 1.00 3.94 106 ILE B CA 1
ATOM 2236 C C . ILE B 1 106 ? 37.614 -13.146 55.761 1.00 4.05 106 ILE B C 1
ATOM 2237 O O . ILE B 1 106 ? 37.481 -12.761 56.928 1.00 3.86 106 ILE B O 1
ATOM 2242 N N . ASN B 1 107 ? 38.796 -13.294 55.178 1.00 4.16 107 ASN B N 1
ATOM 2243 C CA . ASN B 1 107 ? 40.060 -13.075 55.873 1.00 4.60 107 ASN B CA 1
ATOM 2244 C C . ASN B 1 107 ? 40.218 -11.617 56.306 1.00 4.69 107 ASN B C 1
ATOM 2245 O O . ASN B 1 107 ? 40.657 -11.327 57.432 1.00 4.73 107 ASN B O 1
ATOM 2250 N N . THR B 1 108 ? 39.847 -10.707 55.411 1.00 4.67 108 THR B N 1
ATOM 2251 C CA . THR B 1 108 ? 39.795 -9.279 55.726 1.00 4.93 108 THR B CA 1
ATOM 2252 C C . THR B 1 108 ? 38.539 -8.934 56.523 1.00 5.00 108 THR B C 1
ATOM 2253 O O . THR B 1 108 ? 38.625 -8.240 57.537 1.00 4.96 108 THR B O 1
ATOM 2257 N N . ALA B 1 109 ? 37.384 -9.431 56.073 1.00 5.08 109 ALA B N 1
ATOM 2258 C CA . ALA B 1 109 ? 36.097 -9.133 56.717 1.00 5.41 109 ALA B CA 1
ATOM 2259 C C . ALA B 1 109 ? 36.097 -9.388 58.226 1.00 5.46 109 ALA B C 1
ATOM 2260 O O . ALA B 1 109 ? 35.408 -8.696 58.987 1.00 5.14 109 ALA B O 1
ATOM 2262 N N . LEU B 1 110 ? 36.871 -10.381 58.650 1.00 5.43 110 LEU B N 1
ATOM 2263 C CA . LEU B 1 110 ? 36.929 -10.753 60.054 1.00 5.96 110 LEU B CA 1
ATOM 2264 C C . LEU B 1 110 ? 38.327 -10.554 60.632 1.00 6.34 110 LEU B C 1
ATOM 2265 O O . LEU B 1 110 ? 38.850 -11.437 61.312 1.00 6.29 110 LEU B O 1
ATOM 2270 N N . CYS B 1 111 ? 38.917 -9.386 60.374 1.00 6.99 111 CYS B N 1
ATOM 2271 C CA . CYS B 1 111 ? 40.248 -9.054 60.902 1.00 7.72 111 CYS B CA 1
ATOM 2272 C C . CYS B 1 111 ? 40.247 -8.887 62.426 1.00 7.61 111 CYS B C 1
ATOM 2273 O O . CYS B 1 111 ? 41.287 -9.041 63.081 1.00 7.46 111 CYS B O 1
ATOM 2276 N N . GLU B 1 112 ? 39.080 -8.578 62.986 1.00 7.53 112 GLU B N 1
ATOM 2277 C CA . GLU B 1 112 ? 38.939 -8.481 64.436 1.00 7.60 112 GLU B CA 1
ATOM 2278 C C . GLU B 1 112 ? 38.033 -9.570 65.016 1.00 7.44 112 GLU B C 1
ATOM 2279 O O . GLU B 1 112 ? 37.347 -9.367 66.017 1.00 7.09 112 GLU B O 1
ATOM 2285 N N . GLY B 1 113 ? 38.043 -10.723 64.347 1.00 7.32 113 GLY B N 1
ATOM 2286 C CA . GLY B 1 113 ? 37.566 -11.993 64.904 1.00 7.55 113 GLY B CA 1
ATOM 2287 C C . GLY B 1 113 ? 36.121 -12.175 65.325 1.00 7.59 113 GLY B C 1
ATOM 2288 O O . GLY B 1 113 ? 35.817 -12.166 66.525 1.00 8.27 113 GLY B O 1
ATOM 2289 N N . GLY B 1 114 ? 35.244 -12.368 64.341 1.00 7.34 114 GLY B N 1
ATOM 2290 C CA . GLY B 1 114 ? 33.847 -12.750 64.554 1.00 6.85 114 GLY B CA 1
ATOM 2291 C C . GLY B 1 114 ? 33.430 -13.831 63.561 1.00 6.74 114 GLY B C 1
ATOM 2292 O O . GLY B 1 114 ? 34.124 -14.840 63.409 1.00 6.77 114 GLY B O 1
ATOM 2293 N N . SER B 1 115 ? 32.295 -13.630 62.891 1.00 6.54 115 SER B N 1
ATOM 2294 C CA . SER B 1 115 ? 31.818 -14.569 61.869 1.00 6.28 115 SER B CA 1
ATOM 2295 C C . SER B 1 115 ? 30.943 -13.879 60.827 1.00 6.10 115 SER B C 1
ATOM 2296 O O . SER B 1 115 ? 30.251 -12.912 61.135 1.00 5.85 115 SER B O 1
ATOM 2299 N N . SER B 1 116 ? 30.971 -14.393 59.597 1.00 5.84 116 SER B N 1
ATOM 2300 C CA . SER B 1 116 ? 30.185 -13.825 58.500 1.00 5.68 116 SER B CA 1
ATOM 2301 C C . SER B 1 116 ? 29.572 -14.903 57.606 1.00 5.47 116 SER B C 1
ATOM 2302 O O . SER B 1 116 ? 30.078 -16.023 57.531 1.00 5.34 116 SER B O 1
ATOM 2305 N N . THR B 1 117 ? 28.480 -14.543 56.933 1.00 5.41 117 THR B N 1
ATOM 2306 C CA . THR B 1 117 ? 27.796 -15.430 55.986 1.00 5.13 117 THR B CA 1
ATOM 2307 C C . THR B 1 117 ? 28.225 -15.152 54.543 1.00 5.12 117 THR B C 1
ATOM 2308 O O . THR B 1 117 ? 28.019 -15.975 53.654 1.00 4.86 117 THR B O 1
ATOM 2312 N N . GLY B 1 118 ? 28.816 -13.981 54.321 1.00 5.19 118 GLY B N 1
ATOM 2313 C CA . GLY B 1 118 ? 29.228 -13.534 52.987 1.00 5.35 118 GLY B CA 1
ATOM 2314 C C . GLY B 1 118 ? 29.545 -12.044 53.020 1.00 5.27 118 GLY B C 1
ATOM 2315 O O . GLY B 1 118 ? 29.365 -11.406 54.058 1.00 5.39 118 GLY B O 1
ATOM 2316 N N . PRO B 1 119 ? 30.026 -11.481 51.893 1.00 5.38 119 PRO B N 1
ATOM 2317 C CA . PRO B 1 119 ? 30.403 -10.059 51.819 1.00 5.14 119 PRO B CA 1
ATOM 2318 C C . PRO B 1 119 ? 29.255 -9.082 52.098 1.00 4.90 119 PRO B C 1
ATOM 2319 O O . PRO B 1 119 ? 28.337 -8.951 51.288 1.00 4.85 119 PRO B O 1
ATOM 2323 N N . HIS B 1 120 ? 29.329 -8.399 53.242 1.00 4.68 120 HIS B N 1
ATOM 2324 C CA . HIS B 1 120 ? 28.343 -7.383 53.630 1.00 4.35 120 HIS B CA 1
ATOM 2325 C C . HIS B 1 120 ? 28.940 -6.362 54.601 1.00 4.38 120 HIS B C 1
ATOM 2326 O O . HIS B 1 120 ? 29.968 -6.616 55.222 1.00 4.37 120 HIS B O 1
ATOM 2333 N N . LEU B 1 121 ? 28.284 -5.215 54.741 1.00 4.55 121 LEU B N 1
ATOM 2334 C CA . LEU B 1 121 ? 28.655 -4.252 55.777 1.00 4.45 121 LEU B CA 1
ATOM 2335 C C . LEU B 1 121 ? 27.830 -4.473 57.046 1.00 4.35 121 LEU B C 1
ATOM 2336 O O . LEU B 1 121 ? 26.605 -4.508 56.990 1.00 4.43 121 LEU B O 1
ATOM 2341 N N . HIS B 1 122 ? 28.514 -4.633 58.178 1.00 4.17 122 HIS B N 1
ATOM 2342 C CA . HIS B 1 122 ? 27.889 -4.583 59.504 1.00 4.30 122 HIS B CA 1
ATOM 2343 C C . HIS B 1 122 ? 27.928 -3.122 59.984 1.00 4.15 122 HIS B C 1
ATOM 2344 O O . HIS B 1 122 ? 29.003 -2.543 60.128 1.00 3.97 122 HIS B O 1
ATOM 2351 N N . PHE B 1 123 ? 26.755 -2.532 60.216 1.00 4.20 123 PHE B N 1
ATOM 2352 C CA . PHE B 1 123 ? 26.637 -1.082 60.446 1.00 4.24 123 PHE B CA 1
ATOM 2353 C C . PHE B 1 123 ? 25.929 -0.770 61.766 1.00 4.13 123 PHE B C 1
ATOM 2354 O O . PHE B 1 123 ? 24.749 -1.072 61.921 1.00 4.40 123 PHE B O 1
ATOM 2362 N N . SER B 1 124 ? 26.653 -0.158 62.704 1.00 4.28 124 SER B N 1
ATOM 2363 C CA . SER B 1 124 ? 26.171 0.009 64.082 1.00 4.36 124 SER B CA 1
ATOM 2364 C C . SER B 1 124 ? 25.972 1.456 64.517 1.00 4.53 124 SER B C 1
ATOM 2365 O O . SER B 1 124 ? 26.746 2.343 64.145 1.00 4.50 124 SER B O 1
ATOM 2368 N N . LEU B 1 125 ? 24.941 1.666 65.336 1.00 4.41 125 LEU B N 1
ATOM 2369 C CA . LEU B 1 125 ? 24.628 2.967 65.913 1.00 4.52 125 LEU B CA 1
ATOM 2370 C C . LEU B 1 125 ? 25.102 3.081 67.356 1.00 4.72 125 LEU B C 1
ATOM 2371 O O . LEU B 1 125 ? 24.856 2.191 68.169 1.00 4.25 125 LEU B O 1
ATOM 2376 N N . LEU B 1 126 ? 25.765 4.192 67.666 1.00 4.94 126 LEU B N 1
ATOM 2377 C CA . LEU B 1 126 ? 26.238 4.447 69.016 1.00 5.62 126 LEU B CA 1
ATOM 2378 C C . LEU B 1 126 ? 25.917 5.865 69.471 1.00 6.14 126 LEU B C 1
ATOM 2379 O O . LEU B 1 126 ? 25.769 6.771 68.660 1.00 6.18 126 LEU B O 1
ATOM 2384 N N . TYR B 1 127 ? 25.797 6.038 70.782 1.00 6.81 127 TYR B N 1
ATOM 2385 C CA . TYR B 1 127 ? 25.807 7.360 71.386 1.00 7.35 127 TYR B CA 1
ATOM 2386 C C . TYR B 1 127 ? 26.772 7.327 72.559 1.00 7.49 127 TYR B C 1
ATOM 2387 O O . TYR B 1 127 ? 26.631 6.493 73.462 1.00 7.46 127 TYR B O 1
ATOM 2396 N N . ASN B 1 128 ? 27.756 8.226 72.523 1.00 7.63 128 ASN B N 1
ATOM 2397 C CA . ASN B 1 128 ? 28.829 8.284 73.520 1.00 7.88 128 ASN B CA 1
ATOM 2398 C C . ASN B 1 128 ? 29.562 6.950 73.720 1.00 7.91 128 ASN B C 1
ATOM 2399 O O . ASN B 1 128 ? 29.878 6.555 74.845 1.00 8.01 128 ASN B O 1
ATOM 2404 N N . GLY B 1 129 ? 29.817 6.263 72.609 1.00 8.03 129 GLY B N 1
ATOM 2405 C CA . GLY B 1 129 ? 30.604 5.029 72.606 1.00 8.03 129 GLY B CA 1
ATOM 2406 C C . GLY B 1 129 ? 29.864 3.804 73.107 1.00 7.88 129 GLY B C 1
ATOM 2407 O O . GLY B 1 129 ? 30.441 2.722 73.194 1.00 8.04 129 GLY B O 1
ATOM 2408 N N . ALA B 1 130 ? 28.591 3.976 73.450 1.00 7.76 130 ALA B N 1
ATOM 2409 C CA . ALA B 1 130 ? 27.741 2.859 73.840 1.00 7.73 130 ALA B CA 1
ATOM 2410 C C . ALA B 1 130 ? 26.806 2.517 72.687 1.00 7.66 130 ALA B C 1
ATOM 2411 O O . ALA B 1 130 ? 26.229 3.416 72.069 1.00 7.30 130 ALA B O 1
ATOM 2413 N N . PHE B 1 131 ? 26.661 1.222 72.397 1.00 7.59 131 PHE B N 1
ATOM 2414 C CA . PHE B 1 131 ? 25.780 0.779 71.320 1.00 7.79 131 PHE B CA 1
ATOM 2415 C C . PHE B 1 131 ? 24.319 0.960 71.727 1.00 7.72 131 PHE B C 1
ATOM 2416 O O . PHE B 1 131 ? 23.887 0.451 72.766 1.00 7.71 131 PHE B O 1
ATOM 2424 N N . VAL B 1 132 ? 23.569 1.693 70.907 1.00 7.52 132 VAL B N 1
ATOM 2425 C CA . VAL B 1 132 ? 22.170 2.018 71.205 1.00 7.64 132 VAL B CA 1
ATOM 2426 C C . VAL B 1 132 ? 21.212 1.447 70.155 1.00 7.64 132 VAL B C 1
ATOM 2427 O O . VAL B 1 132 ? 21.622 1.120 69.043 1.00 7.75 132 VAL B O 1
ATOM 2431 N N . SER B 1 133 ? 19.936 1.343 70.516 1.00 7.68 133 SER B N 1
ATOM 2432 C CA . SER B 1 133 ? 18.927 0.724 69.655 1.00 7.78 133 SER B CA 1
ATOM 2433 C C . SER B 1 133 ? 18.583 1.548 68.418 1.00 7.73 133 SER B C 1
ATOM 2434 O O . SER B 1 133 ? 18.442 2.769 68.485 1.00 7.54 133 SER B O 1
ATOM 2437 N N . LEU B 1 134 ? 18.440 0.850 67.295 1.00 7.88 134 LEU B N 1
ATOM 2438 C CA . LEU B 1 134 ? 17.998 1.442 66.036 1.00 7.95 134 LEU B CA 1
ATOM 2439 C C . LEU B 1 134 ? 16.524 1.857 66.049 1.00 8.26 134 LEU B C 1
ATOM 2440 O O . LEU B 1 134 ? 16.101 2.652 65.207 1.00 8.33 134 LEU B O 1
ATOM 2445 N N . GLN B 1 135 ? 15.743 1.325 66.988 1.00 8.24 135 GLN B N 1
ATOM 2446 C CA . GLN B 1 135 ? 14.314 1.642 67.050 1.00 8.65 135 GLN B CA 1
ATOM 2447 C C . GLN B 1 135 ? 14.085 3.154 66.993 1.00 8.60 135 GLN B C 1
ATOM 2448 O O . GLN B 1 135 ? 14.632 3.908 67.804 1.00 8.50 135 GLN B O 1
ATOM 2454 N N . GLY B 1 136 ? 13.302 3.584 66.005 1.00 8.35 136 GLY B N 1
ATOM 2455 C CA . GLY B 1 136 ? 12.971 4.996 65.834 1.00 8.37 136 GLY B CA 1
ATOM 2456 C C . GLY B 1 136 ? 13.999 5.825 65.085 1.00 8.08 136 GLY B C 1
ATOM 2457 O O . GLY B 1 136 ? 13.736 6.981 64.756 1.00 8.18 136 GLY B O 1
ATOM 2458 N N . ALA B 1 137 ? 15.167 5.238 64.818 1.00 8.01 137 ALA B N 1
ATOM 2459 C CA . ALA B 1 137 ? 16.248 5.919 64.104 1.00 7.99 137 ALA B CA 1
ATOM 2460 C C . ALA B 1 137 ? 15.863 6.213 62.663 1.00 7.85 137 ALA B C 1
ATOM 2461 O O . ALA B 1 137 ? 15.186 5.411 62.019 1.00 7.71 137 ALA B O 1
ATOM 2463 N N . SER B 1 138 ? 16.301 7.364 62.166 1.00 7.90 138 SER B N 1
ATOM 2464 C CA . SER B 1 138 ? 16.024 7.757 60.786 1.00 7.88 138 SER B CA 1
ATOM 2465 C C . SER B 1 138 ? 17.272 7.840 59.912 1.00 7.65 138 SER B C 1
ATOM 2466 O O . SER B 1 138 ? 18.302 8.368 60.320 1.00 7.19 138 SER B O 1
ATOM 2469 N N . PHE B 1 139 ? 17.148 7.298 58.705 1.00 7.64 139 PHE B N 1
ATOM 2470 C CA . PHE B 1 139 ? 18.185 7.345 57.692 1.00 7.86 139 PHE B CA 1
ATOM 2471 C C . PHE B 1 139 ? 17.510 7.888 56.444 1.00 8.09 139 PHE B C 1
ATOM 2472 O O . PHE B 1 139 ? 16.596 7.261 55.901 1.00 7.60 139 PHE B O 1
ATOM 2480 N N . GLY B 1 140 ? 17.939 9.077 56.020 1.00 8.19 140 GLY B N 1
ATOM 2481 C CA . GLY B 1 140 ? 17.198 9.843 55.014 1.00 8.46 140 GLY B CA 1
ATOM 2482 C C . GLY B 1 140 ? 15.737 9.979 55.429 1.00 8.53 140 GLY B C 1
ATOM 2483 O O . GLY B 1 140 ? 15.450 10.385 56.559 1.00 8.23 140 GLY B O 1
ATOM 2484 N N . PRO B 1 141 ? 14.807 9.610 54.527 1.00 8.44 141 PRO B N 1
ATOM 2485 C CA . PRO B 1 141 ? 13.372 9.652 54.807 1.00 8.68 141 PRO B CA 1
ATOM 2486 C C . PRO B 1 141 ? 12.898 8.441 55.615 1.00 8.68 141 PRO B C 1
ATOM 2487 O O . PRO B 1 141 ? 11.758 8.421 56.078 1.00 8.73 141 PRO B O 1
ATOM 2491 N N . TYR B 1 142 ? 13.773 7.449 55.778 1.00 8.47 142 TYR B N 1
ATOM 2492 C CA . TYR B 1 142 ? 13.410 6.184 56.407 1.00 8.38 142 TYR B CA 1
ATOM 2493 C C . TYR B 1 142 ? 13.589 6.217 57.911 1.00 8.82 142 TYR B C 1
ATOM 2494 O O . TYR B 1 142 ? 14.601 6.704 58.415 1.00 8.80 142 TYR B O 1
ATOM 2503 N N . ARG B 1 143 ? 12.596 5.694 58.619 1.00 8.96 143 ARG B N 1
ATOM 2504 C CA . ARG B 1 143 ? 12.713 5.452 60.047 1.00 9.38 143 ARG B CA 1
ATOM 2505 C C . ARG B 1 143 ? 12.584 3.957 60.277 1.00 9.26 143 ARG B C 1
ATOM 2506 O O . ARG B 1 143 ? 11.701 3.303 59.724 1.00 9.33 143 ARG B O 1
ATOM 2514 N N . ILE B 1 144 ? 13.482 3.418 61.087 1.00 9.35 144 ILE B N 1
ATOM 2515 C CA . ILE B 1 144 ? 13.530 1.983 61.302 1.00 9.26 144 ILE B CA 1
ATOM 2516 C C . ILE B 1 144 ? 12.656 1.545 62.486 1.00 9.18 144 ILE B C 1
ATOM 2517 O O . ILE B 1 144 ? 12.600 2.205 63.529 1.00 9.06 144 ILE B O 1
ATOM 2522 N N . ASN B 1 145 ? 11.939 0.450 62.275 1.00 8.88 145 ASN B N 1
ATOM 2523 C CA . ASN B 1 145 ? 11.285 -0.277 63.341 1.00 8.98 145 ASN B CA 1
ATOM 2524 C C . ASN B 1 145 ? 12.004 -1.613 63.434 1.00 9.14 145 ASN B C 1
ATOM 2525 O O . ASN B 1 145 ? 12.017 -2.374 62.467 1.00 8.60 145 ASN B O 1
ATOM 2530 N N . VAL B 1 146 ? 12.635 -1.878 64.576 1.00 9.24 146 VAL B N 1
ATOM 2531 C CA . VAL B 1 146 ? 13.409 -3.109 64.746 1.00 9.65 146 VAL B CA 1
ATOM 2532 C C . VAL B 1 146 ? 12.488 -4.297 65.012 1.00 9.94 146 VAL B C 1
ATOM 2533 O O . VAL B 1 146 ? 11.334 -4.118 65.402 1.00 10.10 146 VAL B O 1
ATOM 2537 N N . GLY B 1 147 ? 13.009 -5.505 64.813 1.00 10.24 147 GLY B N 1
ATOM 2538 C CA . GLY B 1 147 ? 12.238 -6.724 65.039 1.00 10.61 147 GLY B CA 1
ATOM 2539 C C . GLY B 1 147 ? 12.109 -7.111 66.503 1.00 10.76 147 GLY B C 1
ATOM 2540 O O . GLY B 1 147 ? 12.304 -6.285 67.395 1.00 10.92 147 GLY B O 1
ATOM 2541 N N . THR B 1 148 ? 11.789 -8.380 66.745 1.00 10.90 148 THR B N 1
ATOM 2542 C CA . THR B 1 148 ? 11.562 -8.889 68.103 1.00 10.99 148 THR B CA 1
ATOM 2543 C C . THR B 1 148 ? 12.699 -9.783 68.598 1.00 10.94 148 THR B C 1
ATOM 2544 O O . THR B 1 148 ? 12.814 -10.056 69.796 1.00 11.06 148 THR B O 1
ATOM 2548 N N . SER B 1 149 ? 13.523 -10.245 67.662 1.00 10.68 149 SER B N 1
ATOM 2549 C CA . SER B 1 149 ? 14.719 -11.011 67.980 1.00 10.39 149 SER B CA 1
ATOM 2550 C C . SER B 1 149 ? 15.857 -10.541 67.086 1.00 10.17 149 SER B C 1
ATOM 2551 O O . SER B 1 149 ? 15.632 -9.796 66.126 1.00 9.69 149 SER B O 1
ATOM 2554 N N . ASN B 1 150 ? 17.076 -10.972 67.401 1.00 9.77 150 ASN B N 1
ATOM 2555 C CA . ASN B 1 150 ? 18.218 -10.658 66.557 1.00 9.55 150 ASN B CA 1
ATOM 2556 C C . ASN B 1 150 ? 18.029 -11.206 65.150 1.00 9.41 150 ASN B C 1
ATOM 2557 O O . ASN B 1 150 ? 17.648 -12.370 64.968 1.00 9.37 150 ASN B O 1
ATOM 2562 N N . TYR B 1 151 ? 18.264 -10.334 64.169 1.00 9.11 151 TYR B N 1
ATOM 2563 C CA . TYR B 1 151 ? 18.084 -10.635 62.744 1.00 8.77 151 TYR B CA 1
ATOM 2564 C C . TYR B 1 151 ? 16.622 -10.786 62.292 1.00 8.63 151 TYR B C 1
ATOM 2565 O O . TYR B 1 151 ? 16.372 -11.094 61.124 1.00 8.30 151 TYR B O 1
ATOM 2574 N N . ASP B 1 152 ? 15.667 -10.580 63.203 1.00 8.54 152 ASP B N 1
ATOM 2575 C CA . ASP B 1 152 ? 14.243 -10.615 62.847 1.00 9.02 152 ASP B CA 1
ATOM 2576 C C . ASP B 1 152 ? 14.023 -9.711 61.630 1.00 9.26 152 ASP B C 1
ATOM 2577 O O . ASP B 1 152 ? 14.315 -8.515 61.679 1.00 9.34 152 ASP B O 1
ATOM 2582 N N . ASN B 1 153 ? 13.554 -10.303 60.532 1.00 9.52 153 ASN B N 1
ATOM 2583 C CA . ASN B 1 153 ? 13.377 -9.580 59.265 1.00 9.74 153 ASN B CA 1
ATOM 2584 C C . ASN B 1 153 ? 11.947 -9.660 58.722 1.00 10.07 153 ASN B C 1
ATOM 2585 O O . ASN B 1 153 ? 11.691 -9.368 57.548 1.00 9.63 153 ASN B O 1
ATOM 2590 N N . ASP B 1 154 ? 11.026 -10.068 59.593 1.00 10.67 154 ASP B N 1
ATOM 2591 C CA . ASP B 1 154 ? 9.608 -10.150 59.268 1.00 11.24 154 ASP B CA 1
ATOM 2592 C C . ASP B 1 154 ? 9.051 -8.739 59.104 1.00 11.61 154 ASP B C 1
ATOM 2593 O O . ASP B 1 154 ? 8.979 -7.983 60.076 1.00 11.67 154 ASP B O 1
ATOM 2598 N N . CYS B 1 155 ? 8.642 -8.405 57.879 1.00 11.98 155 CYS B N 1
ATOM 2599 C CA . CYS B 1 155 ? 8.277 -7.028 57.505 1.00 12.34 155 CYS B CA 1
ATOM 2600 C C . CYS B 1 155 ? 7.167 -6.379 58.337 1.00 12.41 155 CYS B C 1
ATOM 2601 O O . CYS B 1 155 ? 7.055 -5.151 58.374 1.00 12.26 155 CYS B O 1
ATOM 2604 N N . ARG B 1 156 ? 6.353 -7.201 58.997 1.00 12.58 156 ARG B N 1
ATOM 2605 C CA . ARG B 1 156 ? 5.358 -6.715 59.955 1.00 12.86 156 ARG B CA 1
ATOM 2606 C C . ARG B 1 156 ? 6.022 -6.020 61.151 1.00 12.44 156 ARG B C 1
ATOM 2607 O O . ARG B 1 156 ? 5.457 -5.093 61.725 1.00 12.55 156 ARG B O 1
ATOM 2615 N N . ARG B 1 157 ? 7.216 -6.483 61.519 1.00 12.08 157 ARG B N 1
ATOM 2616 C CA . ARG B 1 157 ? 7.925 -5.998 62.711 1.00 11.47 157 ARG B CA 1
ATOM 2617 C C . ARG B 1 157 ? 9.225 -5.257 62.393 1.00 10.90 157 ARG B C 1
ATOM 2618 O O . ARG B 1 157 ? 9.562 -4.279 63.065 1.00 10.74 157 ARG B O 1
ATOM 2626 N N . TYR B 1 158 ? 9.956 -5.730 61.385 1.00 10.04 158 TYR B N 1
ATOM 2627 C CA . TYR B 1 158 ? 11.162 -5.036 60.920 1.00 9.47 158 TYR B CA 1
ATOM 2628 C C . TYR B 1 158 ? 10.938 -4.385 59.559 1.00 9.18 158 TYR B C 1
ATOM 2629 O O . TYR B 1 158 ? 10.674 -5.067 58.569 1.00 8.99 158 TYR B O 1
ATOM 2638 N N . TYR B 1 159 ? 11.069 -3.063 59.513 1.00 8.87 159 TYR B N 1
ATOM 2639 C CA . TYR B 1 159 ? 10.908 -2.324 58.265 1.00 8.55 159 TYR B CA 1
ATOM 2640 C C . TYR B 1 159 ? 11.609 -0.971 58.306 1.00 8.36 159 TYR B C 1
ATOM 2641 O O . TYR B 1 159 ? 11.965 -0.481 59.382 1.00 8.14 159 TYR B O 1
ATOM 2650 N N . PHE B 1 160 ? 11.814 -0.396 57.120 1.00 8.09 160 PHE B N 1
ATOM 2651 C CA . PHE B 1 160 ? 12.160 1.011 56.957 1.00 8.00 160 PHE B CA 1
ATOM 2652 C C . PHE B 1 160 ? 10.928 1.720 56.403 1.00 8.12 160 PHE B C 1
ATOM 2653 O O . PHE B 1 160 ? 10.385 1.319 55.368 1.00 7.77 160 PHE B O 1
ATOM 2661 N N . TYR B 1 161 ? 10.466 2.753 57.099 1.00 8.03 161 TYR B N 1
ATOM 2662 C CA . TYR B 1 161 ? 9.283 3.474 56.652 1.00 8.06 161 TYR B CA 1
ATOM 2663 C C . TYR B 1 161 ? 9.677 4.845 56.139 1.00 7.89 161 TYR B C 1
ATOM 2664 O O . TYR B 1 161 ? 10.173 5.686 56.896 1.00 7.68 161 TYR B O 1
ATOM 2673 N N . ASN B 1 162 ? 9.474 5.044 54.839 1.00 7.89 162 ASN B N 1
ATOM 2674 C CA . ASN B 1 162 ? 9.750 6.315 54.187 1.00 7.97 162 ASN B CA 1
ATOM 2675 C C . ASN B 1 162 ? 8.683 7.325 54.592 1.00 8.23 162 ASN B C 1
ATOM 2676 O O . ASN B 1 162 ? 7.556 7.283 54.094 1.00 8.25 162 ASN B O 1
ATOM 2681 N N . GLN B 1 163 ? 9.055 8.235 55.489 1.00 8.36 163 GLN B N 1
ATOM 2682 C CA . GLN B 1 163 ? 8.113 9.178 56.100 1.00 8.61 163 GLN B CA 1
ATOM 2683 C C . GLN B 1 163 ? 7.571 10.240 55.136 1.00 8.75 163 GLN B C 1
ATOM 2684 O O . GLN B 1 163 ? 6.534 10.843 55.398 1.00 8.72 163 GLN B O 1
ATOM 2690 N N . SER B 1 164 ? 8.261 10.451 54.018 1.00 9.00 164 SER B N 1
ATOM 2691 C CA . SER B 1 164 ? 7.815 11.412 53.008 1.00 9.16 164 SER B CA 1
ATOM 2692 C C . SER B 1 164 ? 6.826 10.804 52.009 1.00 9.03 164 SER B C 1
ATOM 2693 O O . SER B 1 164 ? 5.840 11.444 51.645 1.00 9.03 164 SER B O 1
ATOM 2696 N N . ALA B 1 165 ? 7.092 9.569 51.585 1.00 9.05 165 ALA B N 1
ATOM 2697 C CA . ALA B 1 165 ? 6.303 8.890 50.551 1.00 8.71 165 ALA B CA 1
ATOM 2698 C C . ALA B 1 165 ? 5.208 7.968 51.100 1.00 8.56 165 ALA B C 1
ATOM 2699 O O . ALA B 1 165 ? 4.254 7.642 50.392 1.00 8.45 165 ALA B O 1
ATOM 2701 N N . GLY B 1 166 ? 5.361 7.539 52.351 1.00 8.54 166 GLY B N 1
ATOM 2702 C CA . GLY B 1 166 ? 4.391 6.654 53.001 1.00 8.22 166 GLY B CA 1
ATOM 2703 C C . GLY B 1 166 ? 4.578 5.191 52.644 1.00 8.15 166 GLY B C 1
ATOM 2704 O O . GLY B 1 166 ? 3.684 4.368 52.866 1.00 7.95 166 GLY B O 1
ATOM 2705 N N . THR B 1 167 ? 5.749 4.869 52.096 1.00 8.00 167 THR B N 1
ATOM 2706 C CA . THR B 1 167 ? 6.072 3.509 51.670 1.00 8.09 167 THR B CA 1
ATOM 2707 C C . THR B 1 167 ? 6.858 2.753 52.740 1.00 8.05 167 THR B C 1
ATOM 2708 O O . THR B 1 167 ? 7.721 3.327 53.412 1.00 7.90 167 THR B O 1
ATOM 2712 N N . THR B 1 168 ? 6.543 1.466 52.889 1.00 8.17 168 THR B N 1
ATOM 2713 C CA . THR B 1 168 ? 7.208 0.584 53.849 1.00 8.17 168 THR B CA 1
ATOM 2714 C C . THR B 1 168 ? 8.145 -0.370 53.106 1.00 8.24 168 THR B C 1
ATOM 2715 O O . THR B 1 168 ? 7.729 -1.083 52.194 1.00 8.39 168 THR B O 1
ATOM 2719 N N . HIS B 1 169 ? 9.412 -0.369 53.508 1.00 8.23 169 HIS B N 1
ATOM 2720 C CA . HIS B 1 169 ? 10.470 -1.078 52.794 1.00 8.36 169 HIS B CA 1
ATOM 2721 C C . HIS B 1 169 ? 11.023 -2.235 53.620 1.00 8.62 169 HIS B C 1
ATOM 2722 O O . HIS B 1 169 ? 11.532 -2.033 54.723 1.00 8.91 169 HIS B O 1
ATOM 2729 N N . CYS B 1 170 ? 10.920 -3.442 53.072 1.00 8.94 170 CYS B N 1
ATOM 2730 C CA . CYS B 1 170 ? 11.268 -4.666 53.798 1.00 9.39 170 CYS B CA 1
ATOM 2731 C C . CYS B 1 170 ? 12.729 -5.072 53.580 1.00 9.02 170 CYS B C 1
ATOM 2732 O O . CYS B 1 170 ? 13.411 -4.541 52.704 1.00 8.70 170 CYS B O 1
ATOM 2735 N N . ALA B 1 171 ? 13.195 -6.022 54.388 1.00 9.14 171 ALA B N 1
ATOM 2736 C CA . ALA B 1 171 ? 14.550 -6.564 54.265 1.00 9.10 171 ALA B CA 1
ATOM 2737 C C . ALA B 1 171 ? 14.776 -7.272 52.930 1.00 9.12 171 ALA B C 1
ATOM 2738 O O . ALA B 1 171 ? 13.825 -7.727 52.289 1.00 9.04 171 ALA B O 1
ATOM 2740 N N . PHE B 1 172 ? 16.048 -7.347 52.529 1.00 9.24 172 PHE B N 1
ATOM 2741 C CA . PHE B 1 172 ? 16.510 -8.048 51.316 1.00 9.34 172 PHE B CA 1
ATOM 2742 C C . PHE B 1 172 ? 15.948 -7.502 50.001 1.00 9.57 172 PHE B C 1
ATOM 2743 O O . PHE B 1 172 ? 15.991 -8.168 48.964 1.00 9.50 172 PHE B O 1
ATOM 2751 N N . ARG B 1 173 ? 15.440 -6.278 50.054 1.00 9.64 173 ARG B N 1
ATOM 2752 C CA . ARG B 1 173 ? 14.958 -5.599 48.864 1.00 9.91 173 ARG B CA 1
ATOM 2753 C C . ARG B 1 173 ? 15.738 -4.299 48.725 1.00 9.61 173 ARG B C 1
ATOM 2754 O O . ARG B 1 173 ? 16.125 -3.705 49.740 1.00 9.58 173 ARG B O 1
ATOM 2762 N N . PRO B 1 174 ? 16.006 -3.867 47.477 1.00 9.46 174 PRO B N 1
ATOM 2763 C CA . PRO B 1 174 ? 16.838 -2.679 47.289 1.00 9.28 174 PRO B CA 1
ATOM 2764 C C . PRO B 1 174 ? 16.252 -1.456 47.981 1.00 9.04 174 PRO B C 1
ATOM 2765 O O . PRO B 1 174 ? 15.068 -1.153 47.812 1.00 9.18 174 PRO B O 1
ATOM 2769 N N . LEU B 1 175 ? 17.079 -0.780 48.773 1.00 8.72 175 LEU B N 1
ATOM 2770 C CA . LEU B 1 175 ? 16.675 0.438 49.468 1.00 8.06 175 LEU B CA 1
ATOM 2771 C C . LEU B 1 175 ? 17.423 1.635 48.892 1.00 7.71 175 LEU B C 1
ATOM 2772 O O . LEU B 1 175 ? 18.639 1.764 49.067 1.00 7.62 175 LEU B O 1
ATOM 2777 N N . TYR B 1 176 ? 16.692 2.505 48.203 1.00 7.39 176 TYR B N 1
ATOM 2778 C CA . TYR B 1 176 ? 17.285 3.691 47.585 1.00 7.12 176 TYR B CA 1
ATOM 2779 C C . TYR B 1 176 ? 17.732 4.704 48.632 1.00 7.16 176 TYR B C 1
ATOM 2780 O O . TYR B 1 176 ? 17.040 4.929 49.621 1.00 7.19 176 TYR B O 1
ATOM 2789 N N . ASN B 1 177 ? 18.896 5.307 48.403 1.00 7.18 177 ASN B N 1
ATOM 2790 C CA . ASN B 1 177 ? 19.442 6.313 49.312 1.00 7.18 177 ASN B CA 1
ATOM 2791 C C . ASN B 1 177 ? 19.409 7.721 48.704 1.00 7.11 177 ASN B C 1
ATOM 2792 O O . ASN B 1 177 ? 20.221 8.035 47.840 1.00 7.13 177 ASN B O 1
ATOM 2797 N N . PRO B 1 178 ? 18.469 8.576 49.159 1.00 7.47 178 PRO B N 1
ATOM 2798 C CA . PRO B 1 178 ? 18.342 9.922 48.598 1.00 7.34 178 PRO B CA 1
ATOM 2799 C C . PRO B 1 178 ? 19.246 10.951 49.288 1.00 7.53 178 PRO B C 1
ATOM 2800 O O . PRO B 1 178 ? 19.236 12.129 48.922 1.00 7.30 178 PRO B O 1
ATOM 2804 N N . GLY B 1 179 ? 20.025 10.498 50.267 1.00 7.48 179 GLY B N 1
ATOM 2805 C CA . GLY B 1 179 ? 20.896 11.381 51.036 1.00 7.77 179 GLY B CA 1
ATOM 2806 C C . GLY B 1 179 ? 20.266 11.780 52.355 1.00 7.86 179 GLY B C 1
ATOM 2807 O O . GLY B 1 179 ? 19.455 11.041 52.920 1.00 7.47 179 GLY B O 1
ATOM 2808 N N . LEU B 1 180 ? 20.647 12.953 52.845 1.00 7.91 180 LEU B N 1
ATOM 2809 C CA . LEU B 1 180 ? 20.078 13.495 54.071 1.00 8.27 180 LEU B CA 1
ATOM 2810 C C . LEU B 1 180 ? 18.758 14.195 53.783 1.00 8.25 180 LEU B C 1
ATOM 2811 O O . LEU B 1 180 ? 18.653 14.964 52.827 1.00 8.16 180 LEU B O 1
ATOM 2816 N N . ALA B 1 181 ? 17.755 13.920 54.614 1.00 8.37 181 ALA B N 1
ATOM 2817 C CA . ALA B 1 181 ? 16.502 14.667 54.586 1.00 8.32 181 ALA B CA 1
ATOM 2818 C C . ALA B 1 181 ? 16.735 16.024 55.242 1.00 8.73 181 ALA B C 1
ATOM 2819 O O . ALA B 1 181 ? 17.544 16.141 56.170 1.00 8.13 181 ALA B O 1
ATOM 2821 N N . PRO C 1 2 ? 61.343 10.976 117.947 1.00 10.87 2 PRO E N 1
ATOM 2822 C CA . PRO C 1 2 ? 60.705 12.158 117.385 1.00 10.97 2 PRO E CA 1
ATOM 2823 C C . PRO C 1 2 ? 61.505 13.433 117.709 1.00 10.87 2 PRO E C 1
ATOM 2824 O O . PRO C 1 2 ? 62.543 13.349 118.368 1.00 11.14 2 PRO E O 1
ATOM 2828 N N . PRO C 1 3 ? 61.055 14.613 117.243 1.00 10.92 3 PRO E N 1
ATOM 2829 C CA . PRO C 1 3 ? 59.929 15.029 116.399 1.00 10.63 3 PRO E CA 1
ATOM 2830 C C . PRO C 1 3 ? 59.744 14.259 115.086 1.00 10.59 3 PRO E C 1
ATOM 2831 O O . PRO C 1 3 ? 60.649 13.549 114.625 1.00 10.34 3 PRO E O 1
ATOM 2835 N N . SER C 1 4 ? 58.563 14.427 114.494 1.00 10.22 4 SER E N 1
ATOM 2836 C CA . SER C 1 4 ? 58.195 13.780 113.236 1.00 9.92 4 SER E CA 1
ATOM 2837 C C . SER C 1 4 ? 59.037 14.239 112.032 1.00 9.56 4 SER E C 1
ATOM 2838 O O . SER C 1 4 ? 58.872 13.721 110.928 1.00 9.71 4 SER E O 1
ATOM 2841 N N . ASN C 1 5 ? 59.932 15.202 112.244 1.00 9.15 5 ASN E N 1
ATOM 2842 C CA . ASN C 1 5 ? 60.760 15.738 111.157 1.00 8.78 5 ASN E CA 1
ATOM 2843 C C . ASN C 1 5 ? 62.228 15.297 111.215 1.00 8.37 5 ASN E C 1
ATOM 2844 O O . ASN C 1 5 ? 63.072 15.806 110.474 1.00 8.05 5 ASN E O 1
ATOM 2849 N N . LEU C 1 6 ? 62.522 14.348 112.096 1.00 8.14 6 LEU E N 1
ATOM 2850 C CA . LEU C 1 6 ? 63.903 13.991 112.407 1.00 7.98 6 LEU E CA 1
ATOM 2851 C C . LEU C 1 6 ? 64.451 12.869 111.533 1.00 7.72 6 LEU E C 1
ATOM 2852 O O . LEU C 1 6 ? 65.589 12.954 111.056 1.00 7.80 6 LEU E O 1
ATOM 2857 N N . MET C 1 7 ? 63.638 11.838 111.304 1.00 7.40 7 MET E N 1
ATOM 2858 C CA . MET C 1 7 ? 64.126 10.598 110.696 1.00 7.16 7 MET E CA 1
ATOM 2859 C C . MET C 1 7 ? 63.493 10.192 109.369 1.00 6.99 7 MET E C 1
ATOM 2860 O O . MET C 1 7 ? 62.386 10.607 109.026 1.00 7.03 7 MET E O 1
ATOM 2865 N N . GLN C 1 8 ? 64.229 9.357 108.642 1.00 6.77 8 GLN E N 1
ATOM 2866 C CA . GLN C 1 8 ? 63.771 8.749 107.402 1.00 6.54 8 GLN E CA 1
ATOM 2867 C C . GLN C 1 8 ? 64.141 7.263 107.427 1.00 6.53 8 GLN E C 1
ATOM 2868 O O . GLN C 1 8 ? 64.695 6.763 108.412 1.00 6.61 8 GLN E O 1
ATOM 2874 N N . LEU C 1 9 ? 63.832 6.556 106.347 1.00 6.19 9 LEU E N 1
ATOM 2875 C CA . LEU C 1 9 ? 64.261 5.172 106.206 1.00 5.69 9 LEU E CA 1
ATOM 2876 C C . LEU C 1 9 ? 65.760 5.143 105.878 1.00 5.44 9 LEU E C 1
ATOM 2877 O O . LEU C 1 9 ? 66.256 6.033 105.173 1.00 5.08 9 LEU E O 1
ATOM 2882 N N . PRO C 1 10 ? 66.490 4.144 106.414 1.00 5.23 10 PRO E N 1
ATOM 2883 C CA . PRO C 1 10 ? 67.952 4.086 106.294 1.00 5.39 10 PRO E CA 1
ATOM 2884 C C . PRO C 1 10 ? 68.472 3.607 104.931 1.00 5.67 10 PRO E C 1
ATOM 2885 O O . PRO C 1 10 ? 69.581 3.062 104.843 1.00 5.80 10 PRO E O 1
ATOM 2889 N N . TRP C 1 11 ? 67.676 3.802 103.884 1.00 5.73 11 TRP E N 1
ATOM 2890 C CA . TRP C 1 11 ? 68.164 3.639 102.519 1.00 6.02 11 TRP E CA 1
ATOM 2891 C C . TRP C 1 11 ? 67.967 4.925 101.717 1.00 6.37 11 TRP E C 1
ATOM 2892 O O . TRP C 1 11 ? 67.327 5.869 102.191 1.00 6.33 11 TRP E O 1
ATOM 2903 N N . ARG C 1 12 ? 68.535 4.953 100.514 1.00 6.72 12 ARG E N 1
ATOM 2904 C CA . ARG C 1 12 ? 68.495 6.129 99.652 1.00 7.40 12 ARG E CA 1
ATOM 2905 C C . ARG C 1 12 ? 67.062 6.590 99.362 1.00 7.43 12 ARG E C 1
ATOM 2906 O O . ARG C 1 12 ? 66.185 5.782 99.042 1.00 7.25 12 ARG E O 1
ATOM 2914 N N . GLN C 1 13 ? 66.841 7.893 99.492 1.00 7.40 13 GLN E N 1
ATOM 2915 C CA . GLN C 1 13 ? 65.588 8.521 99.081 1.00 7.55 13 GLN E CA 1
ATOM 2916 C C . GLN C 1 13 ? 65.346 8.236 97.598 1.00 7.42 13 GLN E C 1
ATOM 2917 O O . GLN C 1 13 ? 66.245 8.411 96.776 1.00 7.37 13 GLN E O 1
ATOM 2923 N N . GLY C 1 14 ? 64.142 7.773 97.270 1.00 7.44 14 GLY E N 1
ATOM 2924 C CA . GLY C 1 14 ? 63.788 7.427 95.894 1.00 7.33 14 GLY E CA 1
ATOM 2925 C C . GLY C 1 14 ? 63.915 5.942 95.599 1.00 7.30 14 GLY E C 1
ATOM 2926 O O . GLY C 1 14 ? 63.701 5.510 94.463 1.00 7.26 14 GLY E O 1
ATOM 2927 N N . TYR C 1 15 ? 64.270 5.168 96.625 1.00 7.26 15 TYR E N 1
ATOM 2928 C CA . TYR C 1 15 ? 64.437 3.716 96.516 1.00 7.13 15 TYR E CA 1
ATOM 2929 C C . TYR C 1 15 ? 63.542 2.964 97.514 1.00 6.76 15 TYR E C 1
ATOM 2930 O O . TYR C 1 15 ? 63.014 3.558 98.460 1.00 6.42 15 TYR E O 1
ATOM 2939 N N . SER C 1 16 ? 63.389 1.659 97.303 1.00 6.55 16 SER E N 1
ATOM 2940 C CA . SER C 1 16 ? 62.415 0.850 98.042 1.00 6.32 16 SER E CA 1
ATOM 2941 C C . SER C 1 16 ? 63.026 -0.454 98.552 1.00 6.40 16 SER E C 1
ATOM 2942 O O . SER C 1 16 ? 63.393 -1.331 97.761 1.00 6.47 16 SER E O 1
ATOM 2945 N N . TRP C 1 17 ? 63.124 -0.584 99.873 1.00 6.03 17 TRP E N 1
ATOM 2946 C CA . TRP C 1 17 ? 63.632 -1.814 100.479 1.00 6.01 17 TRP E CA 1
ATOM 2947 C C . TRP C 1 17 ? 62.533 -2.543 101.233 1.00 5.88 17 TRP E C 1
ATOM 2948 O O . TRP C 1 17 ? 61.527 -1.943 101.623 1.00 6.02 17 TRP E O 1
ATOM 2959 N N . GLN C 1 18 ? 62.744 -3.837 101.445 1.00 5.87 18 GLN E N 1
ATOM 2960 C CA . GLN C 1 18 ? 61.798 -4.668 102.186 1.00 6.00 18 GLN E CA 1
ATOM 2961 C C . GLN C 1 18 ? 62.191 -4.784 103.661 1.00 6.07 18 GLN E C 1
ATOM 2962 O O . GLN C 1 18 ? 63.204 -5.412 103.981 1.00 5.92 18 GLN E O 1
ATOM 2968 N N . PRO C 1 19 ? 61.400 -4.172 104.569 1.00 6.19 19 PRO E N 1
ATOM 2969 C CA . PRO C 1 19 ? 61.663 -4.417 105.990 1.00 6.13 19 PRO E CA 1
ATOM 2970 C C . PRO C 1 19 ? 61.014 -5.716 106.474 1.00 6.20 19 PRO E C 1
ATOM 2971 O O . PRO C 1 19 ? 60.025 -6.169 105.890 1.00 6.13 19 PRO E O 1
ATOM 2975 N N . ASN C 1 20 ? 61.575 -6.313 107.524 1.00 6.25 20 ASN E N 1
ATOM 2976 C CA . ASN C 1 20 ? 60.919 -7.424 108.214 1.00 6.23 20 ASN E CA 1
ATOM 2977 C C . ASN C 1 20 ? 60.273 -6.927 109.507 1.00 6.39 20 ASN E C 1
ATOM 2978 O O . ASN C 1 20 ? 60.228 -5.719 109.753 1.00 6.47 20 ASN E O 1
ATOM 2983 N N . GLY C 1 21 ? 59.788 -7.848 110.335 1.00 6.55 21 GLY E N 1
ATOM 2984 C CA . GLY C 1 21 ? 59.123 -7.484 111.586 1.00 6.79 21 GLY E CA 1
ATOM 2985 C C . GLY C 1 21 ? 60.058 -6.915 112.637 1.00 6.94 21 GLY E C 1
ATOM 2986 O O . GLY C 1 21 ? 61.237 -7.275 112.697 1.00 6.88 21 GLY E O 1
ATOM 2987 N N . ALA C 1 22 ? 59.516 -6.029 113.470 1.00 6.87 22 ALA E N 1
ATOM 2988 C CA . ALA C 1 22 ? 60.261 -5.421 114.568 1.00 7.04 22 ALA E CA 1
ATOM 2989 C C . ALA C 1 22 ? 60.719 -6.463 115.582 1.00 7.06 22 ALA E C 1
ATOM 2990 O O . ALA C 1 22 ? 60.042 -7.475 115.802 1.00 7.37 22 ALA E O 1
ATOM 2992 N N . HIS C 1 23 ? 61.867 -6.199 116.198 1.00 7.03 23 HIS E N 1
ATOM 2993 C CA . HIS C 1 23 ? 62.493 -7.123 117.144 1.00 7.36 23 HIS E CA 1
ATOM 2994 C C . HIS C 1 23 ? 63.505 -6.381 118.008 1.00 7.63 23 HIS E C 1
ATOM 2995 O O . HIS C 1 23 ? 63.835 -5.228 117.732 1.00 7.93 23 HIS E O 1
ATOM 3002 N N . SER C 1 24 ? 63.995 -7.045 119.053 1.00 8.32 24 SER E N 1
ATOM 3003 C CA . SER C 1 24 ? 65.043 -6.484 119.900 1.00 8.71 24 SER E CA 1
ATOM 3004 C C . SER C 1 24 ? 66.375 -6.463 119.155 1.00 9.07 24 SER E C 1
ATOM 3005 O O . SER C 1 24 ? 66.525 -7.108 118.115 1.00 8.89 24 SER E O 1
ATOM 3008 N N . ASN C 1 25 ? 67.339 -5.720 119.692 1.00 9.48 25 ASN E N 1
ATOM 3009 C CA . ASN C 1 25 ? 68.675 -5.671 119.114 1.00 10.13 25 ASN E CA 1
ATOM 3010 C C . ASN C 1 25 ? 69.299 -7.061 118.968 1.00 10.64 25 ASN E C 1
ATOM 3011 O O . ASN C 1 25 ? 69.993 -7.336 117.989 1.00 10.46 25 ASN E O 1
ATOM 3016 N N . THR C 1 26 ? 69.025 -7.930 119.942 1.00 11.53 26 THR E N 1
ATOM 3017 C CA . THR C 1 26 ? 69.593 -9.278 119.984 1.00 12.26 26 THR E CA 1
ATOM 3018 C C . THR C 1 26 ? 68.623 -10.360 119.496 1.00 12.91 26 THR E C 1
ATOM 3019 O O . THR C 1 26 ? 68.996 -11.533 119.391 1.00 13.09 26 THR E O 1
ATOM 3023 N N . GLY C 1 27 ? 67.384 -9.964 119.205 1.00 13.49 27 GLY E N 1
ATOM 3024 C CA . GLY C 1 27 ? 66.382 -10.881 118.659 1.00 14.20 27 GLY E CA 1
ATOM 3025 C C . GLY C 1 27 ? 65.578 -11.694 119.664 1.00 14.76 27 GLY E C 1
ATOM 3026 O O . GLY C 1 27 ? 64.744 -12.514 119.271 1.00 14.83 27 GLY E O 1
ATOM 3027 N N . SER C 1 28 ? 65.818 -11.481 120.957 1.00 15.22 28 SER E N 1
ATOM 3028 C CA . SER C 1 28 ? 65.048 -12.184 121.986 1.00 15.78 28 SER E CA 1
ATOM 3029 C C . SER C 1 28 ? 64.681 -11.322 123.194 1.00 15.96 28 SER E C 1
ATOM 3030 O O . SER C 1 28 ? 63.818 -11.693 123.997 1.00 16.22 28 SER E O 1
ATOM 3033 N N . GLY C 1 29 ? 65.326 -10.169 123.318 1.00 16.06 29 GLY E N 1
ATOM 3034 C CA . GLY C 1 29 ? 65.069 -9.285 124.445 1.00 16.33 29 GLY E CA 1
ATOM 3035 C C . GLY C 1 29 ? 63.855 -8.397 124.253 1.00 16.44 29 GLY E C 1
ATOM 3036 O O . GLY C 1 29 ? 63.048 -8.591 123.334 1.00 16.71 29 GLY E O 1
ATOM 3037 N N . TYR C 1 30 ? 63.725 -7.432 125.152 1.00 16.34 30 TYR E N 1
ATOM 3038 C CA . TYR C 1 30 ? 62.776 -6.340 125.029 1.00 16.32 30 TYR E CA 1
ATOM 3039 C C . TYR C 1 30 ? 63.557 -5.090 125.434 1.00 15.50 30 TYR E C 1
ATOM 3040 O O . TYR C 1 30 ? 64.394 -5.173 126.335 1.00 15.80 30 TYR E O 1
ATOM 3049 N N . PRO C 1 31 ? 63.297 -3.929 124.792 1.00 14.67 31 PRO E N 1
ATOM 3050 C CA . PRO C 1 31 ? 62.271 -3.573 123.803 1.00 13.81 31 PRO E CA 1
ATOM 3051 C C . PRO C 1 31 ? 62.614 -3.887 122.342 1.00 13.10 31 PRO E C 1
ATOM 3052 O O . PRO C 1 31 ? 63.783 -4.090 122.003 1.00 13.06 31 PRO E O 1
ATOM 3056 N N . TYR C 1 32 ? 61.586 -3.911 121.494 1.00 12.23 32 TYR E N 1
ATOM 3057 C CA . TYR C 1 32 ? 61.758 -4.115 120.055 1.00 11.10 32 TYR E CA 1
ATOM 3058 C C . TYR C 1 32 ? 62.223 -2.814 119.393 1.00 10.50 32 TYR E C 1
ATOM 3059 O O . TYR C 1 32 ? 61.429 -2.070 118.810 1.00 10.14 32 TYR E O 1
ATOM 3068 N N . SER C 1 33 ? 63.525 -2.564 119.506 1.00 9.63 33 SER E N 1
ATOM 3069 C CA . SER C 1 33 ? 64.162 -1.337 119.049 1.00 8.91 33 SER E CA 1
ATOM 3070 C C . SER C 1 33 ? 64.579 -1.399 117.587 1.00 8.49 33 SER E C 1
ATOM 3071 O O . SER C 1 33 ? 65.049 -0.400 117.036 1.00 8.43 33 SER E O 1
ATOM 3074 N N . SER C 1 34 ? 64.407 -2.566 116.968 1.00 7.92 34 SER E N 1
ATOM 3075 C CA . SER C 1 34 ? 65.065 -2.865 115.697 1.00 7.48 34 SER E CA 1
ATOM 3076 C C . SER C 1 34 ? 64.133 -3.389 114.614 1.00 7.27 34 SER E C 1
ATOM 3077 O O . SER C 1 34 ? 63.160 -4.083 114.900 1.00 7.56 34 SER E O 1
ATOM 3080 N N . PHE C 1 35 ? 64.446 -3.046 113.371 1.00 7.08 35 PHE E N 1
ATOM 3081 C CA . PHE C 1 35 ? 63.892 -3.741 112.217 1.00 7.14 35 PHE E CA 1
ATOM 3082 C C . PHE C 1 35 ? 64.971 -3.935 111.162 1.00 6.81 35 PHE E C 1
ATOM 3083 O O . PHE C 1 35 ? 65.892 -3.120 111.048 1.00 7.15 35 PHE E O 1
ATOM 3091 N N . ASP C 1 36 ? 64.872 -5.024 110.411 1.00 6.53 36 ASP E N 1
ATOM 3092 C CA . ASP C 1 36 ? 65.853 -5.316 109.383 1.00 6.18 36 ASP E CA 1
ATOM 3093 C C . ASP C 1 36 ? 65.381 -4.792 108.032 1.00 6.27 36 ASP E C 1
ATOM 3094 O O . ASP C 1 36 ? 64.188 -4.527 107.842 1.00 5.65 36 ASP E O 1
ATOM 3099 N N . ALA C 1 37 ? 66.324 -4.629 107.108 1.00 6.16 37 ALA E N 1
ATOM 3100 C CA . ALA C 1 37 ? 66.003 -4.189 105.755 1.00 6.59 37 ALA E CA 1
ATOM 3101 C C . ALA C 1 37 ? 66.929 -4.803 104.718 1.00 6.68 37 ALA E C 1
ATOM 3102 O O . ALA C 1 37 ? 68.139 -4.900 104.929 1.00 6.80 37 ALA E O 1
ATOM 3104 N N . SER C 1 38 ? 66.339 -5.213 103.598 1.00 6.96 38 SER E N 1
ATOM 3105 C CA . SER C 1 38 ? 67.074 -5.740 102.458 1.00 7.21 38 SER E CA 1
ATOM 3106 C C . SER C 1 38 ? 66.257 -5.476 101.204 1.00 7.59 38 SER E C 1
ATOM 3107 O O . SER C 1 38 ? 65.033 -5.657 101.200 1.00 7.73 38 SER E O 1
ATOM 3110 N N . TYR C 1 39 ? 66.932 -5.035 100.148 1.00 7.75 39 TYR E N 1
ATOM 3111 C CA . TYR C 1 39 ? 66.268 -4.761 98.878 1.00 7.85 39 TYR E CA 1
ATOM 3112 C C . TYR C 1 39 ? 65.564 -6.006 98.347 1.00 7.95 39 TYR E C 1
ATOM 3113 O O . TYR C 1 39 ? 64.376 -5.959 98.033 1.00 7.98 39 TYR E O 1
ATOM 3122 N N . ASP C 1 40 ? 66.302 -7.113 98.273 1.00 8.17 40 ASP E N 1
ATOM 3123 C CA . ASP C 1 40 ? 65.802 -8.345 97.664 1.00 8.45 40 ASP E CA 1
ATOM 3124 C C . ASP C 1 40 ? 65.798 -9.576 98.584 1.00 8.38 40 ASP E C 1
ATOM 3125 O O . ASP C 1 40 ? 65.335 -10.642 98.179 1.00 8.42 40 ASP E O 1
ATOM 3130 N N . TRP C 1 41 ? 66.286 -9.417 99.816 1.00 8.32 41 TRP E N 1
ATOM 3131 C CA . TRP C 1 41 ? 66.500 -10.541 100.752 1.00 8.32 41 TRP E CA 1
ATOM 3132 C C . TRP C 1 41 ? 67.135 -11.783 100.090 1.00 8.31 41 TRP E C 1
ATOM 3133 O O . TRP C 1 41 ? 66.591 -12.888 100.181 1.00 8.30 41 TRP E O 1
ATOM 3144 N N . PRO C 1 42 ? 68.309 -11.606 99.443 1.00 8.41 42 PRO E N 1
ATOM 3145 C CA . PRO C 1 42 ? 68.924 -12.646 98.630 1.00 8.31 42 PRO E CA 1
ATOM 3146 C C . PRO C 1 42 ? 69.816 -13.589 99.444 1.00 8.27 42 PRO E C 1
ATOM 3147 O O . PRO C 1 42 ? 69.894 -13.475 100.668 1.00 8.18 42 PRO E O 1
ATOM 3151 N N . ARG C 1 43 ? 70.488 -14.504 98.751 1.00 8.24 43 ARG E N 1
ATOM 3152 C CA . ARG C 1 43 ? 71.496 -15.369 99.361 1.00 8.30 43 ARG E CA 1
ATOM 3153 C C . ARG C 1 43 ? 72.816 -14.615 99.496 1.00 8.00 43 ARG E C 1
ATOM 3154 O O . ARG C 1 43 ? 73.049 -13.647 98.778 1.00 7.64 43 ARG E O 1
ATOM 3162 N N . TRP C 1 44 ? 73.682 -15.077 100.400 1.00 7.90 44 TRP E N 1
ATOM 3163 C CA . TRP C 1 44 ? 75.061 -14.583 100.483 1.00 7.92 44 TRP E CA 1
ATOM 3164 C C . TRP C 1 44 ? 75.743 -14.656 99.116 1.00 8.03 44 TRP E C 1
ATOM 3165 O O . TRP C 1 44 ? 75.485 -15.576 98.339 1.00 8.05 44 TRP E O 1
ATOM 3176 N N . GLY C 1 45 ? 76.610 -13.688 98.836 1.00 7.73 45 GLY E N 1
ATOM 3177 C CA . GLY C 1 45 ? 77.322 -13.636 97.563 1.00 7.74 45 GLY E CA 1
ATOM 3178 C C . GLY C 1 45 ? 76.612 -12.787 96.522 1.00 7.50 45 GLY E C 1
ATOM 3179 O O . GLY C 1 45 ? 77.062 -12.689 95.384 1.00 7.63 45 GLY E O 1
ATOM 3180 N N . SER C 1 46 ? 75.492 -12.185 96.914 1.00 7.29 46 SER E N 1
ATOM 3181 C CA . SER C 1 46 ? 74.770 -11.254 96.057 1.00 6.86 46 SER E CA 1
ATOM 3182 C C . SER C 1 46 ? 75.235 -9.824 96.307 1.00 6.66 46 SER E C 1
ATOM 3183 O O . SER C 1 46 ? 75.697 -9.496 97.402 1.00 6.41 46 SER E O 1
ATOM 3186 N N . ALA C 1 47 ? 75.112 -8.979 95.284 1.00 6.38 47 ALA E N 1
ATOM 3187 C CA . ALA C 1 47 ? 75.378 -7.553 95.431 1.00 6.13 47 ALA E CA 1
ATOM 3188 C C . ALA C 1 47 ? 74.438 -6.979 96.487 1.00 5.93 47 ALA E C 1
ATOM 3189 O O . ALA C 1 47 ? 73.299 -7.428 96.629 1.00 5.98 47 ALA E O 1
ATOM 3191 N N . THR C 1 48 ? 74.937 -6.017 97.253 1.00 5.79 48 THR E N 1
ATOM 3192 C CA . THR C 1 48 ? 74.129 -5.341 98.254 1.00 5.67 48 THR E CA 1
ATOM 3193 C C . THR C 1 48 ? 74.017 -3.858 97.913 1.00 5.75 48 THR E C 1
ATOM 3194 O O . THR C 1 48 ? 74.635 -3.384 96.954 1.00 5.76 48 THR E O 1
ATOM 3198 N N . TYR C 1 49 ? 73.231 -3.131 98.700 1.00 5.56 49 TYR E N 1
ATOM 3199 C CA . TYR C 1 49 ? 72.876 -1.766 98.345 1.00 5.70 49 TYR E CA 1
ATOM 3200 C C . TYR C 1 49 ? 73.109 -0.755 99.464 1.00 5.48 49 TYR E C 1
ATOM 3201 O O . TYR C 1 49 ? 73.347 -1.123 100.616 1.00 5.33 49 TYR E O 1
ATOM 3210 N N . SER C 1 50 ? 73.049 0.519 99.091 1.00 5.47 50 SER E N 1
ATOM 3211 C CA . SER C 1 50 ? 73.527 1.626 99.917 1.00 5.43 50 SER E CA 1
ATOM 3212 C C . SER C 1 50 ? 72.679 1.931 101.150 1.00 5.30 50 SER E C 1
ATOM 3213 O O . SER C 1 50 ? 71.520 2.341 101.035 1.00 5.30 50 SER E O 1
ATOM 3216 N N . VAL C 1 51 ? 73.275 1.723 102.326 1.00 5.01 51 VAL E N 1
ATOM 3217 C CA . VAL C 1 51 ? 72.696 2.143 103.603 1.00 4.72 51 VAL E CA 1
ATOM 3218 C C . VAL C 1 51 ? 73.026 3.627 103.839 1.00 4.85 51 VAL E C 1
ATOM 3219 O O . VAL C 1 51 ? 74.159 4.065 103.602 1.00 4.83 51 VAL E O 1
ATOM 3223 N N . VAL C 1 52 ? 72.032 4.394 104.283 1.00 4.40 52 VAL E N 1
ATOM 3224 C CA . VAL C 1 52 ? 72.207 5.834 104.518 1.00 4.19 52 VAL E CA 1
ATOM 3225 C C . VAL C 1 52 ? 71.814 6.219 105.945 1.00 4.14 52 VAL E C 1
ATOM 3226 O O . VAL C 1 52 ? 71.057 5.502 106.603 1.00 4.00 52 VAL E O 1
ATOM 3230 N N . ALA C 1 53 ? 72.322 7.360 106.408 1.00 4.12 53 ALA E N 1
ATOM 3231 C CA . ALA C 1 53 ? 71.937 7.903 107.708 1.00 4.14 53 ALA E CA 1
ATOM 3232 C C . ALA C 1 53 ? 70.454 8.242 107.696 1.00 4.12 53 ALA E C 1
ATOM 3233 O O . ALA C 1 53 ? 69.964 8.894 106.766 1.00 3.88 53 ALA E O 1
ATOM 3235 N N . ALA C 1 54 ? 69.746 7.785 108.727 1.00 3.99 54 ALA E N 1
ATOM 3236 C CA . ALA C 1 54 ? 68.307 8.006 108.846 1.00 4.03 54 ALA E CA 1
ATOM 3237 C C . ALA C 1 54 ? 68.000 9.432 109.301 1.00 3.84 54 ALA E C 1
ATOM 3238 O O . ALA C 1 54 ? 66.868 9.901 109.187 1.00 3.62 54 ALA E O 1
ATOM 3240 N N . HIS C 1 55 ? 69.025 10.109 109.812 1.00 4.06 55 HIS E N 1
ATOM 3241 C CA . HIS C 1 55 ? 68.898 11.451 110.374 1.00 3.94 55 HIS E CA 1
ATOM 3242 C C . HIS C 1 55 ? 70.267 12.119 110.431 1.00 4.25 55 HIS E C 1
ATOM 3243 O O . HIS C 1 55 ? 71.293 11.477 110.169 1.00 4.28 55 HIS E O 1
ATOM 3250 N N . ALA C 1 56 ? 70.268 13.405 110.774 1.00 4.08 56 ALA E N 1
ATOM 3251 C CA . ALA C 1 56 ? 71.487 14.166 110.984 1.00 4.08 56 ALA E CA 1
ATOM 3252 C C . ALA C 1 56 ? 72.119 13.825 112.327 1.00 4.31 56 ALA E C 1
ATOM 3253 O O . ALA C 1 56 ? 71.421 13.451 113.278 1.00 4.18 56 ALA E O 1
ATOM 3255 N N . GLY C 1 57 ? 73.440 13.966 112.398 1.00 4.40 57 GLY E N 1
ATOM 3256 C CA . GLY C 1 57 ? 74.177 13.704 113.626 1.00 4.73 57 GLY E CA 1
ATOM 3257 C C . GLY C 1 57 ? 75.642 13.396 113.401 1.00 4.99 57 GLY E C 1
ATOM 3258 O O . GLY C 1 57 ? 76.218 13.762 112.373 1.00 4.89 57 GLY E O 1
ATOM 3259 N N . THR C 1 58 ? 76.236 12.712 114.376 1.00 5.26 58 THR E N 1
ATOM 3260 C CA . THR C 1 58 ? 77.667 12.421 114.387 1.00 5.38 58 THR E CA 1
ATOM 3261 C C . THR C 1 58 ? 77.929 10.921 114.248 1.00 5.44 58 THR E C 1
ATOM 3262 O O . THR C 1 58 ? 77.257 10.095 114.874 1.00 5.16 58 THR E O 1
ATOM 3266 N N . VAL C 1 59 ? 78.922 10.588 113.428 1.00 5.74 59 VAL E N 1
ATOM 3267 C CA . VAL C 1 59 ? 79.274 9.203 113.137 1.00 5.83 59 VAL E CA 1
ATOM 3268 C C . VAL C 1 59 ? 80.260 8.641 114.161 1.00 6.10 59 VAL E C 1
ATOM 3269 O O . VAL C 1 59 ? 81.222 9.309 114.547 1.00 6.03 59 VAL E O 1
ATOM 3273 N N . ARG C 1 60 ? 79.990 7.418 114.609 1.00 6.28 60 ARG E N 1
ATOM 3274 C CA . ARG C 1 60 ? 80.985 6.607 115.291 1.00 6.91 60 ARG E CA 1
ATOM 3275 C C . ARG C 1 60 ? 81.113 5.275 114.552 1.00 6.84 60 ARG E C 1
ATOM 3276 O O . ARG C 1 60 ? 80.114 4.606 114.291 1.00 7.03 60 ARG E O 1
ATOM 3284 N N . VAL C 1 61 ? 82.342 4.914 114.194 1.00 7.01 61 VAL E N 1
ATOM 3285 C CA . VAL C 1 61 ? 82.609 3.638 113.524 1.00 7.27 61 VAL E CA 1
ATOM 3286 C C . VAL C 1 61 ? 83.020 2.609 114.579 1.00 7.42 61 VAL E C 1
ATOM 3287 O O . VAL C 1 61 ? 84.203 2.512 114.938 1.00 7.47 61 VAL E O 1
ATOM 3291 N N . LEU C 1 62 ? 82.039 1.857 115.085 1.00 7.52 62 LEU E N 1
ATOM 3292 C CA . LEU C 1 62 ? 82.284 0.867 116.146 1.00 7.92 62 LEU E CA 1
ATOM 3293 C C . LEU C 1 62 ? 83.209 -0.244 115.654 1.00 7.93 62 LEU E C 1
ATOM 3294 O O . LEU C 1 62 ? 84.109 -0.682 116.373 1.00 7.90 62 LEU E O 1
ATOM 3299 N N . SER C 1 63 ? 82.969 -0.685 114.419 1.00 8.16 63 SER E N 1
ATOM 3300 C CA . SER C 1 63 ? 83.768 -1.707 113.751 1.00 8.06 63 SER E CA 1
ATOM 3301 C C . SER C 1 63 ? 83.539 -1.599 112.247 1.00 7.95 63 SER E C 1
ATOM 3302 O O . SER C 1 63 ? 82.718 -0.797 111.804 1.00 7.80 63 SER E O 1
ATOM 3305 N N . ARG C 1 64 ? 84.244 -2.410 111.463 1.00 7.95 64 ARG E N 1
ATOM 3306 C CA . ARG C 1 64 ? 84.041 -2.415 110.009 1.00 7.94 64 ARG E CA 1
ATOM 3307 C C . ARG C 1 64 ? 82.623 -2.843 109.596 1.00 7.60 64 ARG E C 1
ATOM 3308 O O . ARG C 1 64 ? 82.222 -2.657 108.442 1.00 7.62 64 ARG E O 1
ATOM 3316 N N . CYS C 1 65 ? 81.870 -3.399 110.548 1.00 7.34 65 CYS E N 1
ATOM 3317 C CA . CYS C 1 65 ? 80.498 -3.836 110.296 1.00 6.95 65 CYS E CA 1
ATOM 3318 C C . CYS C 1 65 ? 79.433 -3.113 111.138 1.00 6.62 65 CYS E C 1
ATOM 3319 O O . CYS C 1 65 ? 78.261 -3.499 111.129 1.00 6.25 65 CYS E O 1
ATOM 3322 N N . GLN C 1 66 ? 79.829 -2.046 111.833 1.00 6.28 66 GLN E N 1
ATOM 3323 C CA . GLN C 1 66 ? 78.895 -1.320 112.704 1.00 6.13 66 GLN E CA 1
ATOM 3324 C C . GLN C 1 66 ? 79.149 0.191 112.743 1.00 6.06 66 GLN E C 1
ATOM 3325 O O . GLN C 1 66 ? 80.292 0.634 112.888 1.00 6.03 66 GLN E O 1
ATOM 3331 N N . VAL C 1 67 ? 78.067 0.960 112.603 1.00 6.04 67 VAL E N 1
ATOM 3332 C CA . VAL C 1 67 ? 78.090 2.429 112.629 1.00 6.12 67 VAL E CA 1
ATOM 3333 C C . VAL C 1 67 ? 76.956 2.934 113.517 1.00 6.30 67 VAL E C 1
ATOM 3334 O O . VAL C 1 67 ? 75.845 2.385 113.490 1.00 6.35 67 VAL E O 1
ATOM 3338 N N . ARG C 1 68 ? 77.254 3.968 114.305 1.00 6.05 68 ARG E N 1
ATOM 3339 C CA . ARG C 1 68 ? 76.262 4.663 115.123 1.00 6.21 68 ARG E CA 1
ATOM 3340 C C . ARG C 1 68 ? 76.225 6.157 114.784 1.00 5.83 68 ARG E C 1
ATOM 3341 O O . ARG C 1 68 ? 77.262 6.815 114.765 1.00 6.13 68 ARG E O 1
ATOM 3349 N N . VAL C 1 69 ? 75.028 6.679 114.524 1.00 5.52 69 VAL E N 1
ATOM 3350 C CA . VAL C 1 69 ? 74.825 8.102 114.229 1.00 5.33 69 VAL E CA 1
ATOM 3351 C C . VAL C 1 69 ? 74.000 8.739 115.363 1.00 5.20 69 VAL E C 1
ATOM 3352 O O . VAL C 1 69 ? 72.893 8.285 115.658 1.00 4.92 69 VAL E O 1
ATOM 3356 N N . THR C 1 70 ? 74.558 9.766 116.008 1.00 5.10 70 THR E N 1
ATOM 3357 C CA . THR C 1 70 ? 73.954 10.380 117.198 1.00 5.05 70 THR E CA 1
ATOM 3358 C C . THR C 1 70 ? 73.595 11.857 116.994 1.00 5.25 70 THR E C 1
ATOM 3359 O O . THR C 1 70 ? 74.466 12.678 116.702 1.00 5.29 70 THR E O 1
ATOM 3363 N N . HIS C 1 71 ? 72.312 12.173 117.161 1.00 5.55 71 HIS E N 1
ATOM 3364 C CA . HIS C 1 71 ? 71.802 13.545 117.090 1.00 5.96 71 HIS E CA 1
ATOM 3365 C C . HIS C 1 71 ? 72.029 14.251 118.430 1.00 6.16 71 HIS E C 1
ATOM 3366 O O . HIS C 1 71 ? 71.936 13.608 119.481 1.00 6.19 71 HIS E O 1
ATOM 3373 N N . PRO C 1 72 ? 72.330 15.573 118.406 1.00 6.46 72 PRO E N 1
ATOM 3374 C CA . PRO C 1 72 ? 72.622 16.325 119.642 1.00 6.64 72 PRO E CA 1
ATOM 3375 C C . PRO C 1 72 ? 71.545 16.290 120.733 1.00 6.86 72 PRO E C 1
ATOM 3376 O O . PRO C 1 72 ? 71.857 16.536 121.898 1.00 6.96 72 PRO E O 1
ATOM 3380 N N . SER C 1 73 ? 70.298 15.990 120.377 1.00 6.92 73 SER E N 1
ATOM 3381 C CA . SER C 1 73 ? 69.248 15.896 121.397 1.00 7.25 73 SER E CA 1
ATOM 3382 C C . SER C 1 73 ? 69.210 14.531 122.103 1.00 7.16 73 SER E C 1
ATOM 3383 O O . SER C 1 73 ? 68.377 14.300 122.978 1.00 7.20 73 SER E O 1
ATOM 3386 N N . GLY C 1 74 ? 70.121 13.637 121.725 1.00 7.21 74 GLY E N 1
ATOM 3387 C CA . GLY C 1 74 ? 70.237 12.332 122.378 1.00 6.94 74 GLY E CA 1
ATOM 3388 C C . GLY C 1 74 ? 69.748 11.164 121.542 1.00 6.90 74 GLY E C 1
ATOM 3389 O O . GLY C 1 74 ? 70.184 10.027 121.750 1.00 7.01 74 GLY E O 1
ATOM 3390 N N . TRP C 1 75 ? 68.832 11.439 120.610 1.00 6.66 75 TRP E N 1
ATOM 3391 C CA . TRP C 1 75 ? 68.336 10.417 119.686 1.00 6.31 75 TRP E CA 1
ATOM 3392 C C . TRP C 1 75 ? 69.483 9.916 118.816 1.00 6.09 75 TRP E C 1
ATOM 3393 O O . TRP C 1 75 ? 70.376 10.687 118.445 1.00 6.25 75 TRP E O 1
ATOM 3404 N N . ALA C 1 76 ? 69.456 8.623 118.503 1.00 5.72 76 ALA E N 1
ATOM 3405 C CA . ALA C 1 76 ? 70.529 7.981 117.752 1.00 5.27 76 ALA E CA 1
ATOM 3406 C C . ALA C 1 76 ? 70.032 6.735 117.034 1.00 5.21 76 ALA E C 1
ATOM 3407 O O . ALA C 1 76 ? 68.975 6.188 117.365 1.00 5.05 76 ALA E O 1
ATOM 3409 N N . THR C 1 77 ? 70.813 6.283 116.057 1.00 5.04 77 THR E N 1
ATOM 3410 C CA . THR C 1 77 ? 70.501 5.062 115.319 1.00 4.79 77 THR E CA 1
ATOM 3411 C C . THR C 1 77 ? 71.752 4.207 115.100 1.00 4.66 77 THR E C 1
ATOM 3412 O O . THR C 1 77 ? 72.851 4.732 114.913 1.00 4.54 77 THR E O 1
ATOM 3416 N N . ASN C 1 78 ? 71.568 2.890 115.139 1.00 4.63 78 ASN E N 1
ATOM 3417 C CA . ASN C 1 78 ? 72.653 1.932 114.961 1.00 4.87 78 ASN E CA 1
ATOM 3418 C C . ASN C 1 78 ? 72.462 1.118 113.683 1.00 4.76 78 ASN E C 1
ATOM 3419 O O . ASN C 1 78 ? 71.331 0.849 113.278 1.00 4.78 78 ASN E O 1
ATOM 3424 N N . TYR C 1 79 ? 73.576 0.724 113.069 1.00 4.54 79 TYR E N 1
ATOM 3425 C CA . TYR C 1 79 ? 73.574 0.084 111.758 1.00 4.43 79 TYR E CA 1
ATOM 3426 C C . TYR C 1 79 ? 74.507 -1.121 111.784 1.00 4.42 79 TYR E C 1
ATOM 3427 O O . TYR C 1 79 ? 75.727 -0.978 111.694 1.00 4.24 79 TYR E O 1
ATOM 3436 N N . TYR C 1 80 ? 73.931 -2.311 111.919 1.00 4.67 80 TYR E N 1
ATOM 3437 C CA . TYR C 1 80 ? 74.740 -3.519 112.011 1.00 4.70 80 TYR E CA 1
ATOM 3438 C C . TYR C 1 80 ? 74.615 -4.377 110.756 1.00 4.82 80 TYR E C 1
ATOM 3439 O O . TYR C 1 80 ? 73.660 -4.240 109.987 1.00 4.99 80 TYR E O 1
ATOM 3448 N N . HIS C 1 81 ? 75.591 -5.262 110.560 1.00 5.31 81 HIS E N 1
ATOM 3449 C CA . HIS C 1 81 ? 75.796 -5.974 109.295 1.00 5.46 81 HIS E CA 1
ATOM 3450 C C . HIS C 1 81 ? 76.202 -4.996 108.178 1.00 5.47 81 HIS E C 1
ATOM 3451 O O . HIS C 1 81 ? 75.755 -5.122 107.035 1.00 5.66 81 HIS E O 1
ATOM 3458 N N . MET C 1 82 ? 77.046 -4.027 108.529 1.00 5.41 82 MET E N 1
ATOM 3459 C CA . MET C 1 82 ? 77.599 -3.063 107.569 1.00 5.49 82 MET E CA 1
ATOM 3460 C C . MET C 1 82 ? 78.832 -3.612 106.852 1.00 5.31 82 MET E C 1
ATOM 3461 O O . MET C 1 82 ? 79.407 -4.619 107.263 1.00 4.90 82 MET E O 1
ATOM 3466 N N . ASP C 1 83 ? 79.232 -2.922 105.787 1.00 5.31 83 ASP E N 1
ATOM 3467 C CA . ASP C 1 83 ? 80.408 -3.276 104.998 1.00 5.50 83 ASP E CA 1
ATOM 3468 C C . ASP C 1 83 ? 80.819 -2.050 104.192 1.00 5.51 83 ASP E C 1
ATOM 3469 O O . ASP C 1 83 ? 79.989 -1.174 103.931 1.00 5.45 83 ASP E O 1
ATOM 3474 N N . GLN C 1 84 ? 82.096 -1.991 103.812 1.00 5.61 84 GLN E N 1
ATOM 3475 C CA . GLN C 1 84 ? 82.652 -0.871 103.039 1.00 5.56 84 GLN E CA 1
ATOM 3476 C C . GLN C 1 84 ? 82.178 0.469 103.607 1.00 5.69 84 GLN E C 1
ATOM 3477 O O . GLN C 1 84 ? 81.531 1.264 102.917 1.00 5.77 84 GLN E O 1
ATOM 3483 N N . ILE C 1 85 ? 82.496 0.698 104.879 1.00 5.83 85 ILE E N 1
ATOM 3484 C CA . ILE C 1 85 ? 82.091 1.918 105.579 1.00 6.07 85 ILE E CA 1
ATOM 3485 C C . ILE C 1 85 ? 82.807 3.135 104.994 1.00 6.14 85 ILE E C 1
ATOM 3486 O O . ILE C 1 85 ? 84.037 3.173 104.912 1.00 6.18 85 ILE E O 1
ATOM 3491 N N . GLN C 1 86 ? 82.017 4.116 104.568 1.00 6.34 86 GLN E N 1
ATOM 3492 C CA . GLN C 1 86 ? 82.551 5.283 103.870 1.00 6.00 86 GLN E CA 1
ATOM 3493 C C . GLN C 1 86 ? 82.386 6.587 104.662 1.00 6.00 86 GLN E C 1
ATOM 3494 O O . GLN C 1 86 ? 82.435 7.684 104.100 1.00 6.12 86 GLN E O 1
ATOM 3500 N N . VAL C 1 87 ? 82.197 6.451 105.972 1.00 5.97 87 VAL E N 1
ATOM 3501 C CA . VAL C 1 87 ? 82.187 7.596 106.882 1.00 5.69 87 VAL E CA 1
ATOM 3502 C C . VAL C 1 87 ? 83.321 7.447 107.913 1.00 6.03 87 VAL E C 1
ATOM 3503 O O . VAL C 1 87 ? 83.936 6.377 108.011 1.00 5.92 87 VAL E O 1
ATOM 3507 N N . SER C 1 88 ? 83.608 8.519 108.653 1.00 6.13 88 SER E N 1
ATOM 3508 C CA . SER C 1 88 ? 84.692 8.520 109.645 1.00 6.53 88 SER E CA 1
ATOM 3509 C C . SER C 1 88 ? 84.168 8.767 111.052 1.00 6.58 88 SER E C 1
ATOM 3510 O O . SER C 1 88 ? 83.076 9.310 111.223 1.00 6.24 88 SER E O 1
ATOM 3513 N N . ASN C 1 89 ? 84.958 8.380 112.056 1.00 6.72 89 ASN E N 1
ATOM 3514 C CA . ASN C 1 89 ? 84.711 8.778 113.443 1.00 6.72 89 ASN E CA 1
ATOM 3515 C C . ASN C 1 89 ? 84.635 10.299 113.570 1.00 6.78 89 ASN E C 1
ATOM 3516 O O . ASN C 1 89 ? 85.405 11.015 112.933 1.00 6.87 89 ASN E O 1
ATOM 3521 N N . GLY C 1 90 ? 83.697 10.785 114.382 1.00 6.88 90 GLY E N 1
ATOM 3522 C CA . GLY C 1 90 ? 83.550 12.219 114.632 1.00 6.66 90 GLY E CA 1
ATOM 3523 C C . GLY C 1 90 ? 82.955 13.022 113.485 1.00 6.59 90 GLY E C 1
ATOM 3524 O O . GLY C 1 90 ? 82.804 14.237 113.595 1.00 6.49 90 GLY E O 1
ATOM 3525 N N . GLN C 1 91 ? 82.605 12.347 112.392 1.00 6.47 91 GLN E N 1
ATOM 3526 C CA . GLN C 1 91 ? 82.072 13.018 111.206 1.00 6.48 91 GLN E CA 1
ATOM 3527 C C . GLN C 1 91 ? 80.615 13.454 111.377 1.00 6.30 91 GLN E C 1
ATOM 3528 O O . GLN C 1 91 ? 79.786 12.711 111.907 1.00 6.33 91 GLN E O 1
ATOM 3534 N N . GLN C 1 92 ? 80.316 14.663 110.915 1.00 6.13 92 GLN E N 1
ATOM 3535 C CA . GLN C 1 92 ? 78.948 15.162 110.886 1.00 6.15 92 GLN E CA 1
ATOM 3536 C C . GLN C 1 92 ? 78.284 14.834 109.550 1.00 5.80 92 GLN E C 1
ATOM 3537 O O . GLN C 1 92 ? 78.836 15.115 108.486 1.00 5.68 92 GLN E O 1
ATOM 3543 N N . VAL C 1 93 ? 77.094 14.244 109.624 1.00 5.41 93 VAL E N 1
ATOM 3544 C CA . VAL C 1 93 ? 76.338 13.836 108.441 1.00 5.19 93 VAL E CA 1
ATOM 3545 C C . VAL C 1 93 ? 74.893 14.331 108.524 1.00 5.35 93 VAL E C 1
ATOM 3546 O O . VAL C 1 93 ? 74.467 14.853 109.559 1.00 5.30 93 VAL E O 1
ATOM 3550 N N . SER C 1 94 ? 74.147 14.162 107.432 1.00 5.45 94 SER E N 1
ATOM 3551 C CA . SER C 1 94 ? 72.718 14.475 107.397 1.00 5.29 94 SER E CA 1
ATOM 3552 C C . SER C 1 94 ? 71.922 13.232 107.023 1.00 5.41 94 SER E C 1
ATOM 3553 O O . SER C 1 94 ? 72.497 12.194 106.700 1.00 5.46 94 SER E O 1
ATOM 3556 N N . ALA C 1 95 ? 70.597 13.338 107.075 1.00 5.26 95 ALA E N 1
ATOM 3557 C CA . ALA C 1 95 ? 69.730 12.318 106.519 1.00 5.25 95 ALA E CA 1
ATOM 3558 C C . ALA C 1 95 ? 70.106 12.080 105.059 1.00 5.34 95 ALA E C 1
ATOM 3559 O O . ALA C 1 95 ? 70.375 13.029 104.315 1.00 5.40 95 ALA E O 1
ATOM 3561 N N . ASP C 1 96 ? 70.147 10.806 104.680 1.00 5.23 96 ASP E N 1
ATOM 3562 C CA . ASP C 1 96 ? 70.466 10.352 103.318 1.00 5.65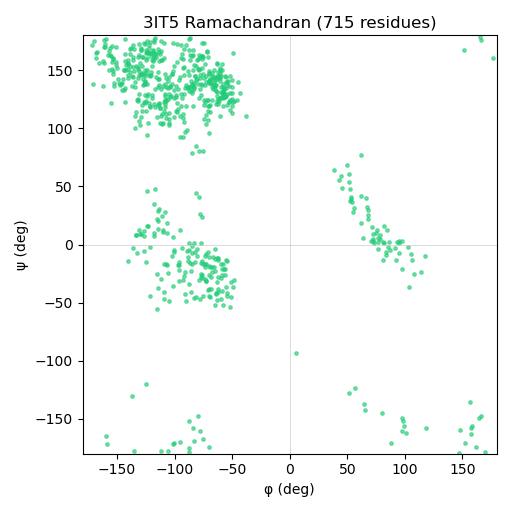 96 ASP E CA 1
ATOM 3563 C C . ASP C 1 96 ? 71.965 10.304 102.998 1.00 5.73 96 ASP E C 1
ATOM 3564 O O . ASP C 1 96 ? 72.343 9.974 101.878 1.00 5.78 96 ASP E O 1
ATOM 3569 N N . THR C 1 97 ? 72.815 10.625 103.975 1.00 5.93 97 THR E N 1
ATOM 3570 C CA . THR C 1 97 ? 74.261 10.474 103.795 1.00 5.91 97 THR E CA 1
ATOM 3571 C C . THR C 1 97 ? 74.587 8.988 103.770 1.00 5.75 97 THR E C 1
ATOM 3572 O O . THR C 1 97 ? 74.316 8.290 104.735 1.00 5.93 97 THR E O 1
ATOM 3576 N N . LYS C 1 98 ? 75.154 8.501 102.666 1.00 5.61 98 LYS E N 1
ATOM 3577 C CA . LYS C 1 98 ? 75.538 7.091 102.581 1.00 5.12 98 LYS E CA 1
ATOM 3578 C C . LYS C 1 98 ? 76.605 6.789 103.624 1.00 4.86 98 LYS E C 1
ATOM 3579 O O . LYS C 1 98 ? 77.610 7.488 103.714 1.00 4.95 98 LYS E O 1
ATOM 3585 N N . LEU C 1 99 ? 76.365 5.755 104.422 1.00 4.55 99 LEU E N 1
ATOM 3586 C CA . LEU C 1 99 ? 77.309 5.354 105.450 1.00 4.16 99 LEU E CA 1
ATOM 3587 C C . LEU C 1 99 ? 78.178 4.230 104.909 1.00 4.16 99 LEU E C 1
ATOM 3588 O O . LEU C 1 99 ? 79.347 4.107 105.266 1.00 3.87 99 LEU E O 1
ATOM 3593 N N . GLY C 1 100 ? 77.591 3.421 104.032 1.00 4.10 100 GLY E N 1
ATOM 3594 C CA . GLY C 1 100 ? 78.244 2.248 103.484 1.00 3.89 100 GLY E CA 1
ATOM 3595 C C . GLY C 1 100 ? 77.211 1.382 102.796 1.00 4.13 100 GLY E C 1
ATOM 3596 O O . GLY C 1 100 ? 76.234 1.888 102.228 1.00 4.09 100 GLY E O 1
ATOM 3597 N N . VAL C 1 101 ? 77.432 0.074 102.839 1.00 3.96 101 VAL E N 1
ATOM 3598 C CA . VAL C 1 101 ? 76.475 -0.898 102.304 1.00 4.19 101 VAL E CA 1
ATOM 3599 C C . VAL C 1 101 ? 76.183 -1.941 103.373 1.00 4.27 101 VAL E C 1
ATOM 3600 O O . VAL C 1 101 ? 76.949 -2.063 104.336 1.00 4.04 101 VAL E O 1
ATOM 3604 N N . TYR C 1 102 ? 75.076 -2.674 103.230 1.00 4.35 102 TYR E N 1
ATOM 3605 C CA . TYR C 1 102 ? 74.904 -3.866 104.058 1.00 4.32 102 TYR E CA 1
ATOM 3606 C C . TYR C 1 102 ? 75.732 -5.012 103.486 1.00 4.20 102 TYR E C 1
ATOM 3607 O O . TYR C 1 102 ? 75.982 -5.064 102.287 1.00 3.86 102 TYR E O 1
ATOM 3616 N N . ALA C 1 103 ? 76.175 -5.907 104.362 1.00 4.15 103 ALA E N 1
ATOM 3617 C CA . ALA C 1 103 ? 77.178 -6.917 104.018 1.00 4.26 103 ALA E CA 1
ATOM 3618 C C . ALA C 1 103 ? 76.666 -8.009 103.074 1.00 4.37 103 ALA E C 1
ATOM 3619 O O . ALA C 1 103 ? 75.528 -8.471 103.198 1.00 4.30 103 ALA E O 1
ATOM 3621 N N . GLY C 1 104 ? 77.520 -8.409 102.133 1.00 4.35 104 GLY E N 1
ATOM 3622 C CA . GLY C 1 104 ? 77.198 -9.472 101.175 1.00 4.25 104 GLY E CA 1
ATOM 3623 C C . GLY C 1 104 ? 77.841 -10.803 101.517 1.00 4.24 104 GLY E C 1
ATOM 3624 O O . GLY C 1 104 ? 77.537 -11.825 100.899 1.00 4.16 104 GLY E O 1
ATOM 3625 N N . ASN C 1 105 ? 78.746 -10.776 102.493 1.00 4.18 105 ASN E N 1
ATOM 3626 C CA . ASN C 1 105 ? 79.374 -11.978 103.028 1.00 4.48 105 ASN E CA 1
ATOM 3627 C C . ASN C 1 105 ? 79.176 -12.091 104.539 1.00 4.28 105 ASN E C 1
ATOM 3628 O O . ASN C 1 105 ? 79.080 -11.078 105.245 1.00 4.41 105 ASN E O 1
ATOM 3633 N N . ILE C 1 106 ? 79.125 -13.328 105.024 1.00 4.14 106 ILE E N 1
ATOM 3634 C CA . ILE C 1 106 ? 78.697 -13.620 106.396 1.00 3.87 106 ILE E CA 1
ATOM 3635 C C . ILE C 1 106 ? 79.713 -13.232 107.490 1.00 3.96 106 ILE E C 1
ATOM 3636 O O . ILE C 1 106 ? 79.325 -12.863 108.602 1.00 3.86 106 ILE E O 1
ATOM 3641 N N . ASN C 1 107 ? 81.003 -13.299 107.176 1.00 4.15 107 ASN E N 1
ATOM 3642 C CA . ASN C 1 107 ? 82.041 -12.942 108.148 1.00 4.41 107 ASN E CA 1
ATOM 3643 C C . ASN C 1 107 ? 81.947 -11.471 108.541 1.00 4.56 107 ASN E C 1
ATOM 3644 O O . ASN C 1 107 ? 81.975 -11.126 109.725 1.00 4.29 107 ASN E O 1
ATOM 3649 N N . THR C 1 108 ? 81.831 -10.609 107.536 1.00 4.63 108 THR E N 1
ATOM 3650 C CA . THR C 1 108 ? 81.704 -9.172 107.770 1.00 4.88 108 THR E CA 1
ATOM 3651 C C . THR C 1 108 ? 80.344 -8.855 108.385 1.00 5.01 108 THR E C 1
ATOM 3652 O O . THR C 1 108 ? 80.246 -8.013 109.277 1.00 5.00 108 THR E O 1
ATOM 3656 N N . ALA C 1 109 ? 79.304 -9.550 107.925 1.00 5.05 109 ALA E N 1
ATOM 3657 C CA . ALA C 1 109 ? 77.971 -9.428 108.517 1.00 5.37 109 ALA E CA 1
ATOM 3658 C C . ALA C 1 109 ? 78.002 -9.596 110.035 1.00 5.38 109 ALA E C 1
ATOM 3659 O O . ALA C 1 109 ? 77.394 -8.814 110.778 1.00 5.16 109 ALA E O 1
ATOM 3661 N N . LEU C 1 110 ? 78.729 -10.613 110.482 1.00 5.40 110 LEU E N 1
ATOM 3662 C CA . LEU C 1 110 ? 78.739 -11.002 111.883 1.00 5.91 110 LEU E CA 1
ATOM 3663 C C . LEU C 1 110 ? 80.086 -10.709 112.529 1.00 6.27 110 LEU E C 1
ATOM 3664 O O . LEU C 1 110 ? 80.439 -11.312 113.545 1.00 6.09 110 LEU E O 1
ATOM 3669 N N . CYS C 1 111 ? 80.809 -9.748 111.951 1.00 6.95 111 CYS E N 1
ATOM 3670 C CA . CYS C 1 111 ? 82.179 -9.401 112.360 1.00 7.73 111 CYS E CA 1
ATOM 3671 C C . CYS C 1 111 ? 82.341 -9.069 113.852 1.00 7.80 111 CYS E C 1
ATOM 3672 O O . CYS C 1 111 ? 83.467 -9.008 114.361 1.00 7.88 111 CYS E O 1
ATOM 3675 N N . GLU C 1 112 ? 81.225 -8.851 114.545 1.00 7.81 112 GLU E N 1
ATOM 3676 C CA . GLU C 1 112 ? 81.253 -8.719 116.003 1.00 7.90 112 GLU E CA 1
ATOM 3677 C C . GLU C 1 112 ? 80.494 -9.841 116.717 1.00 7.70 112 GLU E C 1
ATOM 3678 O O . GLU C 1 112 ? 80.813 -10.176 117.860 1.00 8.14 112 GLU E O 1
ATOM 3684 N N . GLY C 1 113 ? 79.522 -10.440 116.034 1.00 7.19 113 GLY E N 1
ATOM 3685 C CA . GLY C 1 113 ? 78.716 -11.518 116.616 1.00 6.39 113 GLY E CA 1
ATOM 3686 C C . GLY C 1 113 ? 77.272 -11.559 116.135 1.00 6.17 113 GLY E C 1
ATOM 3687 O O . GLY C 1 113 ? 76.858 -10.741 115.312 1.00 5.42 113 GLY E O 1
ATOM 3688 N N . GLY C 1 114 ? 76.513 -12.524 116.652 1.00 5.73 114 GLY E N 1
ATOM 3689 C CA . GLY C 1 114 ? 75.102 -12.679 116.310 1.00 5.93 114 GLY E CA 1
ATOM 3690 C C . GLY C 1 114 ? 74.798 -13.710 115.232 1.00 5.99 114 GLY E C 1
ATOM 3691 O O . GLY C 1 114 ? 75.609 -14.591 114.941 1.00 5.96 114 GLY E O 1
ATOM 3692 N N . SER C 1 115 ? 73.612 -13.584 114.641 1.00 5.85 115 SER E N 1
ATOM 3693 C CA . SER C 1 115 ? 73.109 -14.531 113.656 1.00 5.79 115 SER E CA 1
ATOM 3694 C C . SER C 1 115 ? 72.594 -13.779 112.429 1.00 5.78 115 SER E C 1
ATOM 3695 O O . SER C 1 115 ? 72.133 -12.649 112.552 1.00 5.78 115 SER E O 1
ATOM 3698 N N . SER C 1 116 ? 72.686 -14.395 111.250 1.00 5.69 116 SER E N 1
ATOM 3699 C CA . SER C 1 116 ? 72.114 -13.805 110.029 1.00 5.64 116 SER E CA 1
ATOM 3700 C C . SER C 1 116 ? 71.628 -14.851 109.028 1.00 5.45 116 SER E C 1
ATOM 3701 O O . SER C 1 116 ? 72.294 -15.858 108.794 1.00 5.48 116 SER E O 1
ATOM 3704 N N . THR C 1 117 ? 70.470 -14.575 108.433 1.00 5.40 117 THR E N 1
ATOM 3705 C CA . THR C 1 117 ? 69.813 -15.469 107.476 1.00 5.10 117 THR E CA 1
ATOM 3706 C C . THR C 1 117 ? 70.327 -15.256 106.052 1.00 5.08 117 THR E C 1
ATOM 3707 O O . THR C 1 117 ? 70.218 -16.138 105.201 1.00 4.86 117 THR E O 1
ATOM 3711 N N . GLY C 1 118 ? 70.879 -14.071 105.810 1.00 5.15 118 GLY E N 1
ATOM 3712 C CA . GLY C 1 118 ? 71.366 -13.645 104.497 1.00 5.15 118 GLY E CA 1
ATOM 3713 C C . GLY C 1 118 ? 71.582 -12.139 104.550 1.00 5.18 118 GLY E C 1
ATOM 3714 O O . GLY C 1 118 ? 71.318 -11.523 105.584 1.00 5.24 118 GLY E O 1
ATOM 3715 N N . PRO C 1 119 ? 72.067 -11.533 103.446 1.00 5.32 119 PRO E N 1
ATOM 3716 C CA . PRO C 1 119 ? 72.324 -10.085 103.403 1.00 5.08 119 PRO E CA 1
ATOM 3717 C C . PRO C 1 119 ? 71.138 -9.212 103.836 1.00 4.84 119 PRO E C 1
ATOM 3718 O O . PRO C 1 119 ? 70.039 -9.339 103.293 1.00 4.84 119 PRO E O 1
ATOM 3722 N N . HIS C 1 120 ? 71.375 -8.356 104.831 1.00 4.66 120 HIS E N 1
ATOM 3723 C CA . HIS C 1 120 ? 70.416 -7.332 105.266 1.00 4.28 120 HIS E CA 1
ATOM 3724 C C . HIS C 1 120 ? 71.097 -6.293 106.163 1.00 4.27 120 HIS E C 1
ATOM 3725 O O . HIS C 1 120 ? 72.138 -6.566 106.752 1.00 4.31 120 HIS E O 1
ATOM 3732 N N . LEU C 1 121 ? 70.525 -5.096 106.239 1.00 4.27 121 LEU E N 1
ATOM 3733 C CA . LEU C 1 121 ? 70.872 -4.157 107.307 1.00 4.18 121 LEU E CA 1
ATOM 3734 C C . LEU C 1 121 ? 70.040 -4.527 108.532 1.00 4.05 121 LEU E C 1
ATOM 3735 O O . LEU C 1 121 ? 68.867 -4.878 108.400 1.00 3.82 121 LEU E O 1
ATOM 3740 N N . HIS C 1 122 ? 70.667 -4.473 109.706 1.00 4.06 122 HIS E N 1
ATOM 3741 C CA . HIS C 1 122 ? 69.978 -4.549 110.995 1.00 4.28 122 HIS E CA 1
ATOM 3742 C C . HIS C 1 122 ? 69.945 -3.137 111.613 1.00 4.14 122 HIS E C 1
ATOM 3743 O O . HIS C 1 122 ? 70.957 -2.640 112.103 1.00 4.07 122 HIS E O 1
ATOM 3750 N N . PHE C 1 123 ? 68.774 -2.500 111.566 1.00 4.21 123 PHE E N 1
ATOM 3751 C CA . PHE C 1 123 ? 68.608 -1.092 111.962 1.00 4.16 123 PHE E CA 1
ATOM 3752 C C . PHE C 1 123 ? 67.988 -0.980 113.359 1.00 3.99 123 PHE E C 1
ATOM 3753 O O . PHE C 1 123 ? 67.182 -1.827 113.745 1.00 4.00 123 PHE E O 1
ATOM 3761 N N . SER C 1 124 ? 68.380 0.051 114.112 1.00 4.09 124 SER E N 1
ATOM 3762 C CA . SER C 1 124 ? 67.898 0.256 115.487 1.00 4.08 124 SER E CA 1
ATOM 3763 C C . SER C 1 124 ? 67.833 1.720 115.924 1.00 4.31 124 SER E C 1
ATOM 3764 O O . SER C 1 124 ? 68.610 2.553 115.451 1.00 4.27 124 SER E O 1
ATOM 3767 N N . LEU C 1 125 ? 66.907 2.003 116.843 1.00 4.21 125 LEU E N 1
ATOM 3768 C CA . LEU C 1 125 ? 66.749 3.318 117.465 1.00 4.34 125 LEU E CA 1
ATOM 3769 C C . LEU C 1 125 ? 67.295 3.297 118.892 1.00 4.67 125 LEU E C 1
ATOM 3770 O O . LEU C 1 125 ? 67.185 2.289 119.601 1.00 4.22 125 LEU E O 1
ATOM 3775 N N . LEU C 1 126 ? 67.887 4.417 119.299 1.00 4.89 126 LEU E N 1
ATOM 3776 C CA . LEU C 1 126 ? 68.405 4.588 120.649 1.00 5.64 126 LEU E CA 1
ATOM 3777 C C . LEU C 1 126 ? 68.117 5.997 121.164 1.00 6.15 126 LEU E C 1
ATOM 3778 O O . LEU C 1 126 ? 67.880 6.913 120.387 1.00 6.26 126 LEU E O 1
ATOM 3783 N N . TYR C 1 127 ? 68.138 6.152 122.483 1.00 6.82 127 TYR E N 1
ATOM 3784 C CA . TYR C 1 127 ? 67.961 7.447 123.122 1.00 7.29 127 TYR E CA 1
ATOM 3785 C C . TYR C 1 127 ? 68.882 7.494 124.328 1.00 7.49 127 TYR E C 1
ATOM 3786 O O . TYR C 1 127 ? 68.804 6.629 125.207 1.00 7.52 127 TYR E O 1
ATOM 3795 N N . ASN C 1 128 ? 69.764 8.492 124.348 1.00 7.64 128 ASN E N 1
ATOM 3796 C CA . ASN C 1 128 ? 70.757 8.659 125.413 1.00 7.92 128 ASN E CA 1
ATOM 3797 C C . ASN C 1 128 ? 71.653 7.429 125.625 1.00 8.03 128 ASN E C 1
ATOM 3798 O O . ASN C 1 128 ? 72.101 7.150 126.741 1.00 8.14 128 ASN E O 1
ATOM 3803 N N . GLY C 1 129 ? 71.904 6.702 124.539 1.00 8.10 129 GLY E N 1
ATOM 3804 C CA . GLY C 1 129 ? 72.803 5.548 124.549 1.00 8.14 129 GLY E CA 1
ATOM 3805 C C . GLY C 1 129 ? 72.119 4.208 124.748 1.00 7.95 129 GLY E C 1
ATOM 3806 O O . GLY C 1 129 ? 72.761 3.165 124.639 1.00 8.03 129 GLY E O 1
ATOM 3807 N N . ALA C 1 130 ? 70.821 4.236 125.042 1.00 7.78 130 ALA E N 1
ATOM 3808 C CA . ALA C 1 130 ? 70.067 3.016 125.321 1.00 7.68 130 ALA E CA 1
ATOM 3809 C C . ALA C 1 130 ? 69.072 2.696 124.211 1.00 7.52 130 ALA E C 1
ATOM 3810 O O . ALA C 1 130 ? 68.374 3.587 123.721 1.00 7.27 130 ALA E O 1
ATOM 3812 N N . PHE C 1 131 ? 69.002 1.419 123.828 1.00 7.62 131 PHE E N 1
ATOM 3813 C CA . PHE C 1 131 ? 68.015 0.965 122.853 1.00 7.56 131 PHE E CA 1
ATOM 3814 C C . PHE C 1 131 ? 66.612 1.229 123.399 1.00 7.45 131 PHE E C 1
ATOM 3815 O O . PHE C 1 131 ? 66.369 1.071 124.599 1.00 7.11 131 PHE E O 1
ATOM 3823 N N . VAL C 1 132 ? 65.708 1.655 122.519 1.00 7.31 132 VAL E N 1
ATOM 3824 C CA . VAL C 1 132 ? 64.331 1.987 122.897 1.00 7.51 132 VAL E CA 1
ATOM 3825 C C . VAL C 1 132 ? 63.331 1.479 121.858 1.00 7.58 132 VAL E C 1
ATOM 3826 O O . VAL C 1 132 ? 63.667 1.339 120.681 1.00 7.75 132 VAL E O 1
ATOM 3830 N N . SER C 1 133 ? 62.103 1.217 122.298 1.00 7.58 133 SER E N 1
ATOM 3831 C CA . SER C 1 133 ? 61.039 0.724 121.423 1.00 7.72 133 SER E CA 1
ATOM 3832 C C . SER C 1 133 ? 60.818 1.617 120.203 1.00 7.71 133 SER E C 1
ATOM 3833 O O . SER C 1 133 ? 60.870 2.844 120.300 1.00 7.56 133 SER E O 1
ATOM 3836 N N . LEU C 1 134 ? 60.580 0.982 119.058 1.00 7.80 134 LEU E N 1
ATOM 3837 C CA . LEU C 1 134 ? 60.263 1.683 117.817 1.00 7.89 134 LEU E CA 1
ATOM 3838 C C . LEU C 1 134 ? 58.830 2.211 117.783 1.00 8.24 134 LEU E C 1
ATOM 3839 O O . LEU C 1 134 ? 58.497 3.034 116.930 1.00 8.35 134 LEU E O 1
ATOM 3844 N N . GLN C 1 135 ? 57.992 1.734 118.707 1.00 8.25 135 GLN E N 1
ATOM 3845 C CA . GLN C 1 135 ? 56.566 2.074 118.743 1.00 8.59 135 GLN E CA 1
ATOM 3846 C C . GLN C 1 135 ? 56.266 3.573 118.618 1.00 8.52 135 GLN E C 1
ATOM 3847 O O . GLN C 1 135 ? 56.754 4.386 119.403 1.00 8.39 135 GLN E O 1
ATOM 3853 N N . GLY C 1 136 ? 55.456 3.917 117.619 1.00 8.39 136 GLY E N 1
ATOM 3854 C CA . GLY C 1 136 ? 55.007 5.294 117.408 1.00 8.42 136 GLY E CA 1
ATOM 3855 C C . GLY C 1 136 ? 56.024 6.265 116.834 1.00 8.26 136 GLY E C 1
ATOM 3856 O O . GLY C 1 136 ? 55.771 7.470 116.797 1.00 8.37 136 GLY E O 1
ATOM 3857 N N . ALA C 1 137 ? 57.171 5.753 116.388 1.00 8.22 137 ALA E N 1
ATOM 3858 C CA . ALA C 1 137 ? 58.214 6.597 115.796 1.00 8.05 137 ALA E CA 1
ATOM 3859 C C . ALA C 1 137 ? 58.000 6.772 114.292 1.00 7.93 137 ALA E C 1
ATOM 3860 O O . ALA C 1 137 ? 57.472 5.883 113.627 1.00 7.73 137 ALA E O 1
ATOM 3862 N N . SER C 1 138 ? 58.409 7.923 113.762 1.00 8.07 138 SER E N 1
ATOM 3863 C CA . SER C 1 138 ? 58.237 8.225 112.335 1.00 8.01 138 SER E CA 1
ATOM 3864 C C . SER C 1 138 ? 59.538 8.175 111.537 1.00 7.71 138 SER E C 1
ATOM 3865 O O . SER C 1 138 ? 60.555 8.709 111.966 1.00 7.50 138 SER E O 1
ATOM 3868 N N . PHE C 1 139 ? 59.479 7.543 110.367 1.00 7.73 139 PHE E N 1
ATOM 3869 C CA . PHE C 1 139 ? 60.582 7.542 109.403 1.00 7.89 139 PHE E CA 1
ATOM 3870 C C . PHE C 1 139 ? 60.043 8.082 108.086 1.00 8.11 139 PHE E C 1
ATOM 3871 O O . PHE C 1 139 ? 59.464 7.343 107.281 1.00 8.25 139 PHE E O 1
ATOM 3879 N N . GLY C 1 140 ? 60.212 9.386 107.884 1.00 7.98 140 GLY E N 1
ATOM 3880 C CA . GLY C 1 140 ? 59.402 10.101 106.899 1.00 8.33 140 GLY E CA 1
ATOM 3881 C C . GLY C 1 140 ? 57.954 10.079 107.384 1.00 8.49 140 GLY E C 1
ATOM 3882 O O . GLY C 1 140 ? 57.712 10.169 108.590 1.00 8.07 140 GLY E O 1
ATOM 3883 N N . PRO C 1 141 ? 56.984 9.943 106.455 1.00 8.46 141 PRO E N 1
ATOM 3884 C CA . PRO C 1 141 ? 55.573 9.902 106.841 1.00 8.63 141 PRO E CA 1
ATOM 3885 C C . PRO C 1 141 ? 55.155 8.588 107.521 1.00 8.70 141 PRO E C 1
ATOM 3886 O O . PRO C 1 141 ? 54.103 8.548 108.159 1.00 8.68 141 PRO E O 1
ATOM 3890 N N . TYR C 1 142 ? 55.972 7.540 107.385 1.00 8.44 142 TYR E N 1
ATOM 3891 C CA . TYR C 1 142 ? 55.652 6.201 107.903 1.00 8.37 142 TYR E CA 1
ATOM 3892 C C . TYR C 1 142 ? 55.791 6.084 109.415 1.00 8.78 142 TYR E C 1
ATOM 3893 O O . TYR C 1 142 ? 56.912 6.060 109.941 1.00 8.65 142 TYR E O 1
ATOM 3902 N N . ARG C 1 143 ? 54.660 5.992 110.111 1.00 8.99 143 ARG E N 1
ATOM 3903 C CA . ARG C 1 143 ? 54.677 5.687 111.538 1.00 9.42 143 ARG E CA 1
ATOM 3904 C C . ARG C 1 143 ? 54.661 4.178 111.726 1.00 9.33 143 ARG E C 1
ATOM 3905 O O . ARG C 1 143 ? 53.883 3.467 111.089 1.00 9.41 143 ARG E O 1
ATOM 3913 N N . ILE C 1 144 ? 55.520 3.699 112.613 1.00 9.46 144 ILE E N 1
ATOM 3914 C CA . ILE C 1 144 ? 55.720 2.266 112.791 1.00 9.45 144 ILE E CA 1
ATOM 3915 C C . ILE C 1 144 ? 54.934 1.713 113.989 1.00 9.44 144 ILE E C 1
ATOM 3916 O O . ILE C 1 144 ? 54.977 2.269 115.091 1.00 9.47 144 ILE E O 1
ATOM 3921 N N . ASN C 1 145 ? 54.180 0.644 113.742 1.00 9.11 145 ASN E N 1
ATOM 3922 C CA . ASN C 1 145 ? 53.527 -0.109 114.803 1.00 9.10 145 ASN E CA 1
ATOM 3923 C C . ASN C 1 145 ? 54.210 -1.459 114.970 1.00 9.23 145 ASN E C 1
ATOM 3924 O O . ASN C 1 145 ? 54.306 -2.235 114.020 1.00 8.68 145 ASN E O 1
ATOM 3929 N N . VAL C 1 146 ? 54.688 -1.722 116.182 1.00 9.38 146 VAL E N 1
ATOM 3930 C CA . VAL C 1 146 ? 55.434 -2.938 116.482 1.00 9.79 146 VAL E CA 1
ATOM 3931 C C . VAL C 1 146 ? 54.471 -4.080 116.831 1.00 9.99 146 VAL E C 1
ATOM 3932 O O . VAL C 1 146 ? 53.471 -3.863 117.514 1.00 10.00 146 VAL E O 1
ATOM 3936 N N . GLY C 1 147 ? 54.787 -5.288 116.363 1.00 10.22 147 GLY E N 1
ATOM 3937 C CA . GLY C 1 147 ? 53.971 -6.475 116.634 1.00 10.47 147 GLY E CA 1
ATOM 3938 C C . GLY C 1 147 ? 54.109 -7.034 118.043 1.00 10.63 147 GLY E C 1
ATOM 3939 O O . GLY C 1 147 ? 54.688 -6.394 118.924 1.00 10.68 147 GLY E O 1
ATOM 3940 N N . THR C 1 148 ? 53.598 -8.247 118.245 1.00 10.71 148 THR E N 1
ATOM 3941 C CA . THR C 1 148 ? 53.450 -8.820 119.591 1.00 10.81 148 THR E CA 1
ATOM 3942 C C . THR C 1 148 ? 54.454 -9.933 119.932 1.00 10.77 148 THR E C 1
ATOM 3943 O O . THR C 1 148 ? 54.237 -10.713 120.867 1.00 10.65 148 THR E O 1
ATOM 3947 N N . SER C 1 149 ? 55.544 -9.998 119.169 1.00 10.54 149 SER E N 1
ATOM 3948 C CA . SER C 1 149 ? 56.654 -10.919 119.431 1.00 10.33 149 SER E CA 1
ATOM 3949 C C . SER C 1 149 ? 57.858 -10.547 118.571 1.00 10.11 149 SER E C 1
ATOM 3950 O O . SER C 1 149 ? 57.708 -9.851 117.564 1.00 9.65 149 SER E O 1
ATOM 3953 N N . ASN C 1 150 ? 59.044 -11.008 118.970 1.00 9.80 150 ASN E N 1
ATOM 3954 C CA . ASN C 1 150 ? 60.261 -10.780 118.190 1.00 9.64 150 ASN E CA 1
ATOM 3955 C C . ASN C 1 150 ? 60.108 -11.253 116.750 1.00 9.52 150 ASN E C 1
ATOM 3956 O O . ASN C 1 150 ? 59.848 -12.434 116.496 1.00 9.58 150 ASN E O 1
ATOM 3961 N N . TYR C 1 151 ? 60.262 -10.308 115.824 1.00 9.21 151 TYR E N 1
ATOM 3962 C CA . TYR C 1 151 ? 60.127 -10.542 114.380 1.00 8.89 151 TYR E CA 1
ATOM 3963 C C . TYR C 1 151 ? 58.683 -10.797 113.908 1.00 8.76 151 TYR E C 1
ATOM 3964 O O . TYR C 1 151 ? 58.480 -11.275 112.790 1.00 8.50 151 TYR E O 1
ATOM 3973 N N . ASP C 1 152 ? 57.682 -10.492 114.738 1.00 8.74 152 ASP E N 1
ATOM 3974 C CA . ASP C 1 152 ? 56.284 -10.619 114.295 1.00 9.12 152 ASP E CA 1
ATOM 3975 C C . ASP C 1 152 ? 56.056 -9.739 113.062 1.00 9.30 152 ASP E C 1
ATOM 3976 O O . ASP C 1 152 ? 56.375 -8.548 113.075 1.00 9.25 152 ASP E O 1
ATOM 3981 N N . ASN C 1 153 ? 55.531 -10.334 111.994 1.00 9.57 153 ASN E N 1
ATOM 3982 C CA . ASN C 1 153 ? 55.346 -9.605 110.734 1.00 9.72 153 ASN E CA 1
ATOM 3983 C C . ASN C 1 153 ? 53.944 -9.697 110.125 1.00 10.02 153 ASN E C 1
ATOM 3984 O O . ASN C 1 153 ? 53.720 -9.275 108.988 1.00 9.72 153 ASN E O 1
ATOM 3989 N N . ASP C 1 154 ? 53.005 -10.260 110.881 1.00 10.63 154 ASP E N 1
ATOM 3990 C CA . ASP C 1 154 ? 51.604 -10.251 110.476 1.00 11.15 154 ASP E CA 1
ATOM 3991 C C . ASP C 1 154 ? 51.156 -8.794 110.405 1.00 11.50 154 ASP E C 1
ATOM 3992 O O . ASP C 1 154 ? 51.315 -8.047 111.374 1.00 11.57 154 ASP E O 1
ATOM 3997 N N . CYS C 1 155 ? 50.621 -8.392 109.252 1.00 11.85 155 CYS E N 1
ATOM 3998 C CA . CYS C 1 155 ? 50.336 -6.977 108.987 1.00 12.22 155 CYS E CA 1
ATOM 3999 C C . CYS C 1 155 ? 49.075 -6.444 109.674 1.00 12.25 155 CYS E C 1
ATOM 4000 O O . CYS C 1 155 ? 48.705 -5.277 109.513 1.00 12.11 155 CYS E O 1
ATOM 4003 N N . ARG C 1 156 ? 48.428 -7.312 110.441 1.00 12.46 156 ARG E N 1
ATOM 4004 C CA . ARG C 1 156 ? 47.342 -6.918 111.323 1.00 12.69 156 ARG E CA 1
ATOM 4005 C C . ARG C 1 156 ? 47.931 -6.292 112.592 1.00 12.40 156 ARG E C 1
ATOM 4006 O O . ARG C 1 156 ? 47.321 -5.412 113.199 1.00 12.33 156 ARG E O 1
ATOM 4014 N N . ARG C 1 157 ? 49.122 -6.752 112.979 1.00 11.99 157 ARG E N 1
ATOM 4015 C CA . ARG C 1 157 ? 49.800 -6.265 114.185 1.00 11.56 157 ARG E CA 1
ATOM 4016 C C . ARG C 1 157 ? 50.969 -5.327 113.860 1.00 10.95 157 ARG E C 1
ATOM 4017 O O . ARG C 1 157 ? 51.086 -4.250 114.448 1.00 10.90 157 ARG E O 1
ATOM 4025 N N . TYR C 1 158 ? 51.832 -5.754 112.938 1.00 10.11 158 TYR E N 1
ATOM 4026 C CA . TYR C 1 158 ? 53.025 -4.988 112.546 1.00 9.51 158 TYR E CA 1
ATOM 4027 C C . TYR C 1 158 ? 52.834 -4.332 111.181 1.00 9.20 158 TYR E C 1
ATOM 4028 O O . TYR C 1 158 ? 52.461 -4.993 110.218 1.00 8.99 158 TYR E O 1
ATOM 4037 N N . TYR C 1 159 ? 53.104 -3.032 111.101 1.00 8.87 159 TYR E N 1
ATOM 4038 C CA . TYR C 1 159 ? 52.946 -2.290 109.849 1.00 8.51 159 TYR E CA 1
ATOM 4039 C C . TYR C 1 159 ? 53.588 -0.907 109.905 1.00 8.34 159 TYR E C 1
ATOM 4040 O O . TYR C 1 159 ? 53.927 -0.414 110.985 1.00 8.20 159 TYR E O 1
ATOM 4049 N N . PHE C 1 160 ? 53.752 -0.305 108.727 1.00 8.05 160 PHE E N 1
ATOM 4050 C CA . PHE C 1 160 ? 54.144 1.092 108.573 1.00 7.97 160 PHE E CA 1
ATOM 4051 C C . PHE C 1 160 ? 52.913 1.866 108.093 1.00 8.09 160 PHE E C 1
ATOM 4052 O O . PHE C 1 160 ? 52.430 1.645 106.977 1.00 7.83 160 PHE E O 1
ATOM 4060 N N . TYR C 1 161 ? 52.385 2.751 108.938 1.00 8.03 161 TYR E N 1
ATOM 4061 C CA . TYR C 1 161 ? 51.218 3.544 108.557 1.00 8.04 161 TYR E CA 1
ATOM 4062 C C . TYR C 1 161 ? 51.675 4.863 107.963 1.00 7.89 161 TYR E C 1
ATOM 4063 O O . TYR C 1 161 ? 52.255 5.703 108.660 1.00 7.67 161 TYR E O 1
ATOM 4072 N N . ASN C 1 162 ? 51.430 5.022 106.665 1.00 7.85 162 ASN E N 1
ATOM 4073 C CA . ASN C 1 162 ? 51.774 6.241 105.949 1.00 7.89 162 ASN E CA 1
ATOM 4074 C C . ASN C 1 162 ? 50.844 7.361 106.398 1.00 8.17 162 ASN E C 1
ATOM 4075 O O . ASN C 1 162 ? 49.662 7.376 106.041 1.00 8.18 162 ASN E O 1
ATOM 4080 N N . GLN C 1 163 ? 51.385 8.290 107.187 1.00 8.28 163 GLN E N 1
ATOM 4081 C CA . GLN C 1 163 ? 50.606 9.404 107.729 1.00 8.66 163 GLN E CA 1
ATOM 4082 C C . GLN C 1 163 ? 50.141 10.386 106.660 1.00 8.85 163 GLN E C 1
ATOM 4083 O O . GLN C 1 163 ? 49.188 11.126 106.881 1.00 8.82 163 GLN E O 1
ATOM 4089 N N . SER C 1 164 ? 50.790 10.372 105.499 1.00 9.14 164 SER E N 1
ATOM 4090 C CA . SER C 1 164 ? 50.427 11.285 104.418 1.00 9.40 164 SER E CA 1
ATOM 4091 C C . SER C 1 164 ? 49.393 10.713 103.439 1.00 9.33 164 SER E C 1
ATOM 4092 O O . SER C 1 164 ? 48.640 11.467 102.824 1.00 9.46 164 SER E O 1
ATOM 4095 N N . ALA C 1 165 ? 49.350 9.388 103.309 1.00 9.28 165 ALA E N 1
ATOM 4096 C CA . ALA C 1 165 ? 48.450 8.729 102.355 1.00 8.92 165 ALA E CA 1
ATOM 4097 C C . ALA C 1 165 ? 47.285 7.966 102.999 1.00 8.74 165 ALA E C 1
ATOM 4098 O O . ALA C 1 165 ? 46.311 7.631 102.324 1.00 8.51 165 ALA E O 1
ATOM 4100 N N . GLY C 1 166 ? 47.391 7.684 104.297 1.00 8.68 166 GLY E N 1
ATOM 4101 C CA . GLY C 1 166 ? 46.389 6.878 105.003 1.00 8.36 166 GLY E CA 1
ATOM 4102 C C . GLY C 1 166 ? 46.515 5.403 104.673 1.00 8.29 166 GLY E C 1
ATOM 4103 O O . GLY C 1 166 ? 45.636 4.602 105.004 1.00 8.20 166 GLY E O 1
ATOM 4104 N N . THR C 1 167 ? 47.629 5.053 104.033 1.00 8.10 167 THR E N 1
ATOM 4105 C CA . THR C 1 167 ? 47.881 3.704 103.534 1.00 8.15 167 THR E CA 1
ATOM 4106 C C . THR C 1 167 ? 48.701 2.869 104.515 1.00 8.09 167 THR E C 1
ATOM 4107 O O . THR C 1 167 ? 49.588 3.388 105.202 1.00 7.94 167 THR E O 1
ATOM 4111 N N . THR C 1 168 ? 48.390 1.574 104.568 1.00 8.18 168 THR E N 1
ATOM 4112 C CA . THR C 1 168 ? 49.098 0.613 105.413 1.00 8.18 168 THR E CA 1
ATOM 4113 C C . THR C 1 168 ? 50.152 -0.129 104.589 1.00 8.17 168 THR E C 1
ATOM 4114 O O . THR C 1 168 ? 49.884 -0.578 103.473 1.00 8.24 168 THR E O 1
ATOM 4118 N N . HIS C 1 169 ? 51.353 -0.233 105.146 1.00 8.13 169 HIS E N 1
ATOM 4119 C CA . HIS C 1 169 ? 52.488 -0.854 104.472 1.00 8.20 169 HIS E CA 1
ATOM 4120 C C . HIS C 1 169 ? 53.042 -1.977 105.337 1.00 8.44 169 HIS E C 1
ATOM 4121 O O . HIS C 1 169 ? 53.164 -1.826 106.552 1.00 8.62 169 HIS E O 1
ATOM 4128 N N . CYS C 1 170 ? 53.375 -3.097 104.701 1.00 8.60 170 CYS E N 1
ATOM 4129 C CA . CYS C 1 170 ? 53.658 -4.342 105.411 1.00 9.06 170 CYS E CA 1
ATOM 4130 C C . CYS C 1 170 ? 55.084 -4.847 105.260 1.00 8.71 170 CYS E C 1
ATOM 4131 O O . CYS C 1 170 ? 55.804 -4.458 104.341 1.00 8.38 170 CYS E O 1
ATOM 4134 N N . ALA C 1 171 ? 55.477 -5.725 106.180 1.00 8.89 171 ALA E N 1
ATOM 4135 C CA . ALA C 1 171 ? 56.732 -6.455 106.064 1.00 8.91 171 ALA E CA 1
ATOM 4136 C C . ALA C 1 171 ? 56.753 -7.261 104.769 1.00 8.95 171 ALA E C 1
ATOM 4137 O O . ALA C 1 171 ? 55.704 -7.687 104.275 1.00 8.84 171 ALA E O 1
ATOM 4139 N N . PHE C 1 172 ? 57.957 -7.449 104.231 1.00 9.09 172 PHE E N 1
ATOM 4140 C CA . PHE C 1 172 ? 58.204 -8.176 102.976 1.00 9.20 172 PHE E CA 1
ATOM 4141 C C . PHE C 1 172 ? 57.404 -7.664 101.760 1.00 9.39 172 PHE E C 1
ATOM 4142 O O . PHE C 1 172 ? 56.968 -8.441 100.903 1.00 9.18 172 PHE E O 1
ATOM 4150 N N . ARG C 1 173 ? 57.228 -6.343 101.719 1.00 9.55 173 ARG E N 1
ATOM 4151 C CA . ARG C 1 173 ? 56.799 -5.617 100.522 1.00 9.88 173 ARG E CA 1
ATOM 4152 C C . ARG C 1 173 ? 57.737 -4.418 100.354 1.00 9.57 173 ARG E C 1
ATOM 4153 O O . ARG C 1 173 ? 58.161 -3.825 101.355 1.00 9.59 173 ARG E O 1
ATOM 4161 N N . PRO C 1 174 ? 58.077 -4.060 99.099 1.00 9.46 174 PRO E N 1
ATOM 4162 C CA . PRO C 1 174 ? 58.961 -2.910 98.875 1.00 9.25 174 PRO E CA 1
ATOM 4163 C C . PRO C 1 174 ? 58.406 -1.637 99.512 1.00 8.98 174 PRO E C 1
ATOM 4164 O O . PRO C 1 174 ? 57.249 -1.282 99.274 1.00 9.14 174 PRO E O 1
ATOM 4168 N N . LEU C 1 175 ? 59.228 -0.973 100.323 1.00 8.65 175 LEU E N 1
ATOM 4169 C CA . LEU C 1 175 ? 58.816 0.238 101.042 1.00 8.14 175 LEU E CA 1
ATOM 4170 C C . LEU C 1 175 ? 59.560 1.465 100.515 1.00 7.76 175 LEU E C 1
ATOM 4171 O O . LEU C 1 175 ? 60.743 1.663 100.809 1.00 7.64 175 LEU E O 1
ATOM 4176 N N . TYR C 1 176 ? 58.857 2.283 99.737 1.00 7.43 176 TYR E N 1
ATOM 4177 C CA . TYR C 1 176 ? 59.449 3.462 99.102 1.00 7.06 176 TYR E CA 1
ATOM 4178 C C . TYR C 1 176 ? 59.851 4.519 100.127 1.00 7.14 176 TYR E C 1
ATOM 4179 O O . TYR C 1 176 ? 59.077 4.844 101.025 1.00 7.09 176 TYR E O 1
ATOM 4188 N N . ASN C 1 177 ? 61.061 5.055 99.973 1.00 7.07 177 ASN E N 1
ATOM 4189 C CA . ASN C 1 177 ? 61.570 6.113 100.847 1.00 7.22 177 ASN E CA 1
ATOM 4190 C C . ASN C 1 177 ? 61.463 7.514 100.220 1.00 7.19 177 ASN E C 1
ATOM 4191 O O . ASN C 1 177 ? 62.197 7.824 99.284 1.00 7.40 177 ASN E O 1
ATOM 4196 N N . PRO C 1 178 ? 60.556 8.363 100.742 1.00 7.58 178 PRO E N 1
ATOM 4197 C CA . PRO C 1 178 ? 60.417 9.733 100.235 1.00 7.54 178 PRO E CA 1
ATOM 4198 C C . PRO C 1 178 ? 61.329 10.740 100.948 1.00 7.75 178 PRO E C 1
ATOM 4199 O O . PRO C 1 178 ? 61.391 11.905 100.547 1.00 7.51 178 PRO E O 1
ATOM 4203 N N . GLY C 1 179 ? 62.028 10.288 101.986 1.00 7.77 179 GLY E N 1
ATOM 4204 C CA . GLY C 1 179 ? 62.916 11.153 102.764 1.00 8.25 179 GLY E CA 1
ATOM 4205 C C . GLY C 1 179 ? 62.275 11.647 104.046 1.00 8.47 179 GLY E C 1
ATOM 4206 O O . GLY C 1 179 ? 61.356 11.016 104.575 1.00 8.03 179 GLY E O 1
ATOM 4207 N N . LEU C 1 180 ? 62.766 12.778 104.543 1.00 8.70 180 LEU E N 1
ATOM 4208 C CA . LEU C 1 180 ? 62.223 13.395 105.751 1.00 9.39 180 LEU E CA 1
ATOM 4209 C C . LEU C 1 180 ? 60.794 13.884 105.546 1.00 9.89 180 LEU E C 1
ATOM 4210 O O . LEU C 1 180 ? 60.439 14.352 104.465 1.00 9.66 180 LEU E O 1
ATOM 4215 N N . ALA C 1 181 ? 59.983 13.772 106.595 1.00 10.98 181 ALA E N 1
ATOM 4216 C CA . ALA C 1 181 ? 58.595 14.222 106.545 1.00 12.13 181 ALA E CA 1
ATOM 4217 C C . ALA C 1 181 ? 58.456 15.693 106.907 1.00 13.04 181 ALA E C 1
ATOM 4218 O O . ALA C 1 181 ? 59.444 16.366 107.244 1.00 13.10 181 ALA E O 1
ATOM 4220 N N . LEU C 1 182 ? 57.209 16.161 106.818 1.00 13.81 182 LEU E N 1
ATOM 4221 C CA . LEU C 1 182 ? 56.750 17.478 107.278 1.00 14.58 182 LEU E CA 1
ATOM 4222 C C . LEU C 1 182 ? 56.834 18.574 106.215 1.00 14.75 182 LEU E C 1
ATOM 4223 O O . LEU C 1 182 ? 56.513 19.741 106.462 1.00 14.82 182 LEU E O 1
ATOM 4229 N N . PRO D 1 2 ? 74.636 -10.752 71.398 1.00 11.75 2 PRO G N 1
ATOM 4230 C CA . PRO D 1 2 ? 74.698 -11.787 72.404 1.00 11.67 2 PRO G CA 1
ATOM 4231 C C . PRO D 1 2 ? 76.027 -12.554 72.535 1.00 11.30 2 PRO G C 1
ATOM 4232 O O . PRO D 1 2 ? 76.850 -12.139 73.350 1.00 11.45 2 PRO G O 1
ATOM 4236 N N . PRO D 1 3 ? 76.252 -13.631 71.741 1.00 11.13 3 PRO G N 1
ATOM 4237 C CA . PRO D 1 3 ? 77.217 -14.655 72.191 1.00 10.92 3 PRO G CA 1
ATOM 4238 C C . PRO D 1 3 ? 78.538 -14.097 72.732 1.00 10.82 3 PRO G C 1
ATOM 4239 O O . PRO D 1 3 ? 79.229 -13.340 72.043 1.00 10.70 3 PRO G O 1
ATOM 4243 N N . SER D 1 4 ? 78.864 -14.482 73.967 1.00 10.48 4 SER G N 1
ATOM 4244 C CA . SER D 1 4 ? 80.005 -13.942 74.709 1.00 10.22 4 SER G CA 1
ATOM 4245 C C . SER D 1 4 ? 81.373 -14.307 74.120 1.00 9.75 4 SER G C 1
ATOM 4246 O O . SER D 1 4 ? 82.396 -13.759 74.526 1.00 9.83 4 SER G O 1
ATOM 4249 N N . ASN D 1 5 ? 81.379 -15.226 73.163 1.00 9.40 5 ASN G N 1
ATOM 4250 C CA . ASN D 1 5 ? 82.615 -15.744 72.586 1.00 8.91 5 ASN G CA 1
ATOM 4251 C C . ASN D 1 5 ? 82.839 -15.299 71.138 1.00 8.52 5 ASN G C 1
ATOM 4252 O O . ASN D 1 5 ? 83.704 -15.837 70.447 1.00 8.21 5 ASN G O 1
ATOM 4257 N N . LEU D 1 6 ? 82.054 -14.320 70.689 1.00 8.18 6 LEU G N 1
ATOM 4258 C CA . LEU D 1 6 ? 82.034 -13.912 69.281 1.00 7.96 6 LEU G CA 1
ATOM 4259 C C . LEU D 1 6 ? 83.025 -12.808 68.944 1.00 7.78 6 LEU G C 1
ATOM 4260 O O . LEU D 1 6 ? 83.783 -12.916 67.970 1.00 7.64 6 LEU G O 1
ATOM 4265 N N . MET D 1 7 ? 83.016 -11.751 69.753 1.00 7.37 7 MET G N 1
ATOM 4266 C CA . MET D 1 7 ? 83.687 -10.507 69.397 1.00 7.03 7 MET G CA 1
ATOM 4267 C C . MET D 1 7 ? 84.878 -10.147 70.275 1.00 6.96 7 MET G C 1
ATOM 4268 O O . MET D 1 7 ? 85.007 -10.612 71.411 1.00 7.13 7 MET G O 1
ATOM 4273 N N . GLN D 1 8 ? 85.751 -9.318 69.712 1.00 6.72 8 GLN G N 1
ATOM 4274 C CA . GLN D 1 8 ? 86.852 -8.701 70.433 1.00 6.29 8 GLN G CA 1
ATOM 4275 C C . GLN D 1 8 ? 86.906 -7.226 70.022 1.00 6.29 8 GLN G C 1
ATOM 4276 O O . GLN D 1 8 ? 86.199 -6.802 69.100 1.00 6.50 8 GLN G O 1
ATOM 4282 N N . LEU D 1 9 ? 87.743 -6.451 70.701 1.00 5.88 9 LEU G N 1
ATOM 4283 C CA . LEU D 1 9 ? 87.993 -5.068 70.307 1.00 5.55 9 LEU G CA 1
ATOM 4284 C C . LEU D 1 9 ? 88.649 -5.038 68.919 1.00 5.32 9 LEU G C 1
ATOM 4285 O O . LEU D 1 9 ? 89.474 -5.904 68.604 1.00 5.11 9 LEU G O 1
ATOM 4290 N N . PRO D 1 10 ? 88.280 -4.045 68.083 1.00 5.20 10 PRO G N 1
ATOM 4291 C CA . PRO D 1 10 ? 88.679 -4.045 66.669 1.00 5.10 10 PRO G CA 1
ATOM 4292 C C . PRO D 1 10 ? 90.135 -3.639 66.403 1.00 5.24 10 PRO G C 1
ATOM 4293 O O . PRO D 1 10 ? 90.461 -3.182 65.302 1.00 5.03 10 PRO G O 1
ATOM 4297 N N . TRP D 1 11 ? 90.996 -3.805 67.406 1.00 5.38 11 TRP G N 1
ATOM 4298 C CA . TRP D 1 11 ? 92.437 -3.684 67.211 1.00 5.71 11 TRP G CA 1
ATOM 4299 C C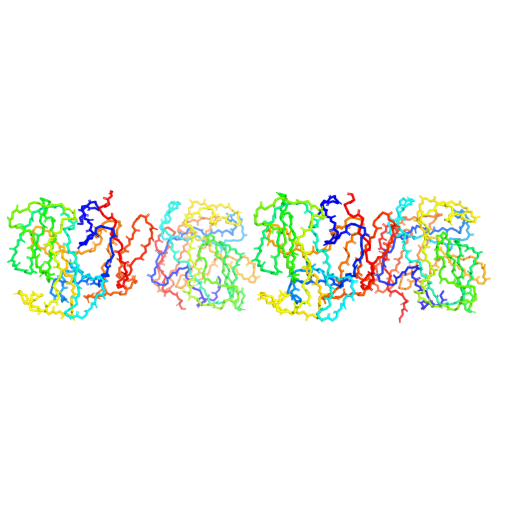 . TRP D 1 11 ? 93.154 -4.952 67.657 1.00 6.08 11 TRP G C 1
ATOM 4300 O O . TRP D 1 11 ? 92.531 -5.870 68.194 1.00 5.95 11 TRP G O 1
ATOM 4311 N N . ARG D 1 12 ? 94.461 -4.993 67.423 1.00 6.41 12 ARG G N 1
ATOM 4312 C CA . ARG D 1 12 ? 95.273 -6.168 67.710 1.00 7.15 12 ARG G CA 1
ATOM 4313 C C . ARG D 1 12 ? 95.273 -6.587 69.178 1.00 7.02 12 ARG G C 1
ATOM 4314 O O . ARG D 1 12 ? 95.585 -5.795 70.067 1.00 6.76 12 ARG G O 1
ATOM 4322 N N . GLN D 1 13 ? 94.931 -7.850 69.408 1.00 7.24 13 GLN G N 1
ATOM 4323 C CA . GLN D 1 13 ? 95.128 -8.502 70.696 1.00 7.31 13 GLN G CA 1
ATOM 4324 C C . GLN D 1 13 ? 96.573 -8.277 71.164 1.00 7.37 13 GLN G C 1
ATOM 4325 O O . GLN D 1 13 ? 97.524 -8.569 70.434 1.00 7.51 13 GLN G O 1
ATOM 4331 N N . GLY D 1 14 ? 96.731 -7.732 72.368 1.00 7.38 14 GLY G N 1
ATOM 4332 C CA . GLY D 1 14 ? 98.059 -7.418 72.906 1.00 7.19 14 GLY G CA 1
ATOM 4333 C C . GLY D 1 14 ? 98.410 -5.940 72.833 1.00 7.19 14 GLY G C 1
ATOM 4334 O O . GLY D 1 14 ? 99.486 -5.521 73.283 1.00 6.94 14 GLY G O 1
ATOM 4335 N N . TYR D 1 15 ? 97.500 -5.156 72.258 1.00 7.07 15 TYR G N 1
ATOM 4336 C CA . TYR D 1 15 ? 97.657 -3.709 72.136 1.00 7.09 15 TYR G CA 1
ATOM 4337 C C . TYR D 1 15 ? 96.468 -2.970 72.774 1.00 6.73 15 TYR G C 1
ATOM 4338 O O . TYR D 1 15 ? 95.439 -3.575 73.074 1.00 6.45 15 TYR G O 1
ATOM 4347 N N . SER D 1 16 ? 96.628 -1.665 72.983 1.00 6.56 16 SER G N 1
ATOM 4348 C CA . SER D 1 16 ? 95.628 -0.849 73.674 1.00 6.43 16 SER G CA 1
ATOM 4349 C C . SER D 1 16 ? 95.347 0.443 72.917 1.00 6.35 16 SER G C 1
ATOM 4350 O O . SER D 1 16 ? 96.265 1.217 72.634 1.00 6.38 16 SER G O 1
ATOM 4353 N N . TRP D 1 17 ? 94.077 0.671 72.593 1.00 6.26 17 TRP G N 1
ATOM 4354 C CA . TRP D 1 17 ? 93.635 1.940 72.015 1.00 6.04 17 TRP G CA 1
ATOM 4355 C C . TRP D 1 17 ? 92.677 2.625 72.974 1.00 6.00 17 TRP G C 1
ATOM 4356 O O . TRP D 1 17 ? 92.134 1.981 73.879 1.00 6.09 17 TRP G O 1
ATOM 4367 N N . GLN D 1 18 ? 92.453 3.920 72.757 1.00 6.03 18 GLN G N 1
ATOM 4368 C CA . GLN D 1 18 ? 91.517 4.696 73.576 1.00 6.19 18 GLN G CA 1
ATOM 4369 C C . GLN D 1 18 ? 90.142 4.820 72.912 1.00 6.24 18 GLN G C 1
ATOM 4370 O O . GLN D 1 18 ? 90.022 5.427 71.841 1.00 6.27 18 GLN G O 1
ATOM 4376 N N . PRO D 1 19 ? 89.095 4.264 73.553 1.00 6.32 19 PRO G N 1
ATOM 4377 C CA . PRO D 1 19 ? 87.743 4.454 73.020 1.00 6.30 19 PRO G CA 1
ATOM 4378 C C . PRO D 1 19 ? 87.136 5.774 73.485 1.00 6.32 19 PRO G C 1
ATOM 4379 O O . PRO D 1 19 ? 87.471 6.260 74.566 1.00 6.37 19 PRO G O 1
ATOM 4383 N N . ASN D 1 20 ? 86.262 6.358 72.668 1.00 6.26 20 ASN G N 1
ATOM 4384 C CA . ASN D 1 20 ? 85.462 7.497 73.111 1.00 6.35 20 ASN G CA 1
ATOM 4385 C C . ASN D 1 20 ? 84.059 7.009 73.472 1.00 6.49 20 ASN G C 1
ATOM 4386 O O . ASN D 1 20 ? 83.826 5.800 73.519 1.00 6.67 20 ASN G O 1
ATOM 4391 N N . GLY D 1 21 ? 83.135 7.935 73.723 1.00 6.76 21 GLY G N 1
ATOM 4392 C CA . GLY D 1 21 ? 81.770 7.583 74.112 1.00 6.73 21 GLY G CA 1
ATOM 4393 C C . GLY D 1 21 ? 80.934 7.021 72.977 1.00 7.09 21 GLY G C 1
ATOM 4394 O O . GLY D 1 21 ? 81.073 7.438 71.816 1.00 7.21 21 GLY G O 1
ATOM 4395 N N . ALA D 1 22 ? 80.062 6.073 73.319 1.00 7.00 22 ALA G N 1
ATOM 4396 C CA . ALA D 1 22 ? 79.163 5.453 72.357 1.00 6.98 22 ALA G CA 1
ATOM 4397 C C . ALA D 1 22 ? 78.230 6.481 71.725 1.00 7.09 22 ALA G C 1
ATOM 4398 O O . ALA D 1 22 ? 77.887 7.495 72.343 1.00 7.28 22 ALA G O 1
ATOM 4400 N N . HIS D 1 23 ? 77.832 6.207 70.487 1.00 6.93 23 HIS G N 1
ATOM 4401 C CA . HIS D 1 23 ? 77.006 7.120 69.709 1.00 7.11 23 HIS G CA 1
ATOM 4402 C C . HIS D 1 23 ? 76.359 6.366 68.563 1.00 7.41 23 HIS G C 1
ATOM 4403 O O . HIS D 1 23 ? 76.621 5.175 68.371 1.00 7.74 23 HIS G O 1
ATOM 4410 N N . SER D 1 24 ? 75.506 7.053 67.810 1.00 8.01 24 SER G N 1
ATOM 4411 C CA . SER D 1 24 ? 74.868 6.449 66.653 1.00 8.61 24 SER G CA 1
ATOM 4412 C C . SER D 1 24 ? 75.857 6.363 65.495 1.00 9.07 24 SER G C 1
ATOM 4413 O O . SER D 1 24 ? 76.981 6.869 65.581 1.00 9.09 24 SER G O 1
ATOM 4416 N N . ASN D 1 25 ? 75.434 5.708 64.421 1.00 9.48 25 ASN G N 1
ATOM 4417 C CA . ASN D 1 25 ? 76.240 5.570 63.216 1.00 10.09 25 ASN G CA 1
ATOM 4418 C C . ASN D 1 25 ? 76.627 6.913 62.588 1.00 10.67 25 ASN G C 1
ATOM 4419 O O . ASN D 1 25 ? 77.756 7.081 62.127 1.00 10.52 25 ASN G O 1
ATOM 4424 N N . THR D 1 26 ? 75.689 7.860 62.583 1.00 11.44 26 THR G N 1
ATOM 4425 C CA . THR D 1 26 ? 75.922 9.190 62.012 1.00 12.32 26 THR G CA 1
ATOM 4426 C C . THR D 1 26 ? 76.417 10.202 63.039 1.00 12.91 26 THR G C 1
ATOM 4427 O O . THR D 1 26 ? 77.153 11.130 62.690 1.00 13.13 26 THR G O 1
ATOM 4431 N N . GLY D 1 27 ? 76.008 10.024 64.295 1.00 13.62 27 GLY G N 1
ATOM 4432 C CA . GLY D 1 27 ? 76.393 10.931 65.376 1.00 14.25 27 GLY G CA 1
ATOM 4433 C C . GLY D 1 27 ? 75.261 11.688 66.056 1.00 14.77 27 GLY G C 1
ATOM 4434 O O . GLY D 1 27 ? 75.475 12.327 67.087 1.00 14.82 27 GLY G O 1
ATOM 4435 N N . SER D 1 28 ? 74.059 11.628 65.489 1.00 15.22 28 SER G N 1
ATOM 4436 C CA . SER D 1 28 ? 72.902 12.292 66.092 1.00 15.70 28 SER G CA 1
ATOM 4437 C C . SER D 1 28 ? 71.672 11.390 66.150 1.00 15.99 28 SER G C 1
ATOM 4438 O O . SER D 1 28 ? 70.658 11.739 66.765 1.00 16.18 28 SER G O 1
ATOM 4441 N N . GLY D 1 29 ? 71.768 10.223 65.521 1.00 16.13 29 GLY G N 1
ATOM 4442 C CA . GLY D 1 29 ? 70.643 9.305 65.461 1.00 16.46 29 GLY G CA 1
ATOM 4443 C C . GLY D 1 29 ? 70.453 8.490 66.725 1.00 16.72 29 GLY G C 1
ATOM 4444 O O . GLY D 1 29 ? 70.746 8.939 67.836 1.00 17.10 29 GLY G O 1
ATOM 4445 N N . TYR D 1 30 ? 69.963 7.273 66.524 1.00 16.65 30 TYR G N 1
ATOM 4446 C CA . TYR D 1 30 ? 69.660 6.315 67.572 1.00 16.43 30 TYR G CA 1
ATOM 4447 C C . TYR D 1 30 ? 69.356 5.043 66.780 1.00 15.60 30 TYR G C 1
ATOM 4448 O O . TYR D 1 30 ? 68.662 5.114 65.759 1.00 15.80 30 TYR G O 1
ATOM 4457 N N . PRO D 1 31 ? 69.850 3.877 67.233 1.00 14.64 31 PRO G N 1
ATOM 4458 C CA . PRO D 1 31 ? 70.497 3.556 68.503 1.00 13.78 31 PRO G CA 1
ATOM 4459 C C . PRO D 1 31 ? 72.008 3.793 68.542 1.00 13.01 31 PRO G C 1
ATOM 4460 O O . PRO D 1 31 ? 72.654 3.916 67.494 1.00 12.80 31 PRO G O 1
ATOM 4464 N N . TYR D 1 32 ? 72.557 3.842 69.756 1.00 12.04 32 TYR G N 1
ATOM 4465 C CA . TYR D 1 32 ? 73.990 4.037 69.952 1.00 11.00 32 TYR G CA 1
ATOM 4466 C C . TYR D 1 32 ? 74.750 2.745 69.636 1.00 10.26 32 TYR G C 1
ATOM 4467 O O . TYR D 1 32 ? 75.120 1.979 70.529 1.00 9.61 32 TYR G O 1
ATOM 4476 N N . SER D 1 33 ? 74.967 2.535 68.342 1.00 9.49 33 SER G N 1
ATOM 4477 C CA . SER D 1 33 ? 75.551 1.316 67.795 1.00 8.87 33 SER G CA 1
ATOM 4478 C C . SER D 1 33 ? 77.058 1.408 67.606 1.00 8.34 33 SER G C 1
ATOM 4479 O O . SER D 1 33 ? 77.683 0.430 67.197 1.00 8.33 33 SER G O 1
ATOM 4482 N N . SER D 1 34 ? 77.635 2.575 67.892 1.00 7.86 34 SER G N 1
ATOM 4483 C CA . SER D 1 34 ? 79.013 2.867 67.489 1.00 7.27 34 SER G CA 1
ATOM 4484 C C . SER D 1 34 ? 79.895 3.428 68.604 1.00 7.15 34 SER G C 1
ATOM 4485 O O . SER D 1 34 ? 79.427 4.170 69.469 1.00 7.18 34 SER G O 1
ATOM 4488 N N . PHE D 1 35 ? 81.173 3.063 68.574 1.00 6.86 35 PHE G N 1
ATOM 4489 C CA . PHE D 1 35 ? 82.192 3.790 69.325 1.00 6.99 35 PHE G CA 1
ATOM 4490 C C . PHE D 1 35 ? 83.439 4.005 68.473 1.00 6.77 35 PHE G C 1
ATOM 4491 O O . PHE D 1 35 ? 83.704 3.244 67.535 1.00 7.23 35 PHE G O 1
ATOM 4499 N N . ASP D 1 36 ? 84.176 5.064 68.781 1.00 6.46 36 ASP G N 1
ATOM 4500 C CA . ASP D 1 36 ? 85.381 5.389 68.034 1.00 6.23 36 ASP G CA 1
ATOM 4501 C C . ASP D 1 36 ? 86.609 4.939 68.806 1.00 6.35 36 ASP G C 1
ATOM 4502 O O . ASP D 1 36 ? 86.577 4.828 70.033 1.00 5.91 36 ASP G O 1
ATOM 4507 N N . ALA D 1 37 ? 87.682 4.666 68.069 1.00 6.24 37 ALA G N 1
ATOM 4508 C CA . ALA D 1 37 ? 88.928 4.217 68.663 1.00 6.56 37 ALA G CA 1
ATOM 4509 C C . ALA D 1 37 ? 90.127 4.762 67.905 1.00 6.70 37 ALA G C 1
ATOM 4510 O O . ALA D 1 37 ? 90.114 4.885 66.676 1.00 6.56 37 ALA G O 1
ATOM 4512 N N . SER D 1 38 ? 91.152 5.104 68.675 1.00 6.97 38 SER G N 1
ATOM 4513 C CA . SER D 1 38 ? 92.424 5.570 68.163 1.00 7.23 38 SER G CA 1
ATOM 4514 C C . SER D 1 38 ? 93.453 5.232 69.230 1.00 7.44 38 SER G C 1
ATOM 4515 O O . SER D 1 38 ? 93.123 5.172 70.420 1.00 7.67 38 SER G O 1
ATOM 4518 N N . TYR D 1 39 ? 94.691 4.999 68.814 1.00 7.62 39 TYR G N 1
ATOM 4519 C CA . TYR D 1 39 ? 95.762 4.713 69.765 1.00 7.72 39 TYR G CA 1
ATOM 4520 C C . TYR D 1 39 ? 96.117 5.946 70.588 1.00 7.80 39 TYR G C 1
ATOM 4521 O O . TYR D 1 39 ? 96.260 5.859 71.810 1.00 7.88 39 TYR G O 1
ATOM 4530 N N . ASP D 1 40 ? 96.239 7.088 69.912 1.00 7.82 40 ASP G N 1
ATOM 4531 C CA . ASP D 1 40 ? 96.737 8.316 70.532 1.00 8.23 40 ASP G CA 1
ATOM 4532 C C . ASP D 1 40 ? 95.910 9.571 70.220 1.00 8.15 40 ASP G C 1
ATOM 4533 O O . ASP D 1 40 ? 96.315 10.676 70.580 1.00 8.21 40 ASP G O 1
ATOM 4538 N N . TRP D 1 41 ? 94.757 9.395 69.570 1.00 8.05 41 TRP G N 1
ATOM 4539 C CA . TRP D 1 41 ? 93.916 10.513 69.100 1.00 7.92 41 TRP G CA 1
ATOM 4540 C C . TRP D 1 41 ? 94.752 11.693 68.568 1.00 8.06 41 TRP G C 1
ATOM 4541 O O . TRP D 1 41 ? 94.720 12.791 69.134 1.00 7.91 41 TRP G O 1
ATOM 4552 N N . PRO D 1 42 ? 95.505 11.466 67.472 1.00 8.13 42 PRO G N 1
ATOM 4553 C CA . PRO D 1 42 ? 96.477 12.458 67.030 1.00 8.14 42 PRO G CA 1
ATOM 4554 C C . PRO D 1 42 ? 95.870 13.512 66.106 1.00 8.12 42 PRO G C 1
ATOM 4555 O O . PRO D 1 42 ? 94.680 13.444 65.781 1.00 8.08 42 PRO G O 1
ATOM 4559 N N . ARG D 1 43 ? 96.690 14.480 65.698 1.00 8.01 43 ARG G N 1
ATOM 4560 C CA . ARG D 1 43 ? 96.328 15.393 64.618 1.00 8.00 43 ARG G CA 1
ATOM 4561 C C . ARG D 1 43 ? 96.476 14.663 63.284 1.00 7.75 43 ARG G C 1
ATOM 4562 O O . ARG D 1 43 ? 97.178 13.646 63.201 1.00 7.45 43 ARG G O 1
ATOM 4570 N N . TRP D 1 44 ? 95.814 15.181 62.250 1.00 7.48 44 TRP G N 1
ATOM 4571 C CA . TRP D 1 44 ? 95.908 14.624 60.897 1.00 7.64 44 TRP G CA 1
ATOM 4572 C C . TRP D 1 44 ? 97.355 14.572 60.400 1.00 7.76 44 TRP G C 1
ATOM 4573 O O . TRP D 1 44 ? 98.161 15.451 60.712 1.00 7.71 44 TRP G O 1
ATOM 4584 N N . GLY D 1 45 ? 97.672 13.535 59.629 1.00 7.71 45 GLY G N 1
ATOM 4585 C CA . GLY D 1 45 ? 99.000 13.381 59.049 1.00 7.52 45 GLY G CA 1
ATOM 4586 C C . GLY D 1 45 ? 99.922 12.461 59.829 1.00 7.27 45 GLY G C 1
ATOM 4587 O O . GLY D 1 45 ? 100.906 11.959 59.279 1.00 7.32 45 GLY G O 1
ATOM 4588 N N . SER D 1 46 ? 99.620 12.255 61.110 1.00 6.89 46 SER G N 1
ATOM 4589 C CA . SER D 1 46 ? 100.406 11.351 61.962 1.00 6.62 46 SER G CA 1
ATOM 4590 C C . SER D 1 46 ? 100.194 9.878 61.598 1.00 6.35 46 SER G C 1
ATOM 4591 O O . SER D 1 46 ? 99.215 9.524 60.932 1.00 5.99 46 SER G O 1
ATOM 4594 N N . ALA D 1 47 ? 101.123 9.028 62.035 1.00 6.11 47 ALA G N 1
ATOM 4595 C CA . ALA D 1 47 ? 101.051 7.597 61.748 1.00 5.98 47 ALA G CA 1
ATOM 4596 C C . ALA D 1 47 ? 99.827 6.996 62.419 1.00 5.71 47 ALA G C 1
ATOM 4597 O O . ALA D 1 47 ? 99.469 7.383 63.527 1.00 5.91 47 ALA G O 1
ATOM 4599 N N . THR D 1 48 ? 99.173 6.073 61.727 1.00 5.73 48 THR G N 1
ATOM 4600 C CA . THR D 1 48 ? 97.999 5.402 62.260 1.00 5.73 48 THR G CA 1
ATOM 4601 C C . THR D 1 48 ? 98.271 3.911 62.400 1.00 5.89 48 THR G C 1
ATOM 4602 O O . THR D 1 48 ? 99.350 3.432 62.034 1.00 5.99 48 THR G O 1
ATOM 4606 N N . TYR D 1 49 ? 97.290 3.179 62.919 1.00 5.73 49 TYR G N 1
ATOM 4607 C CA . TYR D 1 49 ? 97.546 1.820 63.376 1.00 6.00 49 TYR G CA 1
ATOM 4608 C C . TYR D 1 49 ? 96.499 0.792 62.960 1.00 5.78 49 TYR G C 1
ATOM 4609 O O . TYR D 1 49 ? 95.421 1.145 62.480 1.00 5.61 49 TYR G O 1
ATOM 4618 N N . SER D 1 50 ? 96.842 -0.479 63.156 1.00 5.75 50 SER G N 1
ATOM 4619 C CA . SER D 1 50 ? 96.130 -1.604 62.540 1.00 5.59 50 SER G CA 1
ATOM 4620 C C . SER D 1 50 ? 94.719 -1.843 63.076 1.00 5.43 50 SER G C 1
ATOM 4621 O O . SER D 1 50 ? 94.530 -2.095 64.273 1.00 5.58 50 SER G O 1
ATOM 4624 N N . VAL D 1 51 ? 93.740 -1.754 62.174 1.00 5.02 51 VAL G N 1
ATOM 4625 C CA . VAL D 1 51 ? 92.364 -2.173 62.437 1.00 4.56 51 VAL G CA 1
ATOM 4626 C C . VAL D 1 51 ? 92.221 -3.679 62.157 1.00 4.64 51 VAL G C 1
ATOM 4627 O O . VAL D 1 51 ? 92.731 -4.189 61.151 1.00 4.44 51 VAL G O 1
ATOM 4631 N N . VAL D 1 52 ? 91.535 -4.384 63.052 1.00 4.31 52 VAL G N 1
ATOM 4632 C CA . VAL D 1 52 ? 91.336 -5.822 62.902 1.00 4.28 52 VAL G CA 1
ATOM 4633 C C . VAL D 1 52 ? 89.858 -6.196 62.964 1.00 4.18 52 VAL G C 1
ATOM 4634 O O . VAL D 1 52 ? 89.054 -5.524 63.633 1.00 3.89 52 VAL G O 1
ATOM 4638 N N . ALA D 1 53 ? 89.512 -7.271 62.261 1.00 4.28 53 ALA G N 1
ATOM 4639 C CA . ALA D 1 53 ? 88.196 -7.884 62.376 1.00 4.21 53 ALA G CA 1
ATOM 4640 C C . ALA D 1 53 ? 87.889 -8.160 63.842 1.00 4.23 53 ALA G C 1
ATOM 4641 O O . ALA D 1 53 ? 88.715 -8.721 64.569 1.00 4.36 53 ALA G O 1
ATOM 4643 N N . ALA D 1 54 ? 86.705 -7.742 64.275 1.00 4.12 54 ALA G N 1
ATOM 4644 C CA . ALA D 1 54 ? 86.266 -7.962 65.648 1.00 3.84 54 ALA G CA 1
ATOM 4645 C C . ALA D 1 54 ? 85.835 -9.410 65.848 1.00 3.84 54 ALA G C 1
ATOM 4646 O O . ALA D 1 54 ? 85.948 -9.959 66.945 1.00 3.62 54 ALA G O 1
ATOM 4648 N N . HIS D 1 55 ? 85.351 -10.021 64.771 1.00 3.98 55 HIS G N 1
ATOM 4649 C CA . HIS D 1 55 ? 84.874 -11.394 64.794 1.00 3.98 55 HIS G CA 1
ATOM 4650 C C . HIS D 1 55 ? 85.059 -12.048 63.430 1.00 4.19 55 HIS G C 1
ATOM 4651 O O . HIS D 1 55 ? 85.371 -11.370 62.438 1.00 4.00 55 HIS G O 1
ATOM 4658 N N . ALA D 1 56 ? 84.846 -13.363 63.396 1.00 3.81 56 ALA G N 1
ATOM 4659 C CA . ALA D 1 56 ? 84.884 -14.151 62.173 1.00 4.07 56 ALA G CA 1
ATOM 4660 C C . ALA D 1 56 ? 83.704 -13.842 61.260 1.00 4.14 56 ALA G C 1
ATOM 4661 O O . ALA D 1 56 ? 82.605 -13.533 61.727 1.00 3.86 56 ALA G O 1
ATOM 4663 N N . GLY D 1 57 ? 83.945 -13.939 59.957 1.00 4.31 57 GLY G N 1
ATOM 4664 C CA . GLY D 1 57 ? 82.882 -13.811 58.975 1.00 4.70 57 GLY G CA 1
ATOM 4665 C C . GLY D 1 57 ? 83.400 -13.432 57.608 1.00 4.90 57 GLY G C 1
ATOM 4666 O O . GLY D 1 57 ? 84.570 -13.660 57.285 1.00 4.65 57 GLY G O 1
ATOM 4667 N N . THR D 1 58 ? 82.520 -12.836 56.811 1.00 5.04 58 THR G N 1
ATOM 4668 C CA . THR D 1 58 ? 82.827 -12.521 55.422 1.00 5.18 58 THR G CA 1
ATOM 4669 C C . THR D 1 58 ? 83.063 -11.027 55.227 1.00 5.24 58 THR G C 1
ATOM 4670 O O . THR D 1 58 ? 82.356 -10.197 55.805 1.00 4.94 58 THR G O 1
ATOM 4674 N N . VAL D 1 59 ? 84.048 -10.705 54.393 1.00 5.34 59 VAL G N 1
ATOM 4675 C CA . VAL D 1 59 ? 84.428 -9.322 54.117 1.00 5.93 59 VAL G CA 1
ATOM 4676 C C . VAL D 1 59 ? 83.642 -8.745 52.942 1.00 6.17 59 VAL G C 1
ATOM 4677 O O . VAL D 1 59 ? 83.439 -9.408 51.920 1.00 6.17 59 VAL G O 1
ATOM 4681 N N . ARG D 1 60 ? 83.173 -7.517 53.117 1.00 6.57 60 ARG G N 1
ATOM 4682 C CA . ARG D 1 60 ? 82.760 -6.695 51.993 1.00 7.16 60 ARG G CA 1
ATOM 4683 C C . ARG D 1 60 ? 83.505 -5.370 52.072 1.00 7.08 60 ARG G C 1
ATOM 4684 O O . ARG D 1 60 ? 83.517 -4.720 53.114 1.00 7.12 60 ARG G O 1
ATOM 4692 N N . VAL D 1 61 ? 84.139 -4.986 50.971 1.00 7.19 61 VAL G N 1
ATOM 4693 C CA . VAL D 1 61 ? 84.835 -3.707 50.899 1.00 7.35 61 VAL G CA 1
ATOM 4694 C C . VAL D 1 61 ? 83.874 -2.659 50.330 1.00 7.60 61 VAL G C 1
ATOM 4695 O O . VAL D 1 61 ? 83.756 -2.506 49.109 1.00 7.66 61 VAL G O 1
ATOM 4699 N N . LEU D 1 62 ? 83.178 -1.960 51.227 1.00 7.80 62 LEU G N 1
ATOM 4700 C CA . LEU D 1 62 ? 82.157 -0.974 50.843 1.00 8.11 62 LEU G CA 1
ATOM 4701 C C . LEU D 1 62 ? 82.728 0.198 50.037 1.00 7.96 62 LEU G C 1
ATOM 4702 O O . LEU D 1 62 ? 82.115 0.644 49.066 1.00 7.73 62 LEU G O 1
ATOM 4707 N N . SER D 1 63 ? 83.905 0.680 50.439 1.00 8.07 63 SER G N 1
ATOM 4708 C CA . SER D 1 63 ? 84.597 1.762 49.739 1.00 7.92 63 SER G CA 1
ATOM 4709 C C . SER D 1 63 ? 86.094 1.754 50.067 1.00 7.90 63 SER G C 1
ATOM 4710 O O . SER D 1 63 ? 86.589 0.823 50.709 1.00 7.85 63 SER G O 1
ATOM 4713 N N . ARG D 1 64 ? 86.805 2.795 49.637 1.00 7.75 64 ARG G N 1
ATOM 4714 C CA . ARG D 1 64 ? 88.230 2.958 49.962 1.00 7.75 64 ARG G CA 1
ATOM 4715 C C . ARG D 1 64 ? 88.457 3.289 51.445 1.00 7.44 64 ARG G C 1
ATOM 4716 O O . ARG D 1 64 ? 89.593 3.266 51.929 1.00 7.46 64 ARG G O 1
ATOM 4724 N N . CYS D 1 65 ? 87.373 3.599 52.155 1.00 7.13 65 CYS G N 1
ATOM 4725 C CA . CYS D 1 65 ? 87.440 3.938 53.574 1.00 6.84 65 CYS G CA 1
ATOM 4726 C C . CYS D 1 65 ? 86.432 3.179 54.446 1.00 6.57 65 CYS G C 1
ATOM 4727 O O . CYS D 1 65 ? 86.226 3.533 55.612 1.00 6.11 65 CYS G O 1
ATOM 4730 N N . GLN D 1 66 ? 85.811 2.137 53.890 1.00 6.04 66 GLN G N 1
ATOM 4731 C CA . GLN D 1 66 ? 84.795 1.386 54.633 1.00 6.02 66 GLN G CA 1
ATOM 4732 C C . GLN D 1 66 ? 84.805 -0.112 54.341 1.00 6.02 66 GLN G C 1
ATOM 4733 O O . GLN D 1 66 ? 84.839 -0.530 53.177 1.00 5.91 66 GLN G O 1
ATOM 4739 N N . VAL D 1 67 ? 84.766 -0.898 55.420 1.00 6.11 67 VAL G N 1
ATOM 4740 C CA . VAL D 1 67 ? 84.741 -2.365 55.372 1.00 6.19 67 VAL G CA 1
ATOM 4741 C C . VAL D 1 67 ? 83.594 -2.867 56.246 1.00 6.30 67 VAL G C 1
ATOM 4742 O O . VAL D 1 67 ? 83.273 -2.256 57.273 1.00 6.39 67 VAL G O 1
ATOM 4746 N N . ARG D 1 68 ? 82.981 -3.971 55.826 1.00 6.21 68 ARG G N 1
ATOM 4747 C CA . ARG D 1 68 ? 81.937 -4.645 56.586 1.00 6.34 68 ARG G CA 1
ATOM 4748 C C . ARG D 1 68 ? 82.319 -6.125 56.744 1.00 6.19 68 ARG G C 1
ATOM 4749 O O . ARG D 1 68 ? 82.819 -6.747 55.802 1.00 6.16 68 ARG G O 1
ATOM 4757 N N . VAL D 1 69 ? 82.110 -6.673 57.940 1.00 6.08 69 VAL G N 1
ATOM 4758 C CA . VAL D 1 69 ? 82.361 -8.094 58.200 1.00 5.64 69 VAL G CA 1
ATOM 4759 C C . VAL D 1 69 ? 81.107 -8.728 58.806 1.00 5.70 69 VAL G C 1
ATOM 4760 O O . VAL D 1 69 ? 80.616 -8.279 59.847 1.00 5.60 69 VAL G O 1
ATOM 4764 N N . THR D 1 70 ? 80.590 -9.764 58.147 1.00 5.51 70 THR G N 1
ATOM 4765 C CA . THR D 1 70 ? 79.330 -10.396 58.541 1.00 5.38 70 THR G CA 1
ATOM 4766 C C . THR D 1 70 ? 79.513 -11.873 58.898 1.00 5.66 70 THR G C 1
ATOM 4767 O O . THR D 1 70 ? 80.092 -12.641 58.124 1.00 5.47 70 THR G O 1
ATOM 4771 N N . HIS D 1 71 ? 79.009 -12.242 60.076 1.00 5.67 71 HIS G N 1
ATOM 4772 C CA . HIS D 1 71 ? 79.044 -13.613 60.600 1.00 6.10 71 HIS G CA 1
ATOM 4773 C C . HIS D 1 71 ? 77.756 -14.355 60.185 1.00 6.01 71 HIS G C 1
ATOM 4774 O O . HIS D 1 71 ? 76.698 -13.730 60.086 1.00 5.99 71 HIS G O 1
ATOM 4781 N N . PRO D 1 72 ? 77.841 -15.680 59.922 1.00 6.21 72 PRO G N 1
ATOM 4782 C CA . PRO D 1 72 ? 76.688 -16.447 59.404 1.00 6.37 72 PRO G CA 1
ATOM 4783 C C . PRO D 1 72 ? 75.422 -16.481 60.271 1.00 6.59 72 PRO G C 1
ATOM 4784 O O . PRO D 1 72 ? 74.361 -16.844 59.766 1.00 6.59 72 PRO G O 1
ATOM 4788 N N . SER D 1 73 ? 75.519 -16.133 61.553 1.00 6.61 73 SER G N 1
ATOM 4789 C CA . SER D 1 73 ? 74.322 -16.059 62.401 1.00 7.00 73 SER G CA 1
ATOM 4790 C C . SER D 1 73 ? 73.593 -14.708 62.305 1.00 7.01 73 SER G C 1
ATOM 4791 O O . SER D 1 73 ? 72.551 -14.513 62.938 1.00 6.99 73 SER G O 1
ATOM 4794 N N . GLY D 1 74 ? 74.137 -13.785 61.511 1.00 7.01 74 GLY G N 1
ATOM 4795 C CA . GLY D 1 74 ? 73.488 -12.492 61.283 1.00 6.85 74 GLY G CA 1
ATOM 4796 C C . GLY D 1 74 ? 74.125 -11.308 61.991 1.00 6.79 74 GLY G C 1
ATOM 4797 O O . GLY D 1 74 ? 73.748 -10.158 61.742 1.00 6.82 74 GLY G O 1
ATOM 4798 N N . TRP D 1 75 ? 75.085 -11.577 62.875 1.00 6.50 75 TRP G N 1
ATOM 4799 C CA . TRP D 1 75 ? 75.841 -10.505 63.527 1.00 6.11 75 TRP G CA 1
ATOM 4800 C C . TRP D 1 75 ? 76.897 -9.948 62.580 1.00 5.87 75 TRP G C 1
ATOM 4801 O O . TRP D 1 75 ? 77.492 -10.689 61.800 1.00 5.70 75 TRP G O 1
ATOM 4812 N N . ALA D 1 76 ? 77.118 -8.636 62.645 1.00 5.57 76 ALA G N 1
ATOM 4813 C CA . ALA D 1 76 ? 78.056 -7.975 61.741 1.00 5.00 76 ALA G CA 1
ATOM 4814 C C . ALA D 1 76 ? 78.693 -6.734 62.351 1.00 4.80 76 ALA G C 1
ATOM 4815 O O . ALA D 1 76 ? 78.141 -6.117 63.265 1.00 4.53 76 ALA G O 1
ATOM 4817 N N . THR D 1 77 ? 79.855 -6.363 61.821 1.00 4.58 77 THR G N 1
ATOM 4818 C CA . THR D 1 77 ? 80.532 -5.137 62.239 1.00 4.46 77 THR G CA 1
ATOM 4819 C C . THR D 1 77 ? 80.969 -4.302 61.035 1.00 4.39 77 THR G C 1
ATOM 4820 O O . THR D 1 77 ? 81.234 -4.839 59.957 1.00 4.35 77 THR G O 1
ATOM 4824 N N . ASN D 1 78 ? 81.027 -2.989 61.236 1.00 4.53 78 ASN G N 1
ATOM 4825 C CA . ASN D 1 78 ? 81.408 -2.042 60.199 1.00 4.65 78 ASN G CA 1
ATOM 4826 C C . ASN D 1 78 ? 82.554 -1.142 60.653 1.00 4.53 78 ASN G C 1
ATOM 4827 O O . ASN D 1 78 ? 82.630 -0.757 61.818 1.00 4.78 78 ASN G O 1
ATOM 4832 N N . TYR D 1 79 ? 83.434 -0.799 59.714 1.00 4.48 79 TYR G N 1
ATOM 4833 C CA . TYR D 1 79 ? 84.680 -0.111 60.020 1.00 4.22 79 TYR G CA 1
ATOM 4834 C C . TYR D 1 79 ? 84.842 1.096 59.093 1.00 4.36 79 TYR G C 1
ATOM 4835 O O . TYR D 1 79 ? 85.122 0.938 57.905 1.00 4.31 79 TYR G O 1
ATOM 4844 N N . TYR D 1 80 ? 84.646 2.294 59.641 1.00 4.38 80 TYR G N 1
ATOM 4845 C CA . TYR D 1 80 ? 84.672 3.516 58.840 1.00 4.62 80 TYR G CA 1
ATOM 4846 C C . TYR D 1 80 ? 85.903 4.349 59.179 1.00 4.79 80 TYR G C 1
ATOM 4847 O O . TYR D 1 80 ? 86.493 4.198 60.256 1.00 4.54 80 TYR G O 1
ATOM 4856 N N . HIS D 1 81 ? 86.276 5.224 58.245 1.00 5.10 81 HIS G N 1
ATOM 4857 C CA . HIS D 1 81 ? 87.545 5.966 58.271 1.00 5.37 81 HIS G CA 1
ATOM 4858 C C . HIS D 1 81 ? 88.757 5.045 58.076 1.00 5.33 81 HIS G C 1
ATOM 4859 O O . HIS D 1 81 ? 89.833 5.303 58.610 1.00 5.49 81 HIS G O 1
ATOM 4866 N N . MET D 1 82 ? 88.572 3.979 57.299 1.00 5.41 82 MET G N 1
ATOM 4867 C CA . MET D 1 82 ? 89.657 3.054 56.962 1.00 5.48 82 MET G CA 1
ATOM 4868 C C . MET D 1 82 ? 90.586 3.653 55.910 1.00 5.49 82 MET G C 1
ATOM 4869 O O . MET D 1 82 ? 90.230 4.619 55.227 1.00 5.05 82 MET G O 1
ATOM 4874 N N . ASP D 1 83 ? 91.782 3.073 55.800 1.00 5.59 83 ASP G N 1
ATOM 4875 C CA . ASP D 1 83 ? 92.732 3.374 54.729 1.00 5.74 83 ASP G CA 1
ATOM 4876 C C . ASP D 1 83 ? 93.628 2.153 54.530 1.00 5.83 83 ASP G C 1
ATOM 4877 O O . ASP D 1 83 ? 93.768 1.333 55.439 1.00 5.65 83 ASP G O 1
ATOM 4882 N N . GLN D 1 84 ? 94.219 2.039 53.339 1.00 5.95 84 GLN G N 1
ATOM 4883 C CA . GLN D 1 84 ? 95.073 0.903 52.959 1.00 5.74 84 GLN G CA 1
ATOM 4884 C C . GLN D 1 84 ? 94.455 -0.444 53.348 1.00 6.00 84 GLN G C 1
ATOM 4885 O O . GLN D 1 84 ? 95.108 -1.302 53.959 1.00 6.15 84 GLN G O 1
ATOM 4891 N N . ILE D 1 85 ? 93.183 -0.608 52.994 1.00 5.88 85 ILE G N 1
ATOM 4892 C CA . ILE D 1 85 ? 92.447 -1.847 53.226 1.00 6.07 85 ILE G CA 1
ATOM 4893 C C . ILE D 1 85 ? 93.174 -3.015 52.547 1.00 6.10 85 ILE G C 1
ATOM 4894 O O . ILE D 1 85 ? 93.547 -2.922 51.377 1.00 6.11 85 ILE G O 1
ATOM 4899 N N . GLN D 1 86 ? 93.409 -4.090 53.298 1.00 6.04 86 GLN G N 1
ATOM 4900 C CA . GLN D 1 86 ? 94.191 -5.216 52.791 1.00 5.90 86 GLN G CA 1
ATOM 4901 C C . GLN D 1 86 ? 93.418 -6.538 52.709 1.00 6.01 86 GLN G C 1
ATOM 4902 O O . GLN D 1 86 ? 93.998 -7.593 52.433 1.00 6.04 86 GLN G O 1
ATOM 4908 N N . VAL D 1 87 ? 92.113 -6.470 52.950 1.00 5.96 87 VAL G N 1
ATOM 4909 C CA . VAL D 1 87 ? 91.222 -7.609 52.727 1.00 6.02 87 VAL G CA 1
ATOM 4910 C C . VAL D 1 87 ? 90.530 -7.442 51.365 1.00 6.20 87 VAL G C 1
ATOM 4911 O O . VAL D 1 87 ? 90.674 -6.394 50.723 1.00 6.05 87 VAL G O 1
ATOM 4915 N N . SER D 1 88 ? 89.800 -8.469 50.929 1.00 6.19 88 SER G N 1
ATOM 4916 C CA . SER D 1 88 ? 89.081 -8.437 49.646 1.00 6.54 88 SER G CA 1
ATOM 4917 C C . SER D 1 88 ? 87.605 -8.801 49.816 1.00 6.46 88 SER G C 1
ATOM 4918 O O . SER D 1 88 ? 87.227 -9.396 50.820 1.00 6.25 88 SER G O 1
ATOM 4921 N N . ASN D 1 89 ? 86.781 -8.451 48.826 1.00 6.56 89 ASN G N 1
ATOM 4922 C CA . ASN D 1 89 ? 85.366 -8.842 48.805 1.00 6.49 89 ASN G CA 1
ATOM 4923 C C . ASN D 1 89 ? 85.190 -10.353 48.857 1.00 6.57 89 ASN G C 1
ATOM 4924 O O . ASN D 1 89 ? 85.888 -11.085 48.159 1.00 6.56 89 ASN G O 1
ATOM 4929 N N . GLY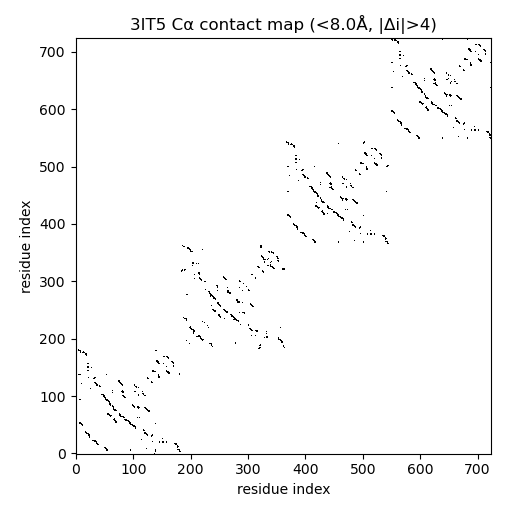 D 1 90 ? 84.256 -10.811 49.689 1.00 6.57 90 GLY G N 1
ATOM 4930 C CA . GLY D 1 90 ? 83.933 -12.233 49.794 1.00 6.49 90 GLY G CA 1
ATOM 4931 C C . GLY D 1 90 ? 84.940 -13.049 50.586 1.00 6.39 90 GLY G C 1
ATOM 4932 O O . GLY D 1 90 ? 84.833 -14.273 50.660 1.00 6.47 90 GLY G O 1
ATOM 4933 N N . GLN D 1 91 ? 85.920 -12.374 51.182 1.00 6.40 91 GLN G N 1
ATOM 4934 C CA . GLN D 1 91 ? 86.984 -13.052 51.915 1.00 6.35 91 GLN G CA 1
ATOM 4935 C C . GLN D 1 91 ? 86.506 -13.570 53.266 1.00 6.29 91 GLN G C 1
ATOM 4936 O O . GLN D 1 91 ? 85.653 -12.961 53.914 1.00 6.11 91 GLN G O 1
ATOM 4942 N N . GLN D 1 92 ? 87.068 -14.703 53.678 1.00 6.07 92 GLN G N 1
ATOM 4943 C CA . GLN D 1 92 ? 86.836 -15.235 55.007 1.00 6.07 92 GLN G CA 1
ATOM 4944 C C . GLN D 1 92 ? 87.976 -14.855 55.935 1.00 5.84 92 GLN G C 1
ATOM 4945 O O . GLN D 1 92 ? 89.136 -15.178 55.673 1.00 5.68 92 GLN G O 1
ATOM 4951 N N . VAL D 1 93 ? 87.623 -14.168 57.021 1.00 5.60 93 VAL G N 1
ATOM 4952 C CA . VAL D 1 93 ? 88.574 -13.741 58.042 1.00 5.29 93 VAL G CA 1
ATOM 4953 C C . VAL D 1 93 ? 88.123 -14.232 59.419 1.00 5.66 93 VAL G C 1
ATOM 4954 O O . VAL D 1 93 ? 87.016 -14.761 59.566 1.00 5.51 93 VAL G O 1
ATOM 4958 N N . SER D 1 94 ? 88.979 -14.035 60.420 1.00 5.67 94 SER G N 1
ATOM 4959 C CA . SER D 1 94 ? 88.653 -14.344 61.811 1.00 5.67 94 SER G CA 1
ATOM 4960 C C . SER D 1 94 ? 88.971 -13.134 62.691 1.00 5.52 94 SER G C 1
ATOM 4961 O O . SER D 1 94 ? 89.642 -12.198 62.247 1.00 5.49 94 SER G O 1
ATOM 4964 N N . ALA D 1 95 ? 88.495 -13.146 63.933 1.00 5.27 95 ALA G N 1
ATOM 4965 C CA . ALA D 1 95 ? 88.896 -12.129 64.898 1.00 5.26 95 ALA G CA 1
ATOM 4966 C C . ALA D 1 95 ? 90.409 -11.921 64.832 1.00 5.33 95 ALA G C 1
ATOM 4967 O O . ALA D 1 95 ? 91.169 -12.879 64.656 1.00 5.36 95 ALA G O 1
ATOM 4969 N N . ASP D 1 96 ? 90.827 -10.661 64.937 1.00 5.33 96 ASP G N 1
ATOM 4970 C CA . ASP D 1 96 ? 92.243 -10.265 64.955 1.00 5.66 96 ASP G CA 1
ATOM 4971 C C . ASP D 1 96 ? 92.877 -10.201 63.561 1.00 5.70 96 ASP G C 1
ATOM 4972 O O . ASP D 1 96 ? 93.962 -9.643 63.410 1.00 5.92 96 ASP G O 1
ATOM 4977 N N . THR D 1 97 ? 92.199 -10.749 62.548 1.00 5.95 97 THR G N 1
ATOM 4978 C CA . THR D 1 97 ? 92.664 -10.648 61.158 1.00 5.90 97 THR G CA 1
ATOM 4979 C C . THR D 1 97 ? 92.656 -9.182 60.756 1.00 5.72 97 THR G C 1
ATOM 4980 O O . THR D 1 97 ? 91.623 -8.519 60.844 1.00 5.79 97 THR G O 1
ATOM 4984 N N . LYS D 1 98 ? 93.807 -8.672 60.324 1.00 5.51 98 LYS G N 1
ATOM 4985 C CA . LYS D 1 98 ? 93.911 -7.262 59.964 1.00 5.18 98 LYS G CA 1
ATOM 4986 C C . LYS D 1 98 ? 93.046 -6.921 58.754 1.00 4.84 98 LYS G C 1
ATOM 4987 O O . LYS D 1 98 ? 93.000 -7.669 57.781 1.00 4.79 98 LYS G O 1
ATOM 4993 N N . LEU D 1 99 ? 92.351 -5.790 58.843 1.00 4.82 99 LEU G N 1
ATOM 4994 C CA . LEU D 1 99 ? 91.578 -5.254 57.724 1.00 4.40 99 LEU G CA 1
ATOM 4995 C C . LEU D 1 99 ? 92.341 -4.124 57.042 1.00 4.37 99 LEU G C 1
ATOM 4996 O O . LEU D 1 99 ? 92.265 -3.971 55.822 1.00 4.31 99 LEU G O 1
ATOM 5001 N N . GLY D 1 100 ? 93.060 -3.337 57.846 1.00 4.09 100 GLY G N 1
ATOM 5002 C CA . GLY D 1 100 ? 93.822 -2.181 57.378 1.00 3.87 100 GLY G CA 1
ATOM 5003 C C . GLY D 1 100 ? 94.206 -1.268 58.538 1.00 4.16 100 GLY G C 1
ATOM 5004 O O . GLY D 1 100 ? 94.411 -1.732 59.665 1.00 3.70 100 GLY G O 1
ATOM 5005 N N . VAL D 1 101 ? 94.316 0.031 58.266 1.00 4.04 101 VAL G N 1
ATOM 5006 C CA . VAL D 1 101 ? 94.513 1.022 59.334 1.00 4.26 101 VAL G CA 1
ATOM 5007 C C . VAL D 1 101 ? 93.364 2.014 59.312 1.00 4.35 101 VAL G C 1
ATOM 5008 O O . VAL D 1 101 ? 92.638 2.096 58.316 1.00 4.52 101 VAL G O 1
ATOM 5012 N N . TYR D 1 102 ? 93.178 2.754 60.404 1.00 4.40 102 TYR G N 1
ATOM 5013 C CA . TYR D 1 102 ? 92.295 3.910 60.338 1.00 4.40 102 TYR G CA 1
ATOM 5014 C C . TYR D 1 102 ? 93.046 5.050 59.666 1.00 4.40 102 TYR G C 1
ATOM 5015 O O . TYR D 1 102 ? 94.260 5.166 59.817 1.00 4.39 102 TYR G O 1
ATOM 5024 N N . ALA D 1 103 ? 92.326 5.870 58.907 1.00 4.25 103 ALA G N 1
ATOM 5025 C CA . ALA D 1 103 ? 92.948 6.850 58.011 1.00 4.17 103 ALA G CA 1
ATOM 5026 C C . ALA D 1 103 ? 93.756 7.928 58.732 1.00 4.24 103 ALA G C 1
ATOM 5027 O O . ALA D 1 103 ? 93.336 8.458 59.766 1.00 4.01 103 ALA G O 1
ATOM 5029 N N . GLY D 1 104 ? 94.924 8.235 58.174 1.00 4.31 104 GLY G N 1
ATOM 5030 C CA . GLY D 1 104 ? 95.781 9.298 58.698 1.00 4.26 104 GLY G CA 1
ATOM 5031 C C . GLY D 1 104 ? 95.415 10.676 58.180 1.00 4.30 104 GLY G C 1
ATOM 5032 O O . GLY D 1 104 ? 95.844 11.684 58.744 1.00 4.41 104 GLY G O 1
ATOM 5033 N N . ASN D 1 105 ? 94.637 10.717 57.098 1.00 4.14 105 ASN G N 1
ATOM 5034 C CA . ASN D 1 105 ? 94.169 11.977 56.523 1.00 4.60 105 ASN G CA 1
ATOM 5035 C C . ASN D 1 105 ? 92.664 12.038 56.253 1.00 4.37 105 ASN G C 1
ATOM 5036 O O . ASN D 1 105 ? 92.005 11.001 56.107 1.00 4.53 105 ASN G O 1
ATOM 5041 N N . ILE D 1 106 ? 92.140 13.262 56.204 1.00 4.20 106 ILE G N 1
ATOM 5042 C CA . ILE D 1 106 ? 90.697 13.513 56.272 1.00 3.98 106 ILE G CA 1
ATOM 5043 C C . ILE D 1 106 ? 89.896 13.091 55.033 1.00 4.11 106 ILE G C 1
ATOM 5044 O O . ILE D 1 106 ? 88.785 12.578 55.161 1.00 4.13 106 ILE G O 1
ATOM 5049 N N . ASN D 1 107 ? 90.456 13.311 53.845 1.00 4.43 107 ASN G N 1
ATOM 5050 C CA . ASN D 1 107 ? 89.765 12.985 52.603 1.00 4.49 107 ASN G CA 1
ATOM 5051 C C . ASN D 1 107 ? 89.491 11.489 52.528 1.00 4.56 107 ASN G C 1
ATOM 5052 O O . ASN D 1 107 ? 88.438 11.068 52.060 1.00 4.27 107 ASN G O 1
ATOM 5057 N N . THR D 1 108 ? 90.448 10.696 53.001 1.00 4.59 108 THR G N 1
ATOM 5058 C CA . THR D 1 108 ? 90.297 9.242 53.020 1.00 4.81 108 THR G CA 1
ATOM 5059 C C . THR D 1 108 ? 89.358 8.804 54.136 1.00 4.84 108 THR G C 1
ATOM 5060 O O . THR D 1 108 ? 88.494 7.961 53.917 1.00 4.73 108 THR G O 1
ATOM 5064 N N . ALA D 1 109 ? 89.523 9.387 55.321 1.00 4.82 109 ALA G N 1
ATOM 5065 C CA . ALA D 1 109 ? 88.650 9.090 56.456 1.00 5.36 109 ALA G CA 1
ATOM 5066 C C . ALA D 1 109 ? 87.185 9.308 56.088 1.00 5.44 109 ALA G C 1
ATOM 5067 O O . ALA D 1 109 ? 86.315 8.503 56.436 1.00 5.41 109 ALA G O 1
ATOM 5069 N N . LEU D 1 110 ? 86.931 10.392 55.360 1.00 5.60 110 LEU G N 1
ATOM 5070 C CA . LEU D 1 110 ? 85.579 10.785 54.992 1.00 5.94 110 LEU G CA 1
ATOM 5071 C C . LEU D 1 110 ? 85.306 10.563 53.505 1.00 6.20 110 LEU G C 1
ATOM 5072 O O . LEU D 1 110 ? 84.466 11.245 52.918 1.00 6.08 110 LEU G O 1
ATOM 5077 N N . CYS D 1 111 ? 85.991 9.586 52.912 1.00 6.99 111 CYS G N 1
ATOM 5078 C CA . CYS D 1 111 ? 85.872 9.317 51.470 1.00 7.76 111 CYS G CA 1
ATOM 5079 C C . CYS D 1 111 ? 84.430 9.068 50.985 1.00 7.82 111 CYS G C 1
ATOM 5080 O O . CYS D 1 111 ? 84.163 9.079 49.780 1.00 7.97 111 CYS G O 1
ATOM 5083 N N . GLU D 1 112 ? 83.507 8.851 51.921 1.00 8.00 112 GLU G N 1
ATOM 5084 C CA . GLU D 1 112 ? 82.083 8.769 51.578 1.00 8.32 112 GLU G CA 1
ATOM 5085 C C . GLU D 1 112 ? 81.290 9.980 52.079 1.00 8.38 112 GLU G C 1
ATOM 5086 O O . GLU D 1 112 ? 80.508 10.575 51.323 1.00 8.89 112 GLU G O 1
ATOM 5092 N N . GLY D 1 113 ? 81.513 10.355 53.336 1.00 8.05 113 GLY G N 1
ATOM 5093 C CA . GLY D 1 113 ? 80.861 11.519 53.931 1.00 7.58 113 GLY G CA 1
ATOM 5094 C C . GLY D 1 113 ? 80.900 11.523 55.452 1.00 7.39 113 GLY G C 1
ATOM 5095 O O . GLY D 1 113 ? 81.517 10.657 56.079 1.00 7.33 113 GLY G O 1
ATOM 5096 N N . GLY D 1 114 ? 80.226 12.501 56.045 1.00 7.13 114 GLY G N 1
ATOM 5097 C CA . GLY D 1 114 ? 80.197 12.646 57.491 1.00 6.88 114 GLY G CA 1
ATOM 5098 C C . GLY D 1 114 ? 81.216 13.669 57.948 1.00 6.90 114 GLY G C 1
ATOM 5099 O O . GLY D 1 114 ? 81.532 14.617 57.222 1.00 7.01 114 GLY G O 1
ATOM 5100 N N . SER D 1 115 ? 81.738 13.459 59.150 1.00 6.67 115 SER G N 1
ATOM 5101 C CA . SER D 1 115 ? 82.604 14.425 59.806 1.00 6.70 115 SER G CA 1
ATOM 5102 C C . SER D 1 115 ? 83.532 13.705 60.768 1.00 6.31 115 SER G C 1
ATOM 5103 O O . SER D 1 115 ? 83.151 12.703 61.371 1.00 6.33 115 SER G O 1
ATOM 5106 N N . SER D 1 116 ? 84.744 14.234 60.916 1.00 6.06 116 SER G N 1
ATOM 5107 C CA . SER D 1 116 ? 85.743 13.668 61.817 1.00 5.79 116 SER G CA 1
ATOM 5108 C C . SER D 1 116 ? 86.518 14.756 62.546 1.00 5.65 116 SER G C 1
ATOM 5109 O O . SER D 1 116 ? 86.703 15.861 62.027 1.00 5.63 116 SER G O 1
ATOM 5112 N N . THR D 1 117 ? 86.977 14.421 63.747 1.00 5.49 117 THR G N 1
ATOM 5113 C CA . THR D 1 117 ? 87.743 15.344 64.578 1.00 5.43 117 THR G CA 1
ATOM 5114 C C . THR D 1 117 ? 89.253 15.073 64.512 1.00 5.33 117 THR G C 1
ATOM 5115 O O . THR D 1 117 ? 90.052 15.838 65.048 1.00 5.24 117 THR G O 1
ATOM 5119 N N . GLY D 1 118 ? 89.631 13.991 63.834 1.00 5.41 118 GLY G N 1
ATOM 5120 C CA . GLY D 1 118 ? 91.033 13.561 63.739 1.00 5.51 118 GLY G CA 1
ATOM 5121 C C . GLY D 1 118 ? 91.099 12.051 63.568 1.00 5.37 118 GLY G C 1
ATOM 5122 O O . GLY D 1 118 ? 90.094 11.374 63.771 1.00 5.55 118 GLY G O 1
ATOM 5123 N N . PRO D 1 119 ? 92.280 11.510 63.202 1.00 5.45 119 PRO G N 1
ATOM 5124 C CA . PRO D 1 119 ? 92.433 10.069 62.923 1.00 5.17 119 PRO G CA 1
ATOM 5125 C C . PRO D 1 119 ? 91.867 9.135 64.005 1.00 5.05 119 PRO G C 1
ATOM 5126 O O . PRO D 1 119 ? 92.382 9.083 65.131 1.00 4.82 119 PRO G O 1
ATOM 5130 N N . HIS D 1 120 ? 90.810 8.411 63.638 1.00 4.67 120 HIS G N 1
ATOM 5131 C CA . HIS D 1 120 ? 90.201 7.380 64.480 1.00 4.33 120 HIS G CA 1
ATOM 5132 C C . HIS D 1 120 ? 89.426 6.370 63.627 1.00 4.25 120 HIS G C 1
ATOM 5133 O O . HIS D 1 120 ? 88.921 6.708 62.554 1.00 4.10 120 HIS G O 1
ATOM 5140 N N . LEU D 1 121 ? 89.353 5.130 64.100 1.00 4.25 121 LEU G N 1
ATOM 5141 C CA . LEU D 1 121 ? 88.411 4.163 63.548 1.00 4.20 121 LEU G CA 1
ATOM 5142 C C . LEU D 1 121 ? 87.007 4.471 64.078 1.00 4.17 121 LEU G C 1
ATOM 5143 O O . LEU D 1 121 ? 86.840 4.792 65.256 1.00 4.06 121 LEU G O 1
ATOM 5148 N N . HIS D 1 122 ? 86.015 4.378 63.196 1.00 4.22 122 HIS G N 1
ATOM 5149 C CA . HIS D 1 122 ? 84.607 4.445 63.574 1.00 4.26 122 HIS G CA 1
ATOM 5150 C C . HIS D 1 122 ? 84.039 3.024 63.507 1.00 4.08 122 HIS G C 1
ATOM 5151 O O . HIS D 1 122 ? 83.870 2.459 62.428 1.00 3.92 122 HIS G O 1
ATOM 5158 N N . PHE D 1 123 ? 83.770 2.450 64.676 1.00 4.01 123 PHE G N 1
ATOM 5159 C CA . PHE D 1 123 ? 83.376 1.045 64.804 1.00 4.01 123 PHE G CA 1
ATOM 5160 C C . PHE D 1 123 ? 81.897 0.943 65.173 1.00 3.93 123 PHE G C 1
ATOM 5161 O O . PHE D 1 123 ? 81.415 1.708 66.006 1.00 3.96 123 PHE G O 1
ATOM 5169 N N . SER D 1 124 ? 81.184 0.009 64.546 1.00 4.14 124 SER G N 1
ATOM 5170 C CA . SER D 1 124 ? 79.740 -0.153 64.763 1.00 4.42 124 SER G CA 1
ATOM 5171 C C . SER D 1 124 ? 79.287 -1.611 64.770 1.00 4.50 124 SER G C 1
ATOM 5172 O O . SER D 1 124 ? 79.926 -2.472 64.163 1.00 4.80 124 SER G O 1
ATOM 5175 N N . LEU D 1 125 ? 78.171 -1.865 65.450 1.00 4.60 125 LEU G N 1
ATOM 5176 C CA . LEU D 1 125 ? 77.529 -3.177 65.481 1.00 4.72 125 LEU G CA 1
ATOM 5177 C C . LEU D 1 125 ? 76.242 -3.159 64.665 1.00 4.89 125 LEU G C 1
ATOM 5178 O O . LEU D 1 125 ? 75.516 -2.166 64.658 1.00 4.79 125 LEU G O 1
ATOM 5183 N N . LEU D 1 126 ? 75.970 -4.267 63.980 1.00 5.26 126 LEU G N 1
ATOM 5184 C CA . LEU D 1 126 ? 74.702 -4.464 63.286 1.00 5.90 126 LEU G CA 1
ATOM 5185 C C . LEU D 1 126 ? 74.214 -5.895 63.443 1.00 6.51 126 LEU G C 1
ATOM 5186 O O . LEU D 1 126 ? 75.014 -6.828 63.508 1.00 6.48 126 LEU G O 1
ATOM 5191 N N . TYR D 1 127 ? 72.896 -6.062 63.511 1.00 7.16 127 TYR G N 1
ATOM 5192 C CA . TYR D 1 127 ? 72.297 -7.384 63.380 1.00 7.73 127 TYR G CA 1
ATOM 5193 C C . TYR D 1 127 ? 71.374 -7.381 62.175 1.00 7.82 127 TYR G C 1
ATOM 5194 O O . TYR D 1 127 ? 70.497 -6.523 62.066 1.00 7.91 127 TYR G O 1
ATOM 5203 N N . ASN D 1 128 ? 71.599 -8.336 61.271 1.00 8.01 128 ASN G N 1
ATOM 5204 C CA . ASN D 1 128 ? 70.895 -8.424 59.984 1.00 8.08 128 ASN G CA 1
ATOM 5205 C C . ASN D 1 128 ? 70.907 -7.124 59.171 1.00 8.17 128 ASN G C 1
ATOM 5206 O O . ASN D 1 128 ? 69.860 -6.609 58.760 1.00 8.27 128 ASN G O 1
ATOM 5211 N N . GLY D 1 129 ? 72.113 -6.597 58.957 1.00 8.26 129 GLY G N 1
ATOM 5212 C CA . GLY D 1 129 ? 72.316 -5.355 58.206 1.00 8.17 129 GLY G CA 1
ATOM 5213 C C . GLY D 1 129 ? 71.700 -4.116 58.830 1.00 8.06 129 GLY G C 1
ATOM 5214 O O . GLY D 1 129 ? 71.723 -3.039 58.229 1.00 8.35 129 GLY G O 1
ATOM 5215 N N . ALA D 1 130 ? 71.146 -4.262 60.032 1.00 7.96 130 ALA G N 1
ATOM 5216 C CA . ALA D 1 130 ? 70.523 -3.144 60.736 1.00 7.96 130 ALA G CA 1
ATOM 5217 C C . ALA D 1 130 ? 71.369 -2.698 61.928 1.00 7.89 130 ALA G C 1
ATOM 5218 O O . ALA D 1 130 ? 71.743 -3.515 62.773 1.00 7.64 130 ALA G O 1
ATOM 5220 N N . PHE D 1 131 ? 71.662 -1.401 61.989 1.00 7.88 131 PHE G N 1
ATOM 5221 C CA . PHE D 1 131 ? 72.461 -0.840 63.076 1.00 7.81 131 PHE G CA 1
ATOM 5222 C C . PHE D 1 131 ? 71.713 -1.002 64.400 1.00 7.65 131 PHE G C 1
ATOM 5223 O O . PHE D 1 131 ? 70.593 -0.513 64.548 1.00 7.52 131 PHE G O 1
ATOM 5231 N N . VAL D 1 132 ? 72.331 -1.710 65.346 1.00 7.49 132 VAL G N 1
ATOM 5232 C CA . VAL D 1 132 ? 71.703 -2.009 66.642 1.00 7.49 132 VAL G CA 1
ATOM 5233 C C . VAL D 1 132 ? 72.564 -1.557 67.831 1.00 7.56 132 VAL G C 1
ATOM 5234 O O . VAL D 1 132 ? 73.795 -1.589 67.764 1.00 7.57 132 VAL G O 1
ATOM 5238 N N . SER D 1 133 ? 71.904 -1.150 68.917 1.00 7.55 133 SER G N 1
ATOM 5239 C CA . SER D 1 133 ? 72.576 -0.589 70.096 1.00 7.55 133 SER G CA 1
ATOM 5240 C C . SER D 1 133 ? 73.677 -1.486 70.652 1.00 7.57 133 SER G C 1
ATOM 5241 O O . SER D 1 133 ? 73.539 -2.709 70.692 1.00 7.35 133 SER G O 1
ATOM 5244 N N . LEU D 1 134 ? 74.768 -0.856 71.077 1.00 7.65 134 LEU G N 1
ATOM 5245 C CA . LEU D 1 134 ? 75.893 -1.547 71.694 1.00 8.00 134 LEU G CA 1
ATOM 5246 C C . LEU D 1 134 ? 75.587 -2.095 73.088 1.00 8.33 134 LEU G C 1
ATOM 5247 O O . LEU D 1 134 ? 76.213 -3.067 73.510 1.00 8.48 134 LEU G O 1
ATOM 5252 N N . GLN D 1 135 ? 74.634 -1.478 73.791 1.00 8.37 135 GLN G N 1
ATOM 5253 C CA . GLN D 1 135 ? 74.327 -1.831 75.186 1.00 8.54 135 GLN G CA 1
ATOM 5254 C C . GLN D 1 135 ? 74.278 -3.337 75.435 1.00 8.51 135 GLN G C 1
ATOM 5255 O O . GLN D 1 135 ? 73.632 -4.079 74.691 1.00 8.32 135 GLN G O 1
ATOM 5261 N N . GLY D 1 136 ? 74.981 -3.777 76.477 1.00 8.30 136 GLY G N 1
ATOM 5262 C CA . GLY D 1 136 ? 75.033 -5.193 76.835 1.00 8.41 136 GLY G CA 1
ATOM 5263 C C . GLY D 1 136 ? 75.848 -6.088 75.913 1.00 8.32 136 GLY G C 1
ATOM 5264 O O . GLY D 1 136 ? 75.861 -7.306 76.095 1.00 8.37 136 GLY G O 1
ATOM 5265 N N . ALA D 1 137 ? 76.515 -5.500 74.919 1.00 8.36 137 ALA G N 1
ATOM 5266 C CA . ALA D 1 137 ? 77.427 -6.258 74.060 1.00 8.45 137 ALA G CA 1
ATOM 5267 C C . ALA D 1 137 ? 78.791 -6.404 74.726 1.00 8.49 137 ALA G C 1
ATOM 5268 O O . ALA D 1 137 ? 79.246 -5.505 75.438 1.00 8.49 137 ALA G O 1
ATOM 5270 N N . SER D 1 138 ? 79.436 -7.544 74.500 1.00 8.58 138 SER G N 1
ATOM 5271 C CA . SER D 1 138 ? 80.763 -7.786 75.058 1.00 8.44 138 SER G CA 1
ATOM 5272 C C . SER D 1 138 ? 81.847 -7.894 73.988 1.00 8.17 138 SER G C 1
ATOM 5273 O O . SER D 1 138 ? 81.629 -8.428 72.901 1.00 7.98 138 SER G O 1
ATOM 5276 N N . PHE D 1 139 ? 83.008 -7.349 74.318 1.00 7.88 139 PHE G N 1
ATOM 5277 C CA . PHE D 1 139 ? 84.186 -7.420 73.478 1.00 7.99 139 PHE G CA 1
ATOM 5278 C C . PHE D 1 139 ? 85.254 -8.058 74.347 1.00 8.26 139 PHE G C 1
ATOM 5279 O O . PHE D 1 139 ? 85.769 -7.429 75.276 1.00 8.29 139 PHE G O 1
ATOM 5287 N N . GLY D 1 140 ? 85.537 -9.331 74.076 1.00 8.20 140 GLY G N 1
ATOM 5288 C CA . GLY D 1 140 ? 86.339 -10.147 74.991 1.00 8.33 140 GLY G CA 1
ATOM 5289 C C . GLY D 1 140 ? 85.677 -10.163 76.360 1.00 8.51 140 GLY G C 1
ATOM 5290 O O . GLY D 1 140 ? 84.499 -10.525 76.473 1.00 8.23 140 GLY G O 1
ATOM 5291 N N . PRO D 1 141 ? 86.417 -9.745 77.408 1.00 8.57 141 PRO G N 1
ATOM 5292 C CA . PRO D 1 141 ? 85.854 -9.672 78.756 1.00 8.61 141 PRO G CA 1
ATOM 5293 C C . PRO D 1 141 ? 85.088 -8.372 79.066 1.00 8.68 141 PRO G C 1
ATOM 5294 O O . PRO D 1 141 ? 84.467 -8.279 80.131 1.00 8.66 141 PRO G O 1
ATOM 5298 N N . TYR D 1 142 ? 85.131 -7.394 78.155 1.00 8.42 142 TYR G N 1
ATOM 5299 C CA . TYR D 1 142 ? 84.547 -6.055 78.385 1.00 8.40 142 TYR G CA 1
ATOM 5300 C C . TYR D 1 142 ? 83.103 -5.906 77.915 1.00 8.74 142 TYR G C 1
ATOM 5301 O O . TYR D 1 142 ? 82.855 -5.790 76.709 1.00 8.49 142 TYR G O 1
ATOM 5310 N N . ARG D 1 143 ? 82.157 -5.885 78.854 1.00 8.88 143 ARG G N 1
ATOM 5311 C CA . ARG D 1 143 ? 80.770 -5.583 78.509 1.00 9.33 143 ARG G CA 1
ATOM 5312 C C . ARG D 1 143 ? 80.551 -4.077 78.492 1.00 9.33 143 ARG G C 1
ATOM 5313 O O . ARG D 1 143 ? 80.903 -3.376 79.444 1.00 9.22 143 ARG G O 1
ATOM 5321 N N . ILE D 1 144 ? 79.956 -3.596 77.407 1.00 9.28 144 ILE G N 1
ATOM 5322 C CA . ILE D 1 144 ? 79.762 -2.163 77.202 1.00 9.32 144 ILE G CA 1
ATOM 5323 C C . ILE D 1 144 ? 78.477 -1.649 77.865 1.00 9.23 144 ILE G C 1
ATOM 5324 O O . ILE D 1 144 ? 77.402 -2.254 77.750 1.00 9.36 144 ILE G O 1
ATOM 5329 N N . ASN D 1 145 ? 78.619 -0.552 78.600 1.00 8.99 145 ASN G N 1
ATOM 5330 C CA . ASN D 1 145 ? 77.486 0.186 79.122 1.00 9.00 145 ASN G CA 1
ATOM 5331 C C . ASN D 1 145 ? 77.494 1.553 78.453 1.00 9.07 145 ASN G C 1
ATOM 5332 O O . ASN D 1 145 ? 78.380 2.366 78.703 1.00 8.64 145 ASN G O 1
ATOM 5337 N N . VAL D 1 146 ? 76.518 1.781 77.579 1.00 9.08 146 VAL G N 1
ATOM 5338 C CA . VAL D 1 146 ? 76.388 3.040 76.854 1.00 9.44 146 VAL G CA 1
ATOM 5339 C C . VAL D 1 146 ? 75.886 4.144 77.798 1.00 9.69 146 VAL G C 1
ATOM 5340 O O . VAL D 1 146 ? 75.260 3.851 78.815 1.00 9.85 146 VAL G O 1
ATOM 5344 N N . GLY D 1 147 ? 76.184 5.400 77.462 1.00 10.14 147 GLY G N 1
ATOM 5345 C CA . GLY D 1 147 ? 75.713 6.566 78.220 1.00 10.38 147 GLY G CA 1
ATOM 5346 C C . GLY D 1 147 ? 74.315 7.020 77.822 1.00 10.68 147 GLY G C 1
ATOM 5347 O O . GLY D 1 147 ? 73.547 6.244 77.250 1.00 10.85 147 GLY G O 1
ATOM 5348 N N . THR D 1 148 ? 73.993 8.282 78.109 1.00 10.67 148 THR G N 1
ATOM 5349 C CA . THR D 1 148 ? 72.631 8.808 77.926 1.00 10.84 148 THR G CA 1
ATOM 5350 C C . THR D 1 148 ? 72.517 9.962 76.918 1.00 10.79 148 THR G C 1
ATOM 5351 O O . THR D 1 148 ? 71.708 10.876 77.090 1.00 10.77 148 THR G O 1
ATOM 5355 N N . SER D 1 149 ? 73.330 9.898 75.870 1.00 10.60 149 SER G N 1
ATOM 5356 C CA . SER D 1 149 ? 73.309 10.848 74.756 1.00 10.44 149 SER G CA 1
ATOM 5357 C C . SER D 1 149 ? 74.447 10.473 73.827 1.00 10.26 149 SER G C 1
ATOM 5358 O O . SER D 1 149 ? 75.375 9.771 74.233 1.00 10.00 149 SER G O 1
ATOM 5361 N N . ASN D 1 150 ? 74.372 10.926 72.581 1.00 9.90 150 ASN G N 1
ATOM 5362 C CA . ASN D 1 150 ? 75.433 10.663 71.622 1.00 9.68 150 ASN G CA 1
ATOM 5363 C C . ASN D 1 150 ? 76.772 11.201 72.109 1.00 9.57 150 ASN G C 1
ATOM 5364 O O . ASN D 1 150 ? 76.885 12.376 72.475 1.00 9.54 150 ASN G O 1
ATOM 5369 N N . TYR D 1 151 ? 77.765 10.312 72.137 1.00 9.33 151 TYR G N 1
ATOM 5370 C CA . TYR D 1 151 ? 79.134 10.615 72.590 1.00 9.13 151 TYR G CA 1
ATOM 5371 C C . TYR D 1 151 ? 79.282 10.809 74.109 1.00 9.08 151 TYR G C 1
ATOM 5372 O O . TYR D 1 151 ? 80.378 11.109 74.589 1.00 9.06 151 TYR G O 1
ATOM 5381 N N . ASP D 1 152 ? 78.192 10.624 74.858 1.00 9.14 152 ASP G N 1
ATOM 5382 C CA . ASP D 1 152 ? 78.229 10.672 76.329 1.00 9.37 152 ASP G CA 1
ATOM 5383 C C . ASP D 1 152 ? 79.323 9.743 76.855 1.00 9.56 152 ASP G C 1
ATOM 5384 O O . ASP D 1 152 ? 79.258 8.525 76.669 1.00 9.75 152 ASP G O 1
ATOM 5389 N N . ASN D 1 153 ? 80.331 10.335 77.493 1.00 9.74 153 ASN G N 1
ATOM 5390 C CA . ASN D 1 153 ? 81.519 9.601 77.934 1.00 9.97 153 ASN G CA 1
ATOM 5391 C C . ASN D 1 153 ? 81.799 9.712 79.431 1.00 10.21 153 ASN G C 1
ATOM 5392 O O . ASN D 1 153 ? 82.908 9.417 79.885 1.00 10.17 153 ASN G O 1
ATOM 5397 N N . ASP D 1 154 ? 80.801 10.155 80.189 1.00 10.66 154 ASP G N 1
ATOM 5398 C CA . ASP D 1 154 ? 80.917 10.219 81.641 1.00 11.23 154 ASP G CA 1
ATOM 5399 C C . ASP D 1 154 ? 80.843 8.806 82.207 1.00 11.35 154 ASP G C 1
ATOM 5400 O O . ASP D 1 154 ? 79.859 8.092 81.988 1.00 11.54 154 ASP G O 1
ATOM 5405 N N . CYS D 1 155 ? 81.878 8.416 82.946 1.00 11.75 155 CYS G N 1
ATOM 5406 C CA . CYS D 1 155 ? 82.073 7.012 83.327 1.00 12.14 155 CYS G CA 1
ATOM 5407 C C . CYS D 1 155 ? 81.089 6.435 84.361 1.00 12.36 155 CYS G C 1
ATOM 5408 O O . CYS D 1 155 ? 81.109 5.233 84.638 1.00 12.45 155 CYS G O 1
ATOM 5411 N N . ARG D 1 156 ? 80.226 7.278 84.917 1.00 12.59 156 ARG G N 1
ATOM 5412 C CA . ARG D 1 156 ? 79.133 6.796 85.765 1.00 12.86 156 ARG G CA 1
ATOM 5413 C C . ARG D 1 156 ? 78.044 6.145 84.903 1.00 12.53 156 ARG G C 1
ATOM 5414 O O . ARG D 1 156 ? 77.219 5.375 85.401 1.00 12.60 156 ARG G O 1
ATOM 5422 N N . ARG D 1 157 ? 78.058 6.463 83.610 1.00 12.02 157 ARG G N 1
ATOM 5423 C CA . ARG D 1 157 ? 77.072 5.946 82.663 1.00 11.51 157 ARG G CA 1
ATOM 5424 C C . ARG D 1 157 ? 77.702 5.168 81.503 1.00 10.81 157 ARG G C 1
ATOM 5425 O O . ARG D 1 157 ? 77.209 4.100 81.147 1.00 10.87 157 ARG G O 1
ATOM 5433 N N . TYR D 1 158 ? 78.774 5.704 80.920 1.00 9.92 158 TYR G N 1
ATOM 5434 C CA . TYR D 1 158 ? 79.491 5.016 79.834 1.00 9.37 158 TYR G CA 1
ATOM 5435 C C . TYR D 1 158 ? 80.794 4.388 80.310 1.00 9.18 158 TYR G C 1
ATOM 5436 O O . TYR D 1 158 ? 81.641 5.071 80.891 1.00 9.14 158 TYR G O 1
ATOM 5445 N N . TYR D 1 159 ? 80.956 3.095 80.035 1.00 8.77 159 TYR G N 1
ATOM 5446 C CA . TYR D 1 159 ? 82.174 2.367 80.394 1.00 8.57 159 TYR G CA 1
ATOM 5447 C C . TYR D 1 159 ? 82.228 0.951 79.814 1.00 8.29 159 TYR G C 1
ATOM 5448 O O . TYR D 1 159 ? 81.252 0.455 79.246 1.00 8.18 159 TYR G O 1
ATOM 5457 N N . PHE D 1 160 ? 83.383 0.313 79.975 1.00 8.07 160 PHE G N 1
ATOM 5458 C CA . PHE D 1 160 ? 83.556 -1.099 79.666 1.00 8.07 160 PHE G CA 1
ATOM 5459 C C . PHE D 1 160 ? 83.793 -1.858 80.971 1.00 8.16 160 PHE G C 1
ATOM 5460 O O . PHE D 1 160 ? 84.772 -1.597 81.675 1.00 7.75 160 PHE G O 1
ATOM 5468 N N . TYR D 1 161 ? 82.889 -2.777 81.302 1.00 8.12 161 TYR G N 1
ATOM 5469 C CA . TYR D 1 161 ? 83.041 -3.579 82.514 1.00 8.14 161 TYR G CA 1
ATOM 5470 C C . TYR D 1 161 ? 83.756 -4.890 82.212 1.00 8.05 161 TYR G C 1
ATOM 5471 O O . TYR D 1 161 ? 83.196 -5.784 81.558 1.00 7.61 161 TYR G O 1
ATOM 5480 N N . ASN D 1 162 ? 85.002 -4.983 82.683 1.00 7.80 162 ASN G N 1
ATOM 5481 C CA . ASN D 1 162 ? 85.806 -6.193 82.561 1.00 7.77 162 ASN G CA 1
ATOM 5482 C C . ASN D 1 162 ? 85.240 -7.286 83.471 1.00 8.03 162 ASN G C 1
ATOM 5483 O O . ASN D 1 162 ? 85.555 -7.345 84.665 1.00 7.94 162 ASN G O 1
ATOM 5488 N N . GLN D 1 163 ? 84.410 -8.145 82.882 1.00 8.31 163 GLN G N 1
ATOM 5489 C CA . GLN D 1 163 ? 83.658 -9.185 83.598 1.00 8.68 163 GLN G CA 1
ATOM 5490 C C . GLN D 1 163 ? 84.524 -10.194 84.352 1.00 8.92 163 GLN G C 1
ATOM 5491 O O . GLN D 1 163 ? 84.097 -10.752 85.365 1.00 9.00 163 GLN G O 1
ATOM 5497 N N . SER D 1 164 ? 85.732 -10.427 83.852 1.00 9.10 164 SER G N 1
ATOM 5498 C CA . SER D 1 164 ? 86.646 -11.382 84.465 1.00 9.37 164 SER G CA 1
ATOM 5499 C C . SER D 1 164 ? 87.382 -10.774 85.658 1.00 9.31 164 SER G C 1
ATOM 5500 O O . SER D 1 164 ? 87.476 -11.401 86.710 1.00 9.32 164 SER G O 1
ATOM 5503 N N . ALA D 1 165 ? 87.884 -9.549 85.488 1.00 9.29 165 ALA G N 1
ATOM 5504 C CA . ALA D 1 165 ? 88.659 -8.857 86.523 1.00 9.02 165 ALA G CA 1
ATOM 5505 C C . ALA D 1 165 ? 87.804 -8.043 87.497 1.00 8.88 165 ALA G C 1
ATOM 5506 O O . ALA D 1 165 ? 88.283 -7.622 88.556 1.00 8.74 165 ALA G O 1
ATOM 5508 N N . GLY D 1 166 ? 86.546 -7.814 87.133 1.00 8.70 166 GLY G N 1
ATOM 5509 C CA . GLY D 1 166 ? 85.651 -6.979 87.937 1.00 8.45 166 GLY G CA 1
ATOM 5510 C C . GLY D 1 166 ? 86.060 -5.517 87.951 1.00 8.35 166 GLY G C 1
ATOM 5511 O O . GLY D 1 166 ? 85.688 -4.780 88.863 1.00 8.37 166 GLY G O 1
ATOM 5512 N N . THR D 1 167 ? 86.821 -5.104 86.935 1.00 8.20 167 THR G N 1
ATOM 5513 C CA . THR D 1 167 ? 87.331 -3.732 86.824 1.00 8.05 167 THR G CA 1
ATOM 5514 C C . THR D 1 167 ? 86.527 -2.915 85.807 1.00 7.97 167 THR G C 1
ATOM 5515 O O . THR D 1 167 ? 86.033 -3.457 84.813 1.00 7.55 167 THR G O 1
ATOM 5519 N N . THR D 1 168 ? 86.394 -1.615 86.068 1.00 7.94 168 THR G N 1
ATOM 5520 C CA . THR D 1 168 ? 85.618 -0.714 85.208 1.00 7.97 168 THR G CA 1
ATOM 5521 C C . THR D 1 168 ? 86.529 0.232 84.425 1.00 7.97 168 THR G C 1
ATOM 5522 O O . THR D 1 168 ? 87.296 1.002 85.008 1.00 8.10 168 THR G O 1
ATOM 5526 N N . HIS D 1 169 ? 86.429 0.169 83.101 1.00 8.06 169 HIS G N 1
ATOM 5527 C CA . HIS D 1 169 ? 87.324 0.903 82.205 1.00 8.12 169 HIS G CA 1
ATOM 5528 C C . HIS D 1 169 ? 86.583 2.008 81.467 1.00 8.31 169 HIS G C 1
ATOM 5529 O O . HIS D 1 169 ? 85.503 1.778 80.926 1.00 8.28 169 HIS G O 1
ATOM 5536 N N . CYS D 1 170 ? 87.179 3.198 81.437 1.00 8.61 170 CYS G N 1
ATOM 5537 C CA . CYS D 1 170 ? 86.492 4.402 80.959 1.00 9.04 170 CYS G CA 1
ATOM 5538 C C . CYS D 1 170 ? 87.005 4.927 79.616 1.00 8.73 170 CYS G C 1
ATOM 5539 O O . CYS D 1 170 ? 88.002 4.438 79.079 1.00 8.49 170 CYS G O 1
ATOM 5542 N N . ALA D 1 171 ? 86.311 5.934 79.088 1.00 8.88 171 ALA G N 1
ATOM 5543 C CA . ALA D 1 171 ? 86.702 6.599 77.845 1.00 8.93 171 ALA G CA 1
ATOM 5544 C C . ALA D 1 171 ? 88.060 7.286 77.974 1.00 9.00 171 ALA G C 1
ATOM 5545 O O . ALA D 1 171 ? 88.496 7.620 79.081 1.00 8.89 171 ALA G O 1
ATOM 5547 N N . PHE D 1 172 ? 88.722 7.469 76.831 1.00 9.08 172 PHE G N 1
ATOM 5548 C CA . PHE D 1 172 ? 90.003 8.179 76.727 1.00 9.20 172 PHE G CA 1
ATOM 5549 C C . PHE D 1 172 ? 91.086 7.669 77.684 1.00 9.42 172 PHE G C 1
ATOM 5550 O O . PHE D 1 172 ? 91.874 8.442 78.240 1.00 9.21 172 PHE G O 1
ATOM 5558 N N . ARG D 1 173 ? 91.091 6.351 77.868 1.00 9.62 173 ARG G N 1
ATOM 5559 C CA . ARG D 1 173 ? 92.113 5.642 78.626 1.00 9.84 173 ARG G CA 1
ATOM 5560 C C . ARG D 1 173 ? 92.457 4.387 77.826 1.00 9.48 173 ARG G C 1
ATOM 5561 O O . ARG D 1 173 ? 91.551 3.729 77.309 1.00 9.35 173 ARG G O 1
ATOM 5569 N N . PRO D 1 174 ? 93.762 4.063 77.696 1.00 9.33 174 PRO G N 1
ATOM 5570 C CA . PRO D 1 174 ? 94.169 2.897 76.905 1.00 9.08 174 PRO G CA 1
ATOM 5571 C C . PRO D 1 174 ? 93.443 1.634 77.345 1.00 8.76 174 PRO G C 1
ATOM 5572 O O . PRO D 1 174 ? 93.507 1.261 78.513 1.00 8.86 174 PRO G O 1
ATOM 5576 N N . LEU D 1 175 ? 92.744 1.001 76.407 1.00 8.52 175 LEU G N 1
ATOM 5577 C CA . LEU D 1 175 ? 91.954 -0.195 76.691 1.00 8.11 175 LEU G CA 1
ATOM 5578 C C . LEU D 1 175 ? 92.638 -1.422 76.093 1.00 7.86 175 LEU G C 1
ATOM 5579 O O . LEU D 1 175 ? 92.672 -1.588 74.871 1.00 7.84 175 LEU G O 1
ATOM 5584 N N . TYR D 1 176 ? 93.187 -2.269 76.963 1.00 7.58 176 TYR G N 1
ATOM 5585 C CA . TYR D 1 176 ? 93.902 -3.477 76.537 1.00 7.22 176 TYR G CA 1
ATOM 5586 C C . TYR D 1 176 ? 92.967 -4.516 75.925 1.00 7.16 176 TYR G C 1
ATOM 5587 O O . TYR D 1 176 ? 91.871 -4.743 76.427 1.00 6.89 176 TYR G O 1
ATOM 5596 N N . ASN D 1 177 ? 93.423 -5.153 74.848 1.00 7.26 177 ASN G N 1
ATOM 5597 C CA . ASN D 1 177 ? 92.645 -6.176 74.152 1.00 7.26 177 ASN G CA 1
ATOM 5598 C C . ASN D 1 177 ? 93.244 -7.576 74.325 1.00 7.37 177 ASN G C 1
ATOM 5599 O O . ASN D 1 177 ? 94.332 -7.844 73.818 1.00 7.49 177 ASN G O 1
ATOM 5604 N N . PRO D 1 178 ? 92.541 -8.470 75.049 1.00 7.69 178 PRO G N 1
ATOM 5605 C CA . PRO D 1 178 ? 93.016 -9.850 75.184 1.00 7.71 178 PRO G CA 1
ATOM 5606 C C . PRO D 1 178 ? 92.386 -10.817 74.164 1.00 7.99 178 PRO G C 1
ATOM 5607 O O . PRO D 1 178 ? 92.522 -12.035 74.302 1.00 7.85 178 PRO G O 1
ATOM 5611 N N . GLY D 1 179 ? 91.718 -10.270 73.150 1.00 8.07 179 GLY G N 1
ATOM 5612 C CA . GLY D 1 179 ? 91.052 -11.077 72.123 1.00 8.29 179 GLY G CA 1
ATOM 5613 C C . GLY D 1 179 ? 89.710 -11.598 72.601 1.00 8.50 179 GLY G C 1
ATOM 5614 O O . GLY D 1 179 ? 89.011 -10.920 73.361 1.00 8.43 179 GLY G O 1
ATOM 5615 N N . LEU D 1 180 ? 89.355 -12.806 72.168 1.00 8.46 180 LEU G N 1
ATOM 5616 C CA . LEU D 1 180 ? 88.080 -13.419 72.547 1.00 8.88 180 LEU G CA 1
ATOM 5617 C C . LEU D 1 180 ? 88.127 -14.048 73.931 1.00 9.05 180 LEU G C 1
ATOM 5618 O O . LEU D 1 180 ? 89.135 -14.631 74.315 1.00 9.27 180 LEU G O 1
ATOM 5623 N N . ALA D 1 181 ? 87.027 -13.929 74.674 1.00 9.37 181 ALA G N 1
ATOM 5624 C CA . ALA D 1 181 ? 86.862 -14.661 75.931 1.00 9.41 181 ALA G CA 1
ATOM 5625 C C . ALA D 1 181 ? 86.404 -16.083 75.620 1.00 9.51 181 ALA G C 1
ATOM 5626 O O . ALA D 1 181 ? 85.562 -16.291 74.741 1.00 9.46 181 ALA G O 1
#

Foldseek 3Di:
DDDQQFFAAFAAAQFWWFKFAFAPPQLADDDRFKIKIFRQQDAAPDDWGWTWDGAWAFWDPPDQFKIKGQHPQQKIKIKGQFHQADDYGGDTDGTRHTGHIRHSHVCSRAVPHHDDPGTIIIMGIGGNPHTDHLQQHHHAQWGWFHADHRRDFPQVRTWTQRNVPRDTHGGGDIDHINGGYD/DPPQQFFAPFAAAQFWWFKFAFADPQLADDDRFKIKTFRQQDAAPDDWGWTWDGAWAFWDDPDQFKIKGADPQQKIKIKGQFHPADDYGGDTDGTRHTGHTRHSHPCSRQVVHHDDPGGIIIMGIGGNPHTDHQQQPHHAQWRWFHADGRRPFPQVRTWTARNVPRDTHGGPDIDHINGGD/DPLQFFAAFAAAQFWWFKFAFADPQLADDDRFKIKIFRQQDAAPDDWHWTWGGAWAFWDPPDQFKIKGADPQFKIKIKGQFHPADDDHGDTDGTRHTGGTHHRHDCSRQVPHHDDPGTIIIMGIDGNPHGDHLAQHHHAQWGWFHADHRRDFDQVRTWTQRNVPRDTHGGPDIGHINGGYD/DDQQFFAAFAAAQFWWFKFAFAFPQQADDDRFKIKTFRQQDAAPDDWGWTWDGAWAFWDDPDQFKIKGADPVQKIKIKAQFHPADDYGGDTDGTNHTGGTRHRHDCSRQVPHHDDPGTIIMMGIDGNPHGDHQAQPDHAQWGWFHADGGRPFDQVGTWTQRNVVRDTGGGPDIDHINRGD

Secondary structure (DSSP, 8-state):
---TTT---SB-TT-EEEE---B-TTSSSSS--EEEEESS---TTS---EEE-SSSEEEEEEETTEEEEE-TTSEEEEEESEES----TT-EE-TT-EEEEE-SSHHHHTTTS---SSS-EEEEEEETTEE---TT-EETTEEEE--SSTT---TTTSEEEETTT--EE-TTS-EE------/---TTT---SB-TT-EEEE---B-SSSSSS---EEEEESS---TTS---EEE-SSSEEEEE-SSSEEEEE-TTSEEEEEESEES----TT-EE-TT-EEEEE-SSHHHHTTTS---SSS-EEEEEEETTEE---TT-EETTEEEE--SSTT---TTTSEEEETTTTEEE-TTS-EE-----/--TTS---SB-TT-EEEE---B-SSSSSSS--EEEEESS---TTS---EEE-SSSEEEEEEETTEEEEE-TTSEEEEEESEES----TT-EE-TT-EEEEE-SSHHHHTSSS---SSS-EEEEEEETTEE---TT-EETTEEEE--SSTT---TTTSEEEETTT--EE-TTS-EE---S--/--TTS---SB-TT-EEEE---B-SSSSSSS--EEEEESS---TTS---EEE-SSSEEEEEEETTEEEEE-TTSEEEEEESEES----TT-EE-TT-EEEEE-SSHHHHTSSS---SSS-EEEEEEETTEE---TT-EETTEEEE--SSTT---TTTSEEEETTTTEEE-TTS-EE-----

Radius of gyration: 43.3 Å; Cα contacts (8 Å, |Δi|>4): 2127; chains: 4; bounding box: 97×35×128 Å

InterPro domains:
  IPR000841 Peptidase M23A, B-lytic metalloendopeptidase [PR00933] (244-265)
  IPR000841 Peptidase M23A, B-lytic metalloendopeptidase [PR00933] (266-284)
  IPR000841 Peptidase M23A, B-lytic metalloendopeptidase [PR00933] (293-311)
  IPR000841 Peptidase M23A, B-lytic metalloendopeptidase [PR00933] (345-365)
  IPR000841 Peptidase M23A, B-lytic metalloendopeptidase [PR00933] (372-395)
  IPR011055 Duplicated hybrid motif [G3DSA:2.70.70.10] (237-418)
  IPR011055 Duplicated hybrid motif [SSF51261] (226-365)
  IPR016047 M23ase, beta-sheet core domain [PF01551] (286-367)
  IPR050570 Bacterial cell wall metabolism enzyme [PTHR21666] (197-368)